Protein AF-A0A0U1CYL3-F1 (afdb_monomer_lite)

Organism: NCBI:txid451644

Radius of gyration: 39.95 Å; chains: 1; bounding box: 82×120×111 Å

Secondary structure (DSSP, 8-state):
-HHHHHHHHHHHHHHHHHSS-GGGGTTTEE-------HHHHHHHHHHHHHHHHHHHHHHHHHTGGGEEESSS---TT-PPPHHHHHHHHHHHHTT---SSEEE-SHHHHHHIIIIIHHHHHHHHHHHHHHHHHHHTHHHHHHHHHHHHHHH--SPEEEE--SHHHHHHHHHHHHTT--GGGEEEEES-HHHHHHHHHTT-EEEES-TTSHHHHHHTTGGG-SEEEE--SSHHHHHHHHHHHHHH-TTSEEEEEESSGGGHHHHHHTT-SEEEEHHHHHHHHHHHHTT-HHHHHHHHHHHSTTSSEEEEEEEPPTTTTTS-GGGSSSEEEEEEETTEEEETTSGGGSS--TT-EEEEEEE---THHHHHHHT--PPP------------------------------------------------------------------------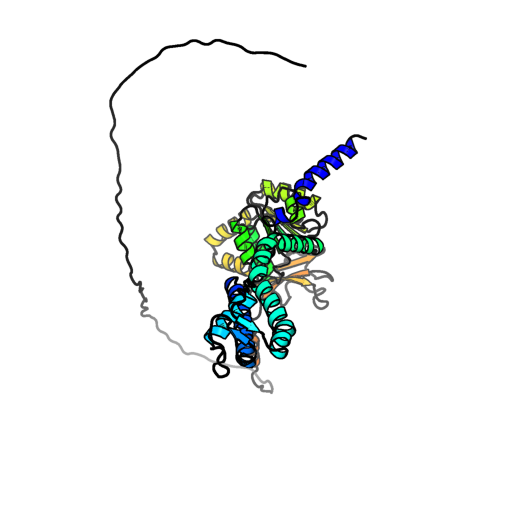

Structure (mmCIF, N/CA/C/O backbone):
data_AF-A0A0U1CYL3-F1
#
_entry.id   AF-A0A0U1CYL3-F1
#
loop_
_atom_site.group_PDB
_atom_site.id
_atom_site.type_symbol
_atom_site.label_atom_id
_atom_site.label_alt_id
_atom_site.label_comp_id
_atom_site.label_asym_id
_atom_site.label_entity_id
_atom_site.label_seq_id
_atom_site.pdbx_PDB_ins_code
_atom_site.Cartn_x
_atom_site.Cartn_y
_atom_site.Cartn_z
_atom_site.occupancy
_atom_site.B_iso_or_equiv
_atom_site.auth_seq_id
_atom_site.auth_comp_id
_atom_site.auth_asym_id
_atom_site.auth_atom_id
_atom_site.pdbx_PDB_model_num
ATOM 1 N N . MET A 1 1 ? -23.766 35.777 -10.280 1.00 52.72 1 MET A N 1
ATOM 2 C CA . MET A 1 1 ? -22.797 35.127 -11.203 1.00 52.72 1 MET A CA 1
ATOM 3 C C . MET A 1 1 ? -21.365 34.957 -10.649 1.00 52.72 1 MET A C 1
ATOM 5 O O . MET A 1 1 ? -20.616 34.163 -11.206 1.00 52.72 1 MET A O 1
ATOM 9 N N . ALA A 1 2 ? -20.967 35.596 -9.536 1.00 46.41 2 ALA A N 1
ATOM 10 C CA . ALA A 1 2 ? -19.602 35.491 -8.980 1.00 46.41 2 ALA A CA 1
ATOM 11 C C . ALA A 1 2 ? -19.262 34.143 -8.291 1.00 46.41 2 ALA A C 1
ATOM 13 O O . ALA A 1 2 ? -18.123 33.682 -8.363 1.00 46.41 2 ALA A O 1
ATOM 14 N N . LYS A 1 3 ? -20.255 33.452 -7.705 1.00 47.09 3 LYS A N 1
ATOM 15 C CA . LYS A 1 3 ? -20.078 32.153 -7.011 1.00 47.09 3 LYS A CA 1
ATOM 16 C C . LYS A 1 3 ? -19.595 31.015 -7.933 1.00 47.09 3 LYS A C 1
ATOM 18 O O . LYS A 1 3 ? -18.865 30.133 -7.492 1.00 47.09 3 LYS A O 1
ATOM 23 N N . GLY A 1 4 ? -19.952 31.054 -9.222 1.00 48.69 4 GLY A N 1
ATOM 24 C CA . GLY A 1 4 ? -19.557 30.037 -10.209 1.00 48.69 4 GLY A CA 1
ATOM 25 C C . GLY A 1 4 ? -18.117 30.180 -10.718 1.00 48.69 4 GLY A C 1
ATOM 26 O O . GLY A 1 4 ? -17.445 29.177 -10.947 1.00 48.69 4 GLY A O 1
ATOM 27 N N . ARG A 1 5 ? -17.608 31.416 -10.841 1.00 48.44 5 ARG A N 1
ATOM 28 C CA . ARG A 1 5 ? -16.209 31.678 -11.238 1.00 48.44 5 ARG A CA 1
ATOM 29 C C . ARG A 1 5 ? -15.220 31.351 -10.123 1.00 48.44 5 ARG A C 1
ATOM 31 O O . ARG A 1 5 ? -14.149 30.834 -10.422 1.00 48.44 5 ARG A O 1
ATOM 38 N N . LEU A 1 6 ? -15.587 31.593 -8.861 1.00 48.59 6 LEU A N 1
ATOM 39 C CA . LEU A 1 6 ? -14.743 31.253 -7.713 1.00 48.59 6 LEU A CA 1
ATOM 40 C C . LEU A 1 6 ? -14.621 29.732 -7.535 1.00 48.59 6 LEU A C 1
ATOM 42 O O . LEU A 1 6 ? -13.516 29.235 -7.374 1.00 48.59 6 LEU A O 1
ATOM 46 N N . ARG A 1 7 ? -15.726 28.982 -7.690 1.00 49.78 7 ARG A N 1
ATOM 47 C CA . ARG A 1 7 ? -15.707 27.506 -7.705 1.00 49.78 7 ARG A CA 1
ATOM 48 C C . ARG A 1 7 ? -14.860 26.933 -8.844 1.00 49.78 7 ARG A C 1
ATOM 50 O O . ARG A 1 7 ? -14.111 25.997 -8.613 1.00 49.78 7 ARG A O 1
ATOM 57 N N . ARG A 1 8 ? -14.923 27.511 -10.052 1.00 49.12 8 ARG A N 1
ATOM 58 C CA . ARG A 1 8 ? -14.064 27.094 -11.180 1.00 49.12 8 ARG A CA 1
ATOM 59 C C . ARG A 1 8 ? -12.587 27.441 -10.966 1.00 49.12 8 ARG A C 1
ATOM 61 O O . ARG A 1 8 ? -11.736 26.655 -11.353 1.00 49.12 8 ARG A O 1
ATOM 68 N N . ARG A 1 9 ? -12.274 28.579 -10.333 1.00 45.47 9 ARG A N 1
ATOM 69 C CA . ARG A 1 9 ? -10.892 28.950 -9.971 1.00 45.47 9 ARG A CA 1
ATOM 70 C C . ARG A 1 9 ? -10.330 28.099 -8.830 1.00 45.47 9 ARG A C 1
ATOM 72 O O . ARG A 1 9 ? -9.178 27.706 -8.911 1.00 45.47 9 ARG A O 1
ATOM 79 N N . LEU A 1 10 ? -11.133 27.766 -7.821 1.00 49.75 10 LEU A N 1
ATOM 80 C CA . LEU A 1 10 ? -10.739 26.856 -6.739 1.00 49.75 10 LEU A CA 1
ATOM 81 C C . LEU A 1 10 ? -10.558 25.421 -7.253 1.00 49.75 10 LEU A C 1
ATOM 83 O O . LEU A 1 10 ? -9.551 24.800 -6.942 1.00 49.75 10 LEU A O 1
ATOM 87 N N . ALA A 1 11 ? -11.439 24.947 -8.144 1.00 49.22 11 ALA A N 1
ATOM 88 C CA . ALA A 1 11 ? -11.247 23.680 -8.855 1.00 49.22 11 ALA A CA 1
ATOM 89 C C . ALA A 1 11 ? -9.983 23.680 -9.740 1.00 49.22 11 ALA A C 1
ATOM 91 O O . ALA A 1 11 ? -9.333 22.651 -9.877 1.00 49.22 11 ALA A O 1
ATOM 92 N N . ALA A 1 12 ? -9.602 24.830 -10.309 1.00 43.56 12 ALA A N 1
ATOM 93 C CA . ALA A 1 12 ? -8.356 24.980 -11.061 1.00 43.56 12 ALA A CA 1
ATOM 94 C C . ALA A 1 12 ? -7.103 25.004 -10.156 1.00 43.56 12 ALA A C 1
ATOM 96 O O . ALA A 1 12 ? -6.038 24.570 -10.585 1.00 43.56 12 ALA A O 1
ATOM 97 N N . ILE A 1 13 ? -7.213 25.440 -8.898 1.00 41.72 13 ILE A N 1
ATOM 98 C CA . ILE A 1 13 ? -6.112 25.385 -7.920 1.00 41.72 13 ILE A CA 1
ATOM 99 C C . ILE A 1 13 ? -5.936 23.955 -7.378 1.00 41.72 13 ILE A C 1
ATOM 101 O O . ILE A 1 13 ? -4.809 23.472 -7.332 1.00 41.72 13 ILE A O 1
ATOM 105 N N . ASP A 1 14 ? -7.030 23.239 -7.093 1.00 44.25 14 ASP A N 1
ATOM 106 C CA . ASP A 1 14 ? -7.024 21.802 -6.741 1.00 44.25 14 ASP A CA 1
ATOM 107 C C . ASP A 1 14 ? -6.496 20.930 -7.901 1.00 44.25 14 ASP A C 1
ATOM 109 O O . ASP A 1 14 ? -5.905 19.863 -7.705 1.00 44.25 14 ASP A O 1
ATOM 113 N N . SER A 1 15 ? -6.655 21.418 -9.138 1.00 41.47 15 SER A N 1
ATOM 114 C CA . SER A 1 15 ? -6.127 20.764 -10.332 1.00 41.47 15 SER A CA 1
ATOM 115 C C . SER A 1 15 ? -4.604 20.843 -10.464 1.00 41.47 15 SER A C 1
ATOM 117 O O . SER A 1 15 ? -4.047 20.013 -11.163 1.00 41.47 15 SER A O 1
ATOM 119 N N . ASN A 1 16 ? -3.892 21.745 -9.774 1.00 44.34 16 ASN A N 1
ATOM 120 C CA . ASN A 1 16 ? -2.451 21.980 -10.002 1.00 44.34 16 ASN A CA 1
ATOM 121 C C . ASN A 1 16 ? -1.502 20.855 -9.545 1.00 44.34 16 ASN A C 1
ATOM 123 O O . ASN A 1 16 ? -0.293 2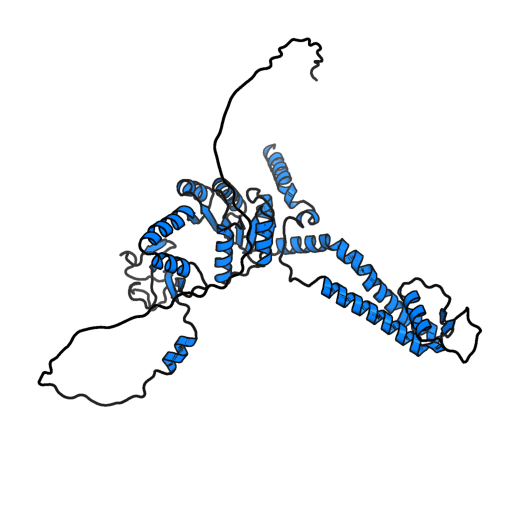0.944 -9.769 1.00 44.34 16 ASN A O 1
ATOM 127 N N . LEU A 1 17 ? -2.022 19.802 -8.910 1.00 45.78 17 LEU A N 1
ATOM 128 C CA . LEU A 1 17 ? -1.278 18.573 -8.604 1.00 45.78 17 LEU A CA 1
ATOM 129 C C . LEU A 1 17 ? -1.756 17.379 -9.447 1.00 45.78 17 LEU A C 1
ATOM 131 O O . LEU A 1 17 ? -0.958 16.503 -9.762 1.00 45.78 17 LEU A O 1
ATOM 135 N N . THR A 1 18 ? -3.019 17.377 -9.893 1.00 45.41 18 THR A N 1
ATOM 136 C CA . THR A 1 18 ? -3.587 16.351 -10.792 1.00 45.41 18 THR A CA 1
ATOM 137 C C . THR A 1 18 ? -3.375 16.645 -12.280 1.00 45.41 18 THR A C 1
ATOM 139 O O . THR A 1 18 ? -3.501 15.726 -13.087 1.00 45.41 18 THR A O 1
ATOM 142 N N . SER A 1 19 ? -3.057 17.892 -12.639 1.00 42.94 19 SER A N 1
ATOM 143 C CA . SER A 1 19 ? -2.745 18.361 -13.996 1.00 42.94 19 SER A CA 1
ATOM 144 C C . SER A 1 19 ? -1.245 18.478 -14.268 1.00 42.94 19 SER A C 1
ATOM 146 O O . SER A 1 19 ? -0.853 18.854 -15.375 1.00 42.94 19 SER A O 1
ATOM 148 N N . ARG A 1 20 ? -0.391 18.163 -13.281 1.00 44.44 20 ARG A N 1
ATOM 149 C CA . ARG A 1 20 ? 1.052 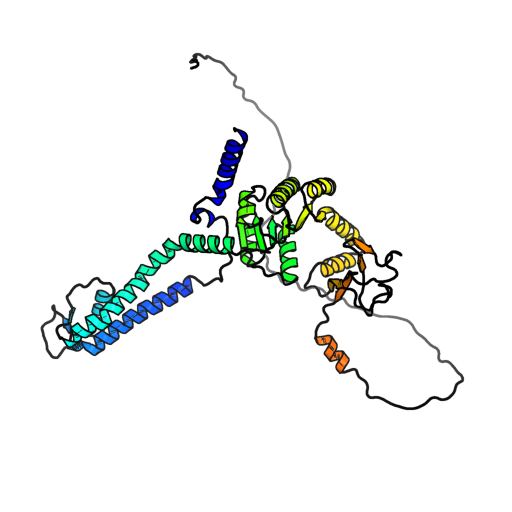18.093 -13.525 1.00 44.44 20 ARG A CA 1
ATOM 150 C C . ARG A 1 20 ? 1.313 16.990 -14.549 1.00 44.44 20 ARG A C 1
ATOM 152 O O . ARG A 1 20 ? 0.694 15.931 -14.442 1.00 44.44 20 ARG A O 1
ATOM 159 N N . PRO A 1 21 ? 2.201 17.220 -15.533 1.00 43.91 21 PRO A N 1
ATOM 160 C CA . PRO A 1 21 ? 2.552 16.189 -16.499 1.00 43.91 21 PRO A CA 1
ATOM 161 C C . PRO A 1 21 ? 2.978 14.930 -15.743 1.00 43.91 21 PRO A C 1
ATOM 163 O O . PRO A 1 21 ? 3.710 15.036 -14.762 1.00 43.91 21 PRO A O 1
ATOM 166 N N . ASP A 1 22 ? 2.528 13.754 -16.184 1.00 45.69 22 ASP A N 1
ATOM 167 C CA . ASP A 1 22 ? 2.739 12.469 -15.495 1.00 45.69 22 ASP A CA 1
ATOM 168 C C . ASP A 1 22 ? 4.228 12.186 -15.169 1.00 45.69 22 ASP A C 1
ATOM 170 O O . ASP A 1 22 ? 4.540 11.446 -14.238 1.00 45.69 22 ASP A O 1
ATOM 174 N N . ALA A 1 23 ? 5.158 12.842 -15.874 1.00 43.75 23 ALA A N 1
ATOM 175 C CA . ALA A 1 23 ? 6.592 12.863 -15.578 1.00 43.75 23 ALA A CA 1
ATOM 176 C C . ALA A 1 23 ? 6.953 13.453 -14.192 1.00 43.75 23 ALA A C 1
ATOM 178 O O . ALA A 1 23 ? 7.923 13.019 -13.582 1.00 43.75 23 ALA A O 1
ATOM 179 N N . ALA A 1 24 ? 6.167 14.394 -13.659 1.00 51.06 24 ALA A N 1
ATOM 180 C CA . ALA A 1 24 ? 6.349 14.993 -12.331 1.00 51.06 24 ALA A CA 1
ATOM 181 C C . ALA A 1 24 ? 5.767 14.137 -11.186 1.00 51.06 24 ALA A C 1
ATOM 183 O O . ALA A 1 24 ? 5.988 14.442 -10.017 1.00 51.06 24 ALA A O 1
ATOM 184 N N . LEU A 1 25 ? 5.021 13.074 -11.511 1.00 52.12 25 LEU A N 1
ATOM 185 C CA . LEU A 1 25 ? 4.440 12.129 -10.550 1.00 52.12 25 LEU A CA 1
ATOM 186 C C . LEU A 1 25 ? 5.316 10.893 -10.314 1.00 52.12 25 LEU A C 1
ATOM 188 O O . LEU A 1 25 ? 5.023 10.104 -9.420 1.00 52.12 25 LEU A O 1
ATOM 192 N N . VAL A 1 26 ? 6.405 10.742 -11.072 1.00 51.84 26 VAL A N 1
ATOM 193 C CA . VAL A 1 26 ? 7.360 9.624 -10.964 1.00 51.84 26 VAL A CA 1
ATOM 194 C C . VAL A 1 26 ? 8.038 9.571 -9.584 1.00 51.84 26 VAL A C 1
ATOM 196 O O . VAL A 1 26 ? 8.376 8.491 -9.101 1.00 51.84 26 VAL A O 1
ATOM 199 N N . ASP A 1 27 ? 8.165 10.717 -8.911 1.00 55.81 27 ASP A N 1
ATOM 200 C CA . ASP A 1 27 ? 8.686 10.796 -7.538 1.00 55.81 27 ASP A CA 1
ATOM 201 C C . ASP A 1 27 ? 7.601 10.669 -6.456 1.00 55.81 27 ASP A C 1
ATOM 203 O O . ASP A 1 27 ? 7.906 10.540 -5.274 1.00 55.81 27 ASP A O 1
ATOM 207 N N . VAL A 1 28 ? 6.327 10.677 -6.860 1.00 59.38 28 VAL A N 1
ATOM 208 C CA . VAL A 1 28 ? 5.173 10.801 -5.962 1.00 59.38 28 VAL A CA 1
ATOM 209 C C . VAL A 1 28 ? 4.354 9.516 -5.913 1.00 59.38 28 VAL A C 1
ATOM 211 O O . VAL A 1 28 ? 3.873 9.173 -4.851 1.00 59.38 28 VAL A O 1
ATOM 214 N N . LEU A 1 29 ? 4.193 8.764 -7.003 1.00 69.44 29 LEU A N 1
ATOM 215 C CA . LEU A 1 29 ? 3.448 7.499 -7.019 1.00 69.44 29 LEU A CA 1
ATOM 216 C C . LEU A 1 29 ? 4.334 6.386 -7.582 1.00 69.44 29 LEU A C 1
ATOM 218 O O . LEU A 1 29 ? 4.774 6.454 -8.729 1.00 69.44 29 LEU A O 1
ATOM 222 N N . ARG A 1 30 ? 4.556 5.329 -6.800 1.00 69.50 30 ARG A N 1
ATOM 223 C CA . ARG A 1 30 ? 5.341 4.162 -7.213 1.00 69.50 30 ARG A CA 1
ATOM 224 C C . ARG A 1 30 ? 4.495 2.897 -7.155 1.00 69.50 30 ARG A C 1
ATOM 226 O O . ARG A 1 30 ? 3.874 2.576 -6.147 1.00 69.50 30 ARG A O 1
ATOM 233 N N . ILE A 1 31 ? 4.504 2.162 -8.261 1.00 71.94 31 ILE A N 1
ATOM 234 C CA . ILE A 1 31 ? 3.872 0.846 -8.392 1.00 71.94 31 ILE A CA 1
ATOM 235 C C . ILE A 1 31 ? 4.984 -0.204 -8.231 1.00 71.94 31 ILE A C 1
ATOM 237 O O . ILE A 1 31 ? 6.055 -0.012 -8.819 1.00 71.94 31 ILE A O 1
ATOM 241 N N . PRO A 1 32 ? 4.777 -1.294 -7.470 1.00 58.91 32 PRO A N 1
ATOM 242 C CA . PRO A 1 32 ? 5.780 -2.341 -7.330 1.00 58.91 32 PRO A CA 1
ATOM 243 C C . PRO A 1 32 ? 6.126 -2.934 -8.700 1.00 58.91 32 PRO A C 1
ATOM 245 O O . PRO A 1 32 ? 5.242 -3.315 -9.468 1.00 58.91 32 PRO A O 1
ATOM 248 N N . GLU A 1 33 ? 7.417 -3.024 -9.014 1.00 57.88 33 GLU A N 1
ATOM 249 C CA . GLU A 1 33 ? 7.899 -3.740 -10.194 1.00 57.88 33 GLU A CA 1
ATOM 250 C C . GLU A 1 33 ? 8.569 -5.049 -9.755 1.00 57.88 33 GLU A C 1
ATOM 252 O O . GLU A 1 33 ? 9.317 -5.041 -8.773 1.00 57.88 33 GLU A O 1
ATOM 257 N N . PRO A 1 34 ? 8.371 -6.170 -10.476 1.00 47.78 34 PRO A N 1
ATOM 258 C CA . PRO A 1 34 ? 9.206 -7.345 -10.274 1.00 47.78 34 PRO A CA 1
ATOM 259 C C . PRO A 1 34 ? 10.660 -6.960 -10.572 1.00 47.78 34 PRO A C 1
ATOM 261 O O . PRO A 1 34 ? 10.979 -6.479 -11.663 1.00 47.78 34 PRO A O 1
ATOM 264 N N . PHE A 1 35 ? 11.541 -7.128 -9.586 1.00 41.81 35 PHE A N 1
ATOM 265 C CA . PHE A 1 35 ? 12.944 -6.733 -9.670 1.00 41.81 35 PHE A CA 1
ATOM 266 C C . PHE A 1 35 ? 13.672 -7.592 -10.713 1.00 41.81 35 PHE A C 1
ATOM 268 O O . PHE A 1 35 ? 14.116 -8.704 -10.438 1.00 41.81 35 PHE A O 1
ATOM 275 N N . VAL A 1 36 ? 13.796 -7.091 -11.942 1.00 53.81 36 VAL A N 1
ATOM 276 C CA . VAL A 1 36 ? 14.647 -7.715 -12.960 1.00 53.81 36 VAL A CA 1
ATOM 277 C C . VAL A 1 36 ? 16.004 -7.029 -12.899 1.00 53.81 36 VAL A C 1
ATOM 279 O O . VAL A 1 36 ? 16.096 -5.840 -13.210 1.00 53.81 36 VAL A O 1
ATOM 282 N N . SER A 1 37 ? 17.050 -7.755 -12.495 1.00 51.12 37 SER A N 1
ATOM 283 C CA . SER A 1 37 ? 18.370 -7.162 -12.264 1.00 51.12 37 SER A CA 1
ATOM 284 C C . SER A 1 37 ? 18.885 -6.430 -13.519 1.00 51.12 37 SER A C 1
ATOM 286 O O . SER A 1 37 ? 18.981 -7.035 -14.596 1.00 51.12 37 SER A O 1
ATOM 288 N N . PRO A 1 38 ? 19.234 -5.130 -13.413 1.00 59.88 38 PRO A N 1
ATOM 289 C CA . PRO A 1 38 ? 19.783 -4.358 -14.530 1.00 59.88 38 PRO A CA 1
ATOM 290 C C . PRO A 1 38 ? 21.013 -5.032 -15.146 1.00 59.88 38 PRO A C 1
ATOM 292 O O . PRO A 1 38 ? 21.136 -5.103 -16.366 1.00 59.88 38 PRO A O 1
ATOM 295 N N . ALA A 1 39 ? 21.854 -5.640 -14.304 1.00 65.31 39 ALA A N 1
ATOM 296 C CA . ALA A 1 39 ? 23.025 -6.400 -14.723 1.00 65.31 39 ALA A CA 1
ATOM 297 C C . ALA A 1 39 ? 22.679 -7.586 -15.640 1.00 65.31 39 ALA A C 1
ATOM 299 O O . ALA A 1 39 ? 23.346 -7.781 -16.649 1.00 65.31 39 ALA A O 1
ATOM 300 N N . ARG A 1 40 ? 21.606 -8.345 -15.362 1.00 70.00 40 ARG A N 1
ATOM 301 C CA . ARG A 1 40 ? 21.195 -9.479 -16.211 1.00 70.00 40 ARG A CA 1
ATOM 302 C C . ARG A 1 40 ? 20.664 -9.011 -17.562 1.00 70.00 40 ARG A C 1
ATOM 304 O O . ARG A 1 40 ? 20.918 -9.661 -18.571 1.00 70.00 40 ARG A O 1
ATOM 311 N N . LYS A 1 41 ? 19.957 -7.876 -17.597 1.00 67.44 41 LYS A N 1
ATOM 312 C CA . LYS A 1 41 ? 19.498 -7.266 -18.854 1.00 67.44 41 LYS A CA 1
ATOM 313 C C . LYS A 1 41 ? 20.672 -6.776 -19.701 1.00 67.44 41 LYS A C 1
ATOM 315 O O . LYS A 1 41 ? 20.672 -7.021 -20.901 1.00 67.44 41 LYS A O 1
ATOM 320 N N . ILE A 1 42 ? 21.665 -6.130 -19.087 1.00 74.50 42 ILE A N 1
ATOM 321 C CA . ILE A 1 42 ? 22.889 -5.684 -19.770 1.00 74.50 42 ILE A CA 1
ATOM 322 C C . ILE A 1 42 ? 23.686 -6.894 -20.269 1.00 74.50 42 ILE A C 1
ATOM 324 O O . ILE A 1 42 ? 24.039 -6.944 -21.441 1.00 74.50 42 ILE A O 1
ATOM 328 N N . PHE A 1 43 ? 23.884 -7.906 -19.424 1.00 78.19 43 PHE A N 1
ATOM 329 C CA . PHE A 1 43 ? 24.621 -9.119 -19.775 1.00 78.19 43 PHE A CA 1
ATOM 330 C C . PHE A 1 43 ? 23.994 -9.866 -20.958 1.00 78.19 43 PHE A C 1
ATOM 332 O O . PHE A 1 43 ? 24.685 -10.169 -21.925 1.00 78.19 43 PHE A O 1
ATOM 339 N N . MET A 1 44 ? 22.675 -10.097 -20.938 1.00 78.00 44 MET A N 1
ATOM 340 C CA . MET A 1 44 ? 21.981 -10.758 -22.052 1.00 78.00 44 MET A CA 1
ATOM 341 C C . MET A 1 44 ? 22.054 -9.944 -23.352 1.00 78.00 44 MET A C 1
ATOM 343 O O . MET A 1 44 ? 22.116 -10.520 -24.431 1.00 78.00 44 MET A O 1
ATOM 347 N N . ARG A 1 45 ? 22.092 -8.608 -23.274 1.00 77.25 45 ARG A N 1
ATOM 348 C CA . ARG A 1 45 ? 22.249 -7.737 -24.452 1.00 77.25 45 ARG A CA 1
ATOM 349 C C . ARG A 1 45 ? 23.652 -7.786 -25.031 1.00 77.25 45 ARG A C 1
ATOM 351 O O . ARG A 1 45 ? 23.783 -7.922 -26.241 1.00 77.25 45 ARG A O 1
ATOM 358 N N . VAL A 1 46 ? 24.677 -7.709 -24.181 1.00 82.94 46 VAL A N 1
ATOM 359 C CA . VAL A 1 46 ? 26.074 -7.895 -24.598 1.00 82.94 46 VAL A CA 1
ATOM 360 C C . VAL A 1 46 ? 26.230 -9.264 -25.253 1.00 82.94 46 VAL A C 1
ATOM 362 O O . VAL A 1 46 ? 26.827 -9.357 -26.318 1.00 82.94 46 VAL A O 1
ATOM 365 N N . LEU A 1 47 ? 25.598 -10.299 -24.693 1.00 85.75 47 LEU A N 1
ATOM 366 C CA . LEU A 1 47 ? 25.588 -11.636 -25.276 1.00 85.75 47 LEU A CA 1
ATOM 367 C C . LEU A 1 47 ? 24.933 -11.666 -26.668 1.00 85.75 47 LEU A C 1
ATOM 369 O O . LEU A 1 47 ? 25.503 -12.254 -27.581 1.00 85.75 47 LEU A O 1
ATOM 373 N N . TYR A 1 48 ? 23.785 -11.006 -26.871 1.00 87.44 48 TYR A N 1
ATOM 374 C CA . TYR A 1 48 ? 23.158 -10.910 -28.198 1.00 87.44 48 TYR A CA 1
ATOM 375 C C . TYR A 1 48 ? 23.994 -10.102 -29.199 1.00 87.44 48 TYR A C 1
ATOM 377 O O . TYR A 1 48 ? 24.103 -10.506 -30.353 1.00 87.44 48 TYR A O 1
ATOM 385 N N . ALA A 1 49 ? 24.611 -8.993 -28.776 1.00 86.06 49 ALA A N 1
ATOM 386 C CA . ALA A 1 49 ? 25.481 -8.181 -29.630 1.00 86.06 49 ALA A CA 1
ATOM 387 C C . ALA A 1 49 ? 26.752 -8.944 -30.033 1.00 86.06 49 ALA A C 1
ATOM 389 O O . ALA A 1 49 ? 27.117 -8.961 -31.207 1.00 86.06 49 ALA A O 1
ATOM 390 N N . MET A 1 50 ? 27.384 -9.632 -29.077 1.00 88.00 50 MET A N 1
ATOM 391 C CA . MET A 1 50 ? 28.510 -10.530 -29.339 1.00 88.00 50 MET A CA 1
ATOM 392 C C . MET A 1 50 ? 28.097 -11.699 -30.235 1.00 88.00 50 MET A C 1
ATOM 394 O O . MET A 1 50 ? 28.850 -12.061 -31.130 1.00 88.00 50 MET A O 1
ATOM 398 N N . GLY A 1 51 ? 26.899 -12.257 -30.042 1.00 90.25 51 GLY A N 1
ATOM 399 C CA . GLY A 1 51 ? 26.349 -13.308 -30.898 1.00 90.25 51 GLY A CA 1
ATOM 400 C C . GLY A 1 51 ? 26.124 -12.840 -32.338 1.00 90.25 51 GLY A C 1
ATOM 401 O O . GLY A 1 51 ? 26.491 -13.549 -33.268 1.00 90.25 51 GLY A O 1
ATOM 402 N N . ALA A 1 52 ? 25.587 -11.632 -32.533 1.00 89.19 52 ALA A N 1
ATOM 403 C CA . ALA A 1 52 ? 25.409 -11.029 -33.854 1.00 89.19 52 ALA A CA 1
ATOM 404 C C . ALA A 1 52 ? 26.753 -10.741 -34.543 1.00 89.19 52 ALA A C 1
ATOM 406 O O . ALA A 1 52 ? 26.915 -11.062 -35.719 1.00 89.19 52 ALA A O 1
ATOM 407 N N . LEU A 1 53 ? 27.732 -10.201 -33.805 1.00 91.62 53 LEU A N 1
ATOM 408 C CA . LEU A 1 53 ? 29.095 -10.010 -34.303 1.00 91.62 53 LEU A CA 1
ATOM 409 C C . LEU A 1 53 ? 29.717 -11.346 -34.713 1.00 91.62 53 LEU A C 1
ATOM 411 O O . LEU A 1 53 ? 30.186 -11.486 -35.836 1.00 91.62 53 LEU A O 1
ATOM 415 N N . PHE A 1 54 ? 29.660 -12.350 -33.841 1.00 93.19 54 PHE A N 1
ATOM 416 C CA . PHE A 1 54 ? 30.214 -13.672 -34.116 1.00 93.19 54 PHE A CA 1
ATOM 417 C C . PHE A 1 54 ? 29.551 -14.342 -35.329 1.00 93.19 54 PHE A C 1
ATOM 419 O O . PHE A 1 54 ? 30.242 -14.917 -36.167 1.00 93.19 54 PHE A O 1
ATOM 426 N N . ALA A 1 55 ? 28.229 -14.213 -35.471 1.00 93.06 55 ALA A N 1
ATOM 427 C CA . ALA A 1 55 ? 27.509 -14.696 -36.644 1.00 93.06 55 ALA A CA 1
ATOM 428 C C . ALA A 1 55 ? 27.994 -14.013 -37.933 1.00 93.06 55 ALA A C 1
ATOM 430 O O . ALA A 1 55 ? 28.255 -14.703 -38.916 1.00 93.06 55 ALA A O 1
ATOM 431 N N . ALA A 1 56 ? 28.181 -12.687 -37.926 1.00 91.69 56 ALA A N 1
ATOM 432 C CA . ALA A 1 56 ? 28.717 -11.957 -39.077 1.00 91.69 56 ALA A CA 1
ATOM 433 C C . ALA A 1 56 ? 30.124 -12.437 -39.454 1.00 91.69 56 ALA A C 1
ATOM 435 O O . ALA A 1 56 ? 30.389 -12.676 -40.629 1.00 91.69 56 ALA A O 1
ATOM 436 N N . VAL A 1 57 ? 30.999 -12.636 -38.462 1.00 94.12 57 VAL A N 1
ATOM 437 C CA . VAL A 1 57 ? 32.356 -13.160 -38.680 1.00 94.12 57 VAL A CA 1
ATOM 438 C C . VAL A 1 57 ? 32.312 -14.535 -39.331 1.00 94.12 57 VAL A C 1
ATOM 440 O O . VAL A 1 57 ? 33.044 -14.775 -40.283 1.00 94.12 57 VAL A O 1
ATOM 443 N N . LEU A 1 58 ? 31.440 -15.427 -38.860 1.00 93.62 58 LEU A N 1
ATOM 444 C CA . LEU A 1 58 ? 31.321 -16.781 -39.399 1.00 93.62 58 LEU A CA 1
ATOM 445 C C . LEU A 1 58 ? 30.793 -16.778 -40.841 1.00 93.62 58 LEU A C 1
ATOM 447 O O . LEU A 1 58 ? 31.302 -17.522 -41.676 1.00 93.62 58 LEU A O 1
ATOM 451 N N . ILE A 1 59 ? 29.824 -15.910 -41.146 1.00 91.69 59 ILE A N 1
ATOM 452 C CA . ILE A 1 59 ? 29.287 -15.736 -42.504 1.00 91.69 59 ILE A CA 1
ATOM 453 C C . ILE A 1 59 ? 30.375 -15.217 -43.454 1.00 91.69 59 ILE A C 1
ATOM 455 O O . ILE A 1 59 ? 30.567 -15.783 -44.526 1.00 91.69 59 ILE A O 1
ATOM 459 N N . VAL A 1 60 ? 31.119 -14.184 -43.051 1.00 90.25 60 VAL A N 1
ATOM 460 C CA . VAL A 1 60 ? 32.211 -13.613 -43.858 1.00 90.25 60 VAL A CA 1
ATOM 461 C C . VAL A 1 60 ? 33.350 -14.619 -44.022 1.00 90.25 60 VAL A C 1
ATOM 463 O O . VAL A 1 60 ? 33.887 -14.766 -45.112 1.00 90.25 60 VAL A O 1
ATOM 466 N N . TYR A 1 61 ? 33.677 -15.373 -42.972 1.00 90.81 61 TYR A N 1
ATOM 467 C CA . TYR A 1 61 ? 34.705 -16.410 -43.022 1.00 90.81 61 TYR A CA 1
ATOM 468 C C . TYR A 1 61 ? 34.331 -17.573 -43.953 1.00 90.81 61 TYR A C 1
ATOM 470 O O . TYR A 1 61 ? 35.204 -18.128 -44.624 1.00 90.81 61 TYR A O 1
ATOM 478 N N . ALA A 1 62 ? 33.046 -17.934 -44.022 1.00 89.12 62 ALA A N 1
ATOM 479 C CA . ALA A 1 62 ? 32.547 -18.931 -44.968 1.00 89.12 62 ALA A CA 1
ATOM 480 C C . ALA A 1 62 ? 32.635 -18.441 -46.425 1.00 89.12 62 ALA A C 1
ATOM 482 O O . ALA A 1 62 ? 32.943 -19.228 -47.317 1.00 89.12 62 ALA A O 1
ATOM 483 N N . ASP A 1 63 ? 32.429 -17.143 -46.654 1.00 87.00 63 ASP A N 1
ATOM 484 C CA . ASP A 1 63 ? 32.449 -16.499 -47.974 1.00 87.00 63 ASP A CA 1
ATOM 485 C C . ASP A 1 63 ? 33.778 -15.767 -48.273 1.00 87.00 63 ASP A C 1
ATOM 487 O O . ASP A 1 63 ? 33.864 -14.930 -49.167 1.00 87.00 63 ASP A O 1
ATOM 491 N N . ARG A 1 64 ? 34.855 -16.090 -47.541 1.00 85.19 64 ARG A N 1
ATOM 492 C CA . ARG A 1 64 ? 36.147 -15.365 -47.549 1.00 85.19 64 ARG A CA 1
ATOM 493 C C . ARG A 1 64 ? 36.831 -15.235 -48.914 1.00 85.19 64 ARG A C 1
ATOM 495 O O . ARG A 1 64 ? 37.653 -14.346 -49.096 1.00 85.19 64 ARG A O 1
ATOM 502 N N . TYR A 1 65 ? 36.511 -16.113 -49.865 1.00 84.62 65 TYR A N 1
ATOM 503 C CA . TYR A 1 65 ? 37.036 -16.074 -51.238 1.00 84.62 65 TYR A CA 1
ATOM 504 C C . TYR A 1 65 ? 36.369 -14.989 -52.100 1.00 84.62 65 TYR A C 1
ATOM 506 O O . TYR A 1 65 ? 36.883 -14.634 -53.161 1.00 84.62 65 TYR A O 1
ATOM 514 N N . GLY A 1 66 ? 35.219 -14.471 -51.657 1.00 85.06 66 GLY A N 1
ATOM 515 C CA . GLY A 1 66 ? 34.444 -13.442 -52.342 1.00 85.06 66 GLY A CA 1
ATOM 516 C C . GLY A 1 66 ? 34.823 -12.003 -51.978 1.00 85.06 66 GLY A C 1
ATOM 517 O O . GLY A 1 66 ? 34.258 -11.063 -52.550 1.00 85.06 66 GLY A O 1
ATOM 518 N N . TYR A 1 67 ? 35.776 -11.832 -51.059 1.00 86.94 67 TYR A N 1
ATOM 519 C CA . TYR A 1 67 ? 36.258 -10.548 -50.558 1.00 86.94 67 TYR A CA 1
ATOM 520 C C . TYR A 1 67 ? 37.702 -10.311 -50.981 1.00 86.94 67 TYR A C 1
ATOM 522 O O . TYR A 1 67 ? 38.475 -11.250 -51.162 1.00 86.94 67 TYR A O 1
ATOM 530 N N . ARG A 1 68 ? 38.052 -9.037 -51.133 1.00 84.56 68 ARG A N 1
ATOM 531 C CA . ARG A 1 68 ? 39.394 -8.595 -51.483 1.00 84.56 68 ARG A CA 1
ATOM 532 C C . ARG A 1 68 ? 39.813 -7.472 -50.550 1.00 84.56 68 ARG A C 1
ATOM 534 O O . ARG A 1 68 ? 39.036 -6.548 -50.308 1.00 84.56 68 ARG A O 1
ATOM 541 N N . ASP A 1 69 ? 41.030 -7.588 -50.050 1.00 85.62 69 ASP A N 1
ATOM 542 C CA . ASP A 1 69 ? 41.746 -6.501 -49.402 1.00 85.62 69 ASP A CA 1
ATOM 543 C C . ASP A 1 69 ? 42.463 -5.677 -50.487 1.00 85.62 69 ASP A C 1
ATOM 545 O O . ASP A 1 69 ? 43.067 -6.225 -51.416 1.00 85.62 69 ASP A O 1
ATOM 549 N N . ASN A 1 70 ? 42.283 -4.360 -50.433 1.00 78.31 70 ASN A N 1
ATOM 550 C CA . ASN A 1 70 ? 42.796 -3.424 -51.427 1.00 78.31 70 ASN A CA 1
ATOM 551 C C . ASN A 1 70 ? 44.272 -3.060 -51.200 1.00 78.31 70 ASN A C 1
ATOM 553 O O . ASN A 1 70 ? 44.932 -2.662 -52.162 1.00 78.31 70 ASN A O 1
ATOM 557 N N . ASP A 1 71 ? 44.783 -3.220 -49.975 1.00 71.81 71 ASP A N 1
ATOM 558 C CA . ASP A 1 71 ? 46.152 -2.835 -49.603 1.00 71.81 71 ASP A CA 1
ATOM 559 C C . ASP A 1 71 ? 47.167 -3.981 -49.765 1.00 71.81 71 ASP A C 1
ATOM 561 O O . ASP A 1 71 ? 48.380 -3.751 -49.790 1.00 71.81 71 ASP A O 1
ATOM 565 N N . SER A 1 72 ? 46.700 -5.221 -49.926 1.00 67.31 72 SER A N 1
ATOM 566 C CA . SER A 1 72 ? 47.548 -6.394 -50.148 1.00 67.31 72 SER A CA 1
ATOM 567 C C . SER A 1 72 ? 47.667 -6.772 -51.633 1.00 67.31 72 SER A C 1
ATOM 569 O O . SER A 1 72 ? 46.765 -6.575 -52.452 1.00 67.31 72 SER A O 1
ATOM 571 N N . VAL A 1 73 ? 48.839 -7.301 -52.015 1.00 61.81 73 VAL A N 1
ATOM 572 C CA . VAL A 1 73 ? 49.126 -7.732 -53.394 1.00 61.81 73 VAL A CA 1
ATOM 573 C C . VAL A 1 73 ? 48.118 -8.820 -53.788 1.00 61.81 73 VAL A C 1
ATOM 575 O O . VAL A 1 73 ? 47.977 -9.788 -53.040 1.00 61.81 73 VAL A O 1
ATOM 578 N N . PRO A 1 74 ? 47.414 -8.697 -54.931 1.00 56.34 74 PRO A N 1
ATOM 579 C CA . PRO A 1 74 ? 46.394 -9.660 -55.325 1.00 56.34 74 PRO A CA 1
ATOM 580 C C . PRO A 1 74 ? 47.026 -11.012 -55.644 1.00 56.34 74 PRO A C 1
ATOM 582 O O . PRO A 1 74 ? 47.492 -11.243 -56.758 1.00 56.34 74 PRO A O 1
ATOM 585 N N . ASP A 1 75 ? 47.017 -11.905 -54.663 1.00 58.91 75 ASP A N 1
ATOM 586 C CA . ASP A 1 75 ? 47.379 -13.302 -54.832 1.00 58.91 75 ASP A CA 1
ATOM 587 C C . ASP A 1 75 ? 46.107 -14.152 -54.734 1.00 58.91 75 ASP A C 1
ATOM 589 O O . ASP A 1 75 ? 45.398 -14.140 -53.727 1.00 58.91 75 ASP A O 1
ATOM 593 N N . ALA A 1 76 ? 45.792 -14.883 -55.805 1.00 57.88 76 ALA A N 1
ATOM 594 C CA . ALA A 1 76 ? 44.577 -15.693 -55.911 1.00 57.88 76 ALA A CA 1
ATOM 595 C C . ALA A 1 76 ? 44.531 -16.847 -54.888 1.00 57.88 76 ALA A C 1
ATOM 597 O O . ALA A 1 76 ? 43.479 -17.454 -54.690 1.00 57.88 76 ALA A O 1
ATOM 598 N N . ASN A 1 77 ? 45.657 -17.133 -54.226 1.00 60.69 77 ASN A N 1
ATOM 599 C CA . ASN A 1 77 ? 45.809 -18.238 -53.285 1.00 60.69 77 ASN A CA 1
ATOM 600 C C . ASN A 1 77 ? 45.789 -17.832 -51.802 1.00 60.69 77 ASN A C 1
ATOM 602 O O . ASN A 1 77 ? 45.912 -18.718 -50.954 1.00 60.69 77 ASN A O 1
ATOM 606 N N . ASN A 1 78 ? 45.610 -16.548 -51.462 1.00 68.94 78 ASN A N 1
ATOM 607 C CA . ASN A 1 78 ? 45.590 -16.097 -50.067 1.00 68.94 78 ASN A CA 1
ATOM 608 C C . ASN A 1 78 ? 44.217 -15.517 -49.668 1.00 68.94 78 ASN A C 1
ATOM 610 O O . ASN A 1 78 ? 44.000 -14.311 -49.783 1.00 68.94 78 ASN A O 1
ATOM 614 N N . PRO A 1 79 ? 43.255 -16.355 -49.235 1.00 75.69 79 PRO A N 1
ATOM 615 C CA . PRO A 1 79 ? 41.967 -15.864 -48.753 1.00 75.69 79 PRO A CA 1
ATOM 616 C C . PRO A 1 79 ? 42.126 -15.064 -47.452 1.00 75.69 79 PRO A C 1
ATOM 618 O O . PRO A 1 79 ? 43.089 -15.266 -46.713 1.00 75.69 79 PRO A O 1
ATOM 621 N N . LEU A 1 80 ? 41.137 -14.217 -47.137 1.00 82.75 80 LEU A N 1
ATOM 622 C CA . LEU A 1 80 ? 41.115 -13.449 -45.886 1.00 82.75 80 LEU A CA 1
ATOM 623 C C . LEU A 1 80 ? 41.348 -14.347 -44.664 1.00 82.75 80 LEU A C 1
ATOM 625 O O . LEU A 1 80 ? 40.723 -15.408 -44.515 1.00 82.75 80 LEU A O 1
ATOM 629 N N . SER A 1 81 ? 42.213 -13.893 -43.758 1.00 88.06 81 SER A N 1
ATOM 630 C CA . SER A 1 81 ? 42.425 -14.560 -42.481 1.00 88.06 81 SER A CA 1
ATOM 631 C C . SER A 1 81 ? 41.198 -14.400 -41.575 1.00 88.06 81 SER A C 1
ATOM 633 O O . SER A 1 81 ? 40.319 -13.561 -41.792 1.00 88.06 81 SER A O 1
ATOM 635 N N . PHE A 1 82 ? 41.120 -15.205 -40.511 1.00 89.31 82 PHE A N 1
ATOM 636 C CA . PHE A 1 82 ? 40.059 -15.051 -39.509 1.00 89.31 82 PHE A CA 1
ATOM 637 C C . PHE A 1 82 ? 40.079 -13.658 -38.859 1.00 89.31 82 PHE A C 1
ATOM 639 O O . PHE A 1 82 ? 39.020 -13.101 -38.569 1.00 89.31 82 PHE A O 1
ATOM 646 N N . LEU A 1 83 ? 41.273 -13.086 -38.661 1.00 88.94 83 LEU A N 1
ATOM 647 C CA . LEU A 1 83 ? 41.428 -11.737 -38.122 1.00 88.94 83 LEU A CA 1
ATOM 648 C C . LEU A 1 83 ? 40.871 -10.681 -39.080 1.00 88.94 83 LEU A C 1
ATOM 650 O O . LEU A 1 83 ? 40.168 -9.785 -38.622 1.00 88.94 83 LEU A O 1
ATOM 654 N N . ASP A 1 84 ? 41.087 -10.837 -40.385 1.00 89.38 84 ASP A N 1
ATOM 655 C CA . ASP A 1 84 ? 40.566 -9.905 -41.394 1.00 89.38 84 ASP A CA 1
ATOM 656 C C . ASP A 1 84 ? 39.036 -9.990 -41.490 1.00 89.38 84 ASP A C 1
ATOM 658 O O . ASP A 1 84 ? 38.350 -8.975 -41.607 1.00 89.38 84 ASP A O 1
ATOM 662 N N . CYS A 1 85 ? 38.471 -11.194 -41.340 1.00 91.06 85 CYS A N 1
ATOM 663 C CA . CYS A 1 85 ? 37.020 -11.395 -41.264 1.00 91.06 85 CYS A CA 1
ATOM 664 C C . CYS A 1 85 ? 36.418 -10.748 -40.004 1.00 91.06 85 CYS A C 1
ATOM 666 O O . CYS A 1 85 ? 35.351 -10.132 -40.069 1.00 91.06 85 CYS A O 1
ATOM 668 N N . LEU A 1 86 ? 37.096 -10.870 -38.855 1.00 93.06 86 LEU A N 1
ATOM 669 C CA . LEU A 1 86 ? 36.703 -10.218 -37.602 1.00 93.06 86 LEU A CA 1
ATOM 670 C C . LEU A 1 86 ? 36.776 -8.693 -37.708 1.00 93.06 86 LEU A C 1
ATOM 672 O O . LEU A 1 86 ? 35.851 -8.000 -37.274 1.00 93.06 86 LEU A O 1
ATOM 676 N N . TYR A 1 87 ? 37.848 -8.183 -38.307 1.00 92.25 87 TYR A N 1
ATOM 677 C CA . TYR A 1 87 ? 38.039 -6.766 -38.574 1.00 92.25 87 TYR A CA 1
ATOM 678 C C . TYR A 1 87 ? 36.923 -6.226 -39.479 1.00 92.25 87 TYR A C 1
ATOM 680 O O . TYR A 1 87 ? 36.189 -5.322 -39.070 1.00 92.25 87 TYR A O 1
ATOM 688 N N . TYR A 1 88 ? 36.702 -6.853 -40.640 1.00 92.31 88 TYR A N 1
ATOM 689 C CA . TYR A 1 88 ? 35.658 -6.461 -41.587 1.00 92.31 88 TYR A CA 1
ATOM 690 C C . TYR A 1 88 ? 34.261 -6.475 -40.954 1.00 92.31 88 TYR A C 1
ATOM 692 O O . TYR A 1 88 ? 33.505 -5.509 -41.094 1.00 92.31 88 TYR A O 1
ATOM 700 N N . ALA A 1 89 ? 33.911 -7.543 -40.228 1.00 92.56 89 ALA A N 1
ATOM 701 C CA . ALA A 1 89 ? 32.612 -7.661 -39.571 1.00 92.56 89 ALA A CA 1
ATOM 702 C C . ALA A 1 89 ? 32.410 -6.570 -38.512 1.00 92.56 89 ALA A C 1
ATOM 704 O O . ALA A 1 89 ? 31.338 -5.971 -38.451 1.00 92.56 89 ALA A O 1
ATOM 705 N N . THR A 1 90 ? 33.441 -6.271 -37.715 1.00 92.44 90 THR A N 1
ATOM 706 C CA . THR A 1 90 ? 33.381 -5.221 -36.689 1.00 92.44 90 THR A CA 1
ATOM 707 C C . THR A 1 90 ? 33.169 -3.848 -37.325 1.00 92.44 90 THR A C 1
ATOM 709 O O . THR A 1 90 ? 32.223 -3.159 -36.952 1.00 92.44 90 THR A O 1
ATOM 712 N N . VAL A 1 91 ? 33.983 -3.487 -38.325 1.00 92.75 91 VAL A N 1
ATOM 713 C CA . VAL A 1 91 ? 33.936 -2.198 -39.046 1.00 92.75 91 VAL A CA 1
ATOM 714 C C . VAL A 1 91 ? 32.627 -2.013 -39.822 1.00 92.75 91 VAL A C 1
ATOM 716 O O . VAL A 1 91 ? 32.096 -0.902 -39.919 1.00 92.75 91 VAL A O 1
ATOM 719 N N . SER A 1 92 ? 32.085 -3.099 -40.374 1.00 92.12 92 SER A N 1
ATOM 720 C CA . SER A 1 92 ? 30.835 -3.080 -41.138 1.00 92.12 92 SER A CA 1
ATOM 721 C C . SER A 1 92 ? 29.607 -2.997 -40.230 1.00 92.12 92 SER A C 1
ATOM 723 O O . SER A 1 92 ? 28.703 -2.198 -40.492 1.00 92.12 92 SER A O 1
ATOM 725 N N . LEU A 1 93 ? 29.565 -3.778 -39.142 1.00 91.81 93 LEU A N 1
ATOM 726 C CA . LEU A 1 93 ? 28.465 -3.760 -38.169 1.00 91.81 93 LEU A CA 1
ATOM 727 C C . LEU A 1 93 ? 28.435 -2.462 -37.354 1.00 91.81 93 LEU A C 1
ATOM 729 O O . LEU A 1 93 ? 27.350 -1.961 -37.060 1.00 91.81 93 LEU A O 1
ATOM 733 N N . SER A 1 94 ? 29.600 -1.882 -37.042 1.00 89.94 94 SER A N 1
ATOM 734 C CA . SER A 1 94 ? 29.712 -0.565 -36.401 1.00 89.94 94 SER A CA 1
ATOM 735 C C . SER A 1 94 ? 29.340 0.592 -37.326 1.00 89.94 94 SER A C 1
ATOM 737 O O . SER A 1 94 ? 29.349 1.742 -36.889 1.00 89.94 94 SER A O 1
ATOM 739 N N . THR A 1 95 ? 29.016 0.318 -38.596 1.00 89.75 95 THR A N 1
ATOM 740 C CA . THR A 1 95 ? 28.764 1.319 -39.647 1.00 89.75 95 THR A CA 1
ATOM 741 C C . THR A 1 95 ? 29.928 2.281 -39.897 1.00 89.75 95 THR A C 1
ATOM 743 O O . THR A 1 95 ? 29.716 3.367 -40.425 1.00 89.75 95 THR A O 1
ATOM 746 N N . THR A 1 96 ? 31.157 1.892 -39.550 1.00 92.00 96 THR A N 1
ATOM 747 C CA . THR A 1 96 ? 32.354 2.706 -39.804 1.00 92.00 96 THR A CA 1
ATOM 748 C C . THR A 1 96 ? 32.769 2.626 -41.271 1.00 92.00 96 THR A C 1
ATOM 750 O O . THR A 1 96 ? 32.975 3.660 -41.894 1.00 92.00 96 THR A O 1
ATOM 753 N N . GLY A 1 97 ? 32.837 1.408 -41.823 1.00 88.00 97 GLY A N 1
ATOM 754 C CA . GLY A 1 97 ? 33.008 1.160 -43.259 1.00 88.00 97 GLY A CA 1
ATOM 755 C C . GLY A 1 97 ? 34.240 1.810 -43.898 1.00 88.00 97 GLY A C 1
ATOM 756 O O . GLY A 1 97 ? 34.079 2.582 -44.836 1.00 88.00 97 GLY A O 1
ATOM 757 N N . TYR A 1 98 ? 35.451 1.487 -43.427 1.00 88.50 98 TYR A N 1
ATOM 758 C CA . TYR A 1 98 ? 36.698 2.057 -43.966 1.00 88.50 98 TYR A CA 1
ATOM 759 C C . TYR A 1 98 ? 36.915 1.790 -45.467 1.00 88.50 98 TYR A C 1
ATOM 761 O O . TYR A 1 98 ? 37.490 2.633 -46.149 1.00 88.50 98 TYR A O 1
ATOM 769 N N . GLY A 1 99 ? 36.401 0.671 -45.992 1.00 86.25 99 GLY A N 1
ATOM 770 C CA . GLY A 1 99 ? 36.437 0.354 -47.428 1.00 86.25 99 GLY A CA 1
ATOM 771 C C . GLY A 1 99 ? 37.758 -0.249 -47.920 1.00 86.25 99 GLY A C 1
ATOM 772 O O . GLY A 1 99 ? 37.966 -0.370 -49.125 1.00 86.25 99 GLY A O 1
ATOM 773 N N . ASP A 1 100 ? 38.627 -0.640 -46.997 1.00 87.38 100 ASP A N 1
ATOM 774 C CA . ASP A 1 100 ? 39.872 -1.376 -47.215 1.00 87.38 100 ASP A CA 1
ATOM 775 C C . ASP A 1 100 ? 39.617 -2.832 -47.639 1.00 87.38 100 ASP A C 1
ATOM 777 O O . ASP A 1 100 ? 40.170 -3.298 -48.633 1.00 87.38 100 ASP A O 1
ATOM 781 N N . ILE A 1 101 ? 38.680 -3.511 -46.970 1.00 89.25 101 ILE A N 1
ATOM 782 C CA . ILE A 1 101 ? 38.191 -4.841 -47.354 1.00 89.25 101 ILE A CA 1
ATOM 783 C C . ILE A 1 101 ? 36.802 -4.709 -47.976 1.00 89.25 101 ILE A C 1
ATOM 785 O O . ILE A 1 101 ? 35.869 -4.190 -47.354 1.00 89.25 101 ILE A O 1
ATOM 789 N N . THR A 1 102 ? 36.631 -5.211 -49.202 1.00 89.44 102 THR A N 1
ATOM 790 C CA . THR A 1 102 ? 35.362 -5.091 -49.937 1.00 89.44 102 THR A CA 1
ATOM 791 C C . THR A 1 102 ? 34.922 -6.397 -50.610 1.00 89.44 102 THR A C 1
ATOM 793 O O . THR A 1 102 ? 35.757 -7.178 -51.075 1.00 89.44 102 THR A O 1
ATOM 796 N N . PRO A 1 103 ? 33.603 -6.665 -50.687 1.00 89.94 103 PRO A N 1
ATOM 797 C CA . PRO A 1 103 ? 33.076 -7.778 -51.470 1.00 89.94 103 PRO A CA 1
ATOM 798 C C . PRO A 1 103 ? 33.205 -7.469 -52.969 1.00 89.94 103 PRO A C 1
ATOM 800 O O . PRO A 1 103 ? 32.589 -6.527 -53.484 1.00 89.94 103 PRO A O 1
ATOM 803 N N . TYR A 1 104 ? 33.990 -8.273 -53.688 1.00 86.44 104 TYR A N 1
ATOM 804 C CA . TYR A 1 104 ? 34.221 -8.071 -55.124 1.00 86.44 104 TYR A CA 1
ATOM 805 C C . TYR A 1 104 ? 33.353 -8.986 -55.996 1.00 86.44 104 TYR A C 1
ATOM 807 O O . TYR A 1 104 ? 32.987 -8.594 -57.102 1.00 86.44 104 TYR A O 1
ATOM 815 N N . THR A 1 105 ? 32.997 -10.173 -55.496 1.00 88.75 105 THR A N 1
ATOM 816 C CA . THR A 1 105 ? 32.136 -11.129 -56.211 1.00 88.75 105 THR A CA 1
ATOM 817 C C . THR A 1 105 ? 30.656 -10.779 -56.080 1.00 88.75 105 THR A C 1
ATOM 819 O O . THR A 1 105 ? 30.214 -10.229 -55.066 1.00 88.75 105 THR A O 1
ATOM 822 N N . ASP A 1 106 ? 29.861 -11.147 -57.087 1.00 91.56 106 ASP A N 1
ATOM 823 C CA . ASP A 1 106 ? 28.410 -10.927 -57.071 1.00 91.56 106 ASP A CA 1
ATOM 824 C C . ASP A 1 106 ? 27.719 -11.704 -55.938 1.00 91.56 106 ASP A C 1
ATOM 826 O O . ASP A 1 106 ? 26.788 -11.190 -55.313 1.00 91.56 106 ASP A O 1
ATOM 830 N N . SER A 1 107 ? 28.220 -12.898 -55.597 1.00 88.75 107 SER A N 1
ATOM 831 C CA . SER A 1 107 ? 27.737 -13.681 -54.453 1.00 88.75 107 SER A CA 1
ATOM 832 C C . SER A 1 107 ? 27.998 -12.976 -53.119 1.00 88.75 107 SER A C 1
ATOM 834 O O . SER A 1 107 ? 27.070 -12.838 -52.319 1.00 88.75 107 SER A O 1
ATOM 836 N N . ALA A 1 108 ? 29.208 -12.449 -52.896 1.00 88.44 108 ALA A N 1
ATOM 837 C CA . ALA A 1 108 ? 29.553 -11.760 -51.649 1.00 88.44 108 ALA A CA 1
ATOM 838 C C . ALA A 1 108 ? 28.814 -10.428 -51.477 1.00 88.44 108 ALA A C 1
ATOM 840 O O . ALA A 1 108 ? 28.447 -10.037 -50.362 1.00 88.44 108 ALA A O 1
ATOM 841 N N . ARG A 1 109 ? 28.540 -9.731 -52.587 1.00 92.06 109 ARG A N 1
ATOM 842 C CA . ARG A 1 109 ? 27.684 -8.537 -52.591 1.00 92.06 109 ARG A CA 1
ATOM 843 C C . ARG A 1 109 ? 26.254 -8.886 -52.194 1.00 92.06 109 ARG A C 1
ATOM 845 O O . ARG A 1 109 ? 25.675 -8.197 -51.355 1.00 92.06 109 ARG A O 1
ATOM 852 N N . LEU A 1 110 ? 25.705 -9.974 -52.733 1.00 92.38 110 LEU A N 1
ATOM 853 C CA . LEU A 1 110 ? 24.357 -10.429 -52.401 1.00 92.38 110 LEU A CA 1
ATOM 854 C C . LEU A 1 110 ? 24.232 -10.822 -50.920 1.00 92.38 110 LEU A C 1
ATOM 856 O O . LEU A 1 110 ? 23.289 -10.394 -50.251 1.00 92.38 110 LEU A O 1
ATOM 860 N N . VAL A 1 111 ? 25.207 -11.563 -50.382 1.00 89.81 111 VAL A N 1
ATOM 861 C CA . VAL A 1 111 ? 25.268 -11.926 -48.952 1.00 89.81 111 VAL A CA 1
ATOM 862 C C . VAL A 1 111 ? 25.342 -10.677 -48.069 1.00 89.81 111 VAL A C 1
ATOM 864 O O . VAL A 1 111 ? 24.638 -10.589 -47.060 1.00 89.81 111 VAL A O 1
ATOM 867 N N . ASN A 1 112 ? 26.122 -9.668 -48.460 1.00 89.75 112 ASN A N 1
ATOM 868 C CA . ASN A 1 112 ? 26.198 -8.413 -47.712 1.00 89.75 112 ASN A CA 1
ATOM 869 C C . ASN A 1 112 ? 24.869 -7.654 -47.658 1.00 89.75 112 ASN A C 1
ATOM 871 O O . ASN A 1 112 ? 24.482 -7.128 -46.609 1.00 89.75 112 ASN A O 1
ATOM 875 N N . VAL A 1 113 ? 24.156 -7.599 -48.781 1.00 91.44 113 VAL A N 1
ATOM 876 C CA . VAL A 1 113 ? 22.868 -6.903 -48.871 1.00 91.44 113 VAL A CA 1
ATOM 877 C C . VAL A 1 113 ? 21.781 -7.651 -48.099 1.00 91.44 113 VAL A C 1
ATOM 879 O O . VAL A 1 113 ? 21.038 -7.031 -47.342 1.00 91.44 113 VAL A O 1
ATOM 882 N N . ILE A 1 114 ? 21.690 -8.973 -48.249 1.00 93.62 114 ILE A N 1
ATOM 883 C CA . ILE A 1 114 ? 20.583 -9.758 -47.684 1.00 93.62 114 ILE A CA 1
ATOM 884 C C . ILE A 1 114 ? 20.826 -10.138 -46.219 1.00 93.62 114 ILE A C 1
ATOM 886 O O . ILE A 1 114 ? 19.869 -10.226 -45.455 1.00 93.62 114 ILE A O 1
ATOM 890 N N . ILE A 1 115 ? 22.078 -10.354 -45.805 1.00 91.06 115 ILE A N 1
ATOM 891 C CA . ILE A 1 115 ? 22.393 -10.924 -44.486 1.00 91.06 115 ILE A CA 1
ATOM 892 C C . ILE A 1 115 ? 23.139 -9.924 -43.599 1.00 91.06 115 ILE A C 1
ATOM 894 O O . ILE A 1 115 ? 22.666 -9.609 -42.505 1.00 91.06 115 ILE A O 1
ATOM 898 N N . ILE A 1 116 ? 24.271 -9.377 -44.058 1.00 90.69 116 ILE A N 1
ATOM 899 C CA . ILE A 1 116 ? 25.087 -8.467 -43.230 1.00 90.69 116 ILE A CA 1
ATOM 900 C C . ILE A 1 116 ? 24.351 -7.150 -42.963 1.00 90.69 116 ILE A C 1
ATOM 902 O O . ILE A 1 116 ? 24.415 -6.625 -41.853 1.00 90.69 116 ILE A O 1
ATOM 906 N N . THR A 1 117 ? 23.590 -6.629 -43.927 1.00 91.50 117 THR A N 1
ATOM 907 C CA . THR A 1 117 ? 22.865 -5.360 -43.764 1.00 91.50 117 THR A CA 1
ATOM 908 C C . THR A 1 117 ? 21.753 -5.435 -42.704 1.00 91.50 117 THR A C 1
ATOM 910 O O . THR A 1 117 ? 21.740 -4.568 -41.825 1.00 91.50 117 THR A O 1
ATOM 913 N N . PRO A 1 118 ? 20.856 -6.442 -42.688 1.00 91.50 118 PRO A N 1
ATOM 914 C CA . PRO A 1 118 ? 19.921 -6.618 -41.574 1.00 91.50 118 PRO A CA 1
ATOM 915 C C . PRO A 1 118 ? 20.616 -6.878 -40.236 1.00 91.50 118 PRO A C 1
ATOM 917 O O . PRO A 1 118 ? 20.205 -6.327 -39.214 1.00 91.50 118 PRO A O 1
ATOM 920 N N . LEU A 1 119 ? 21.699 -7.663 -40.235 1.00 90.25 119 LEU A N 1
ATOM 921 C CA . LEU A 1 119 ? 22.473 -7.962 -39.029 1.00 90.25 119 LEU A CA 1
ATOM 922 C C . LEU A 1 119 ? 23.130 -6.703 -38.440 1.00 90.25 119 LEU A C 1
ATOM 924 O O . LEU A 1 119 ? 23.122 -6.513 -37.226 1.00 90.25 119 LEU A O 1
ATOM 928 N N . ARG A 1 120 ? 23.601 -5.792 -39.298 1.00 90.81 120 ARG A N 1
ATOM 929 C CA . ARG A 1 120 ? 24.107 -4.454 -38.956 1.00 90.81 120 ARG A CA 1
ATOM 930 C C . ARG A 1 120 ? 23.039 -3.579 -38.317 1.00 90.81 120 ARG A C 1
ATOM 932 O O . ARG A 1 120 ? 23.290 -2.971 -37.281 1.00 90.81 120 ARG A O 1
ATOM 939 N N . VAL A 1 121 ? 21.832 -3.550 -38.883 1.00 88.62 121 VAL A N 1
ATOM 940 C CA . VAL A 1 121 ? 20.701 -2.820 -38.286 1.00 88.62 121 VAL A CA 1
ATOM 941 C C . VAL A 1 121 ? 20.347 -3.403 -36.914 1.00 88.62 121 VAL A C 1
ATOM 943 O O . VAL A 1 121 ? 20.184 -2.650 -35.957 1.00 88.62 121 VAL A O 1
ATOM 946 N N . ALA A 1 122 ? 20.292 -4.732 -36.782 1.00 86.38 122 ALA A N 1
ATOM 947 C CA . ALA A 1 122 ? 20.032 -5.393 -35.504 1.00 86.38 122 ALA A CA 1
ATOM 948 C C . ALA A 1 122 ? 21.121 -5.092 -34.458 1.00 86.38 122 ALA A C 1
ATOM 950 O O . ALA A 1 122 ? 20.800 -4.757 -33.318 1.00 86.38 122 ALA A O 1
ATOM 951 N N . PHE A 1 123 ? 22.397 -5.145 -34.852 1.00 87.62 123 PHE A N 1
ATOM 952 C CA . PHE A 1 123 ? 23.536 -4.801 -34.001 1.00 87.62 123 PHE A CA 1
ATOM 953 C C . PHE A 1 123 ? 23.446 -3.355 -33.495 1.00 87.62 123 PHE A C 1
ATOM 955 O O . PHE A 1 123 ? 23.532 -3.118 -32.289 1.00 87.62 123 PHE A O 1
ATOM 962 N N . LEU A 1 124 ? 23.172 -2.395 -34.386 1.00 84.69 124 LEU A N 1
ATOM 963 C CA . LEU A 1 124 ? 22.978 -0.995 -34.008 1.00 84.69 124 LEU A CA 1
ATOM 964 C C . LEU A 1 124 ? 21.761 -0.785 -33.104 1.00 84.69 124 LEU A C 1
ATOM 966 O O . LEU A 1 124 ? 21.847 -0.001 -32.165 1.00 84.69 124 LEU A O 1
ATOM 970 N N . ILE A 1 125 ? 20.643 -1.483 -33.325 1.00 81.38 125 ILE A N 1
ATOM 971 C CA . ILE A 1 125 ? 19.470 -1.405 -32.437 1.00 81.38 125 ILE A CA 1
ATOM 972 C C . ILE A 1 125 ? 19.819 -1.913 -31.035 1.00 81.38 125 ILE A C 1
ATOM 974 O O . ILE A 1 125 ? 19.420 -1.297 -30.049 1.00 81.38 125 ILE A O 1
ATOM 978 N N . VAL A 1 126 ? 20.576 -3.005 -30.918 1.00 81.06 126 VAL A N 1
ATOM 979 C CA . VAL A 1 126 ? 21.002 -3.532 -29.611 1.00 81.06 126 VAL A CA 1
ATOM 980 C C . VAL A 1 126 ? 22.003 -2.594 -28.930 1.00 81.06 126 VAL A C 1
ATOM 982 O O . VAL A 1 126 ? 21.945 -2.447 -27.711 1.00 81.06 126 VAL A O 1
ATOM 985 N N . LEU A 1 127 ? 22.875 -1.930 -29.692 1.00 75.44 127 LEU A N 1
ATOM 986 C CA . LEU A 1 127 ? 23.881 -1.002 -29.173 1.00 75.44 127 LEU A CA 1
ATOM 987 C C . LEU A 1 127 ? 23.270 0.362 -28.787 1.00 75.44 127 LEU A C 1
ATOM 989 O O . LEU A 1 127 ? 23.337 0.768 -27.628 1.00 75.44 127 LEU A O 1
ATOM 993 N N . ILE A 1 128 ? 22.611 1.040 -29.734 1.00 74.44 128 ILE A N 1
ATOM 994 C CA . ILE A 1 128 ? 22.026 2.390 -29.603 1.00 74.44 128 ILE A CA 1
ATOM 995 C C . ILE A 1 128 ? 20.689 2.366 -28.856 1.00 74.44 128 ILE A C 1
ATOM 997 O O . ILE A 1 128 ? 20.386 3.281 -28.086 1.00 74.44 128 ILE A O 1
ATOM 1001 N N . GLY A 1 129 ? 19.879 1.317 -29.037 1.00 64.06 129 GLY A N 1
ATOM 1002 C CA . GLY A 1 129 ? 18.557 1.205 -28.411 1.00 64.06 129 GLY A CA 1
ATOM 1003 C C . GLY A 1 129 ? 18.601 1.257 -26.881 1.00 64.06 129 GLY A C 1
ATOM 1004 O O . GLY A 1 129 ? 17.600 1.590 -26.251 1.00 64.06 129 GLY A O 1
ATOM 1005 N N . THR A 1 130 ? 19.766 1.017 -26.270 1.00 55.88 130 THR A N 1
ATOM 1006 C CA . THR A 1 130 ? 19.977 1.129 -24.820 1.00 55.88 130 THR A CA 1
ATOM 1007 C C . THR A 1 130 ? 19.964 2.568 -24.309 1.00 55.88 130 THR A C 1
ATOM 1009 O O . THR A 1 130 ? 19.350 2.817 -23.274 1.00 55.88 130 THR A O 1
ATOM 1012 N N . THR A 1 131 ? 20.551 3.520 -25.039 1.00 55.53 131 THR A N 1
ATOM 1013 C CA . THR A 1 131 ? 20.554 4.945 -24.669 1.00 55.53 131 THR A CA 1
ATOM 1014 C C . THR A 1 131 ? 19.140 5.516 -24.713 1.00 55.53 131 THR A C 1
ATOM 1016 O O . THR A 1 131 ? 18.730 6.258 -23.826 1.00 55.53 131 THR A O 1
ATOM 1019 N N . VAL A 1 132 ? 18.343 5.104 -25.702 1.00 58.50 132 VAL A N 1
ATOM 1020 C CA . VAL A 1 132 ? 16.938 5.521 -25.814 1.00 58.50 132 VAL A CA 1
ATOM 1021 C C . VAL A 1 132 ? 16.087 4.891 -24.709 1.00 58.50 132 VAL A C 1
ATOM 1023 O O . VAL A 1 132 ? 15.213 5.547 -24.146 1.00 58.50 132 VAL A O 1
ATOM 1026 N N . GLU A 1 133 ? 16.336 3.632 -24.349 1.00 54.25 133 GLU A N 1
ATOM 1027 C CA . GLU A 1 133 ? 15.534 2.932 -23.343 1.00 54.25 133 GLU A CA 1
ATOM 1028 C C . GLU A 1 133 ? 15.816 3.395 -21.902 1.00 54.25 133 GLU A C 1
ATOM 1030 O O . GLU A 1 133 ? 14.899 3.419 -21.079 1.00 54.25 133 GLU A O 1
ATOM 1035 N N . THR A 1 134 ? 17.045 3.820 -21.591 1.00 51.84 134 THR A N 1
ATOM 1036 C CA . THR A 1 134 ? 17.385 4.415 -20.286 1.00 51.84 134 THR A CA 1
ATOM 1037 C C . THR A 1 134 ? 16.882 5.855 -20.164 1.00 51.84 134 THR A C 1
ATOM 1039 O O . THR A 1 134 ? 16.351 6.218 -19.110 1.00 51.84 134 THR A O 1
ATOM 1042 N N . LEU A 1 135 ? 16.927 6.640 -21.249 1.00 51.72 135 LEU A N 1
ATOM 1043 C CA . LEU A 1 135 ? 16.392 8.010 -21.303 1.00 51.72 135 LEU A CA 1
ATOM 1044 C C . LEU A 1 135 ? 14.851 8.076 -21.277 1.00 51.72 135 LEU A C 1
ATOM 1046 O O . LEU A 1 135 ? 14.288 9.106 -20.918 1.00 51.72 135 LEU A O 1
ATOM 1050 N N . THR A 1 136 ? 14.142 6.988 -21.602 1.00 53.97 136 THR A N 1
ATOM 1051 C CA . THR A 1 136 ? 12.661 6.954 -21.677 1.00 53.97 136 THR A CA 1
ATOM 1052 C C . THR A 1 136 ? 11.971 6.291 -20.479 1.00 53.97 136 THR A C 1
ATOM 1054 O O . THR A 1 136 ? 10.749 6.100 -20.482 1.00 53.97 136 THR A O 1
ATOM 1057 N N . THR A 1 137 ? 12.713 5.979 -19.413 1.00 56.41 137 THR A N 1
ATOM 1058 C CA . THR A 1 137 ? 12.165 5.400 -18.171 1.00 56.41 137 THR A CA 1
ATOM 1059 C C . THR A 1 137 ? 11.041 6.253 -17.568 1.00 56.41 137 THR A C 1
ATOM 1061 O O . THR A 1 137 ? 9.996 5.709 -17.203 1.00 56.41 137 THR A O 1
ATOM 1064 N N . GLN A 1 138 ? 11.181 7.583 -17.582 1.00 52.50 138 GLN A N 1
ATOM 1065 C CA . GLN A 1 138 ? 10.150 8.514 -17.098 1.00 52.50 138 GLN A CA 1
ATOM 1066 C C . GLN A 1 138 ? 8.838 8.427 -17.900 1.00 52.50 138 GLN A C 1
ATOM 1068 O O . GLN A 1 138 ? 7.755 8.424 -17.317 1.00 52.50 138 GLN A O 1
ATOM 1073 N N . SER A 1 139 ? 8.913 8.267 -19.229 1.00 52.06 139 SER A N 1
ATOM 1074 C CA . SER A 1 139 ? 7.723 8.189 -20.097 1.00 52.06 139 SER A CA 1
ATOM 1075 C C . SER A 1 139 ? 6.938 6.885 -19.910 1.00 52.06 139 SER A C 1
ATOM 1077 O O . SER A 1 139 ? 5.707 6.878 -19.946 1.00 52.06 139 SER A O 1
ATOM 1079 N N . ARG A 1 140 ? 7.624 5.759 -19.664 1.00 60.38 140 ARG A N 1
ATOM 1080 C CA . ARG A 1 140 ? 6.953 4.474 -19.396 1.00 60.38 140 ARG A CA 1
ATOM 1081 C C . ARG A 1 140 ? 6.310 4.437 -18.009 1.00 60.38 140 ARG A C 1
ATOM 1083 O O . ARG A 1 140 ? 5.227 3.867 -17.877 1.00 60.38 140 ARG A O 1
ATOM 1090 N N . GLN A 1 141 ? 6.940 5.029 -16.992 1.00 59.09 141 GLN A N 1
ATOM 1091 C CA . GLN A 1 141 ? 6.352 5.101 -15.649 1.00 59.09 141 GLN A CA 1
ATOM 1092 C C . GLN A 1 141 ? 5.120 6.009 -15.612 1.00 59.09 141 GLN A C 1
ATOM 1094 O O . GLN A 1 141 ? 4.097 5.594 -15.072 1.00 59.09 141 GLN A O 1
ATOM 1099 N N . ALA A 1 142 ? 5.163 7.152 -16.300 1.00 59.56 142 ALA A N 1
ATOM 1100 C CA . ALA A 1 142 ? 4.006 8.017 -16.527 1.00 59.56 142 ALA A CA 1
ATOM 1101 C C . ALA A 1 142 ? 2.797 7.252 -17.111 1.00 59.56 142 ALA A C 1
ATOM 1103 O O . ALA A 1 142 ? 1.709 7.247 -16.534 1.00 59.56 142 ALA A O 1
ATOM 1104 N N . LEU A 1 143 ? 3.004 6.500 -18.199 1.00 60.72 143 LEU A N 1
ATOM 1105 C CA . LEU A 1 143 ? 1.944 5.692 -18.819 1.00 60.72 143 LEU A CA 1
ATOM 1106 C C . LEU A 1 143 ? 1.428 4.566 -17.906 1.00 60.72 143 LEU A C 1
ATOM 1108 O O . LEU A 1 143 ? 0.240 4.237 -17.938 1.00 60.72 143 LEU A O 1
ATOM 1112 N N . LYS A 1 144 ? 2.294 3.949 -17.091 1.00 67.75 144 LYS A N 1
ATOM 1113 C CA . LYS A 1 144 ? 1.879 2.929 -16.110 1.00 67.75 144 LYS A CA 1
ATOM 1114 C C . LYS A 1 144 ? 1.019 3.534 -15.002 1.00 67.75 144 LYS A C 1
ATOM 1116 O O . LYS A 1 144 ? -0.032 2.973 -14.700 1.00 67.75 144 LYS A O 1
ATOM 1121 N N . ILE A 1 145 ? 1.434 4.673 -14.449 1.00 71.81 145 ILE A N 1
ATOM 1122 C CA . ILE A 1 145 ? 0.684 5.442 -13.447 1.00 71.81 145 ILE A CA 1
ATOM 1123 C C . ILE A 1 145 ? -0.704 5.787 -13.986 1.00 71.81 145 ILE A C 1
ATOM 1125 O O . ILE A 1 145 ? -1.711 5.505 -13.335 1.00 71.81 145 ILE A O 1
ATOM 1129 N N . GLN A 1 146 ? -0.771 6.317 -15.208 1.00 65.88 146 GLN A N 1
ATOM 1130 C CA . GLN A 1 146 ? -2.031 6.678 -15.848 1.00 65.88 146 GLN A CA 1
ATOM 1131 C C . GLN A 1 146 ? -2.957 5.462 -16.022 1.00 65.88 146 GLN A C 1
ATOM 1133 O O . GLN A 1 146 ? -4.143 5.516 -15.690 1.00 65.88 146 GLN A O 1
ATOM 1138 N N . ARG A 1 147 ? -2.420 4.326 -16.486 1.00 72.75 147 ARG A N 1
ATOM 1139 C CA . ARG A 1 147 ? -3.188 3.077 -16.627 1.00 72.75 147 ARG A CA 1
ATOM 1140 C C . ARG A 1 147 ? -3.676 2.536 -15.286 1.00 72.75 147 ARG A C 1
ATOM 1142 O O . ARG A 1 147 ? -4.814 2.080 -15.212 1.00 72.75 147 ARG A O 1
ATOM 1149 N N . TRP A 1 148 ? -2.836 2.573 -14.254 1.00 81.75 148 TRP A N 1
ATOM 1150 C CA . TRP A 1 148 ? -3.202 2.125 -12.913 1.00 81.75 148 TRP A CA 1
ATOM 1151 C C . TRP A 1 148 ? -4.322 2.992 -12.331 1.00 81.75 148 TRP A C 1
ATOM 1153 O O . TRP A 1 148 ? -5.349 2.447 -11.939 1.00 81.75 148 TRP A O 1
ATOM 1163 N N . ARG A 1 149 ? -4.211 4.327 -12.399 1.00 75.88 149 ARG A N 1
ATOM 1164 C CA . ARG A 1 149 ? -5.261 5.262 -11.938 1.00 75.88 149 ARG A CA 1
ATOM 1165 C C . ARG A 1 149 ? -6.620 5.004 -12.597 1.00 75.88 149 ARG A C 1
ATOM 1167 O O . ARG A 1 149 ? -7.665 5.094 -11.949 1.00 75.88 149 ARG A O 1
ATOM 1174 N N . ASN A 1 150 ? -6.614 4.649 -13.881 1.00 71.56 150 ASN A N 1
ATOM 1175 C CA . ASN A 1 150 ? -7.843 4.354 -14.616 1.00 71.56 150 ASN A CA 1
ATOM 1176 C C . ASN A 1 150 ? -8.481 3.014 -14.221 1.00 71.56 150 ASN A C 1
ATOM 1178 O O . ASN A 1 150 ? -9.690 2.862 -14.381 1.00 71.56 150 ASN A O 1
ATOM 1182 N N . LYS A 1 151 ? -7.701 2.058 -13.702 1.00 78.31 151 LYS A N 1
ATOM 1183 C CA . LYS A 1 151 ? -8.171 0.706 -13.365 1.00 78.31 151 LYS A CA 1
ATOM 1184 C C . LYS A 1 151 ? -8.398 0.472 -11.874 1.00 78.31 151 LYS A C 1
ATOM 1186 O O . LYS A 1 151 ? -9.235 -0.356 -11.537 1.00 78.31 151 LYS A O 1
ATOM 1191 N N . VAL A 1 152 ? -7.667 1.162 -10.999 1.00 82.50 152 VAL A N 1
ATOM 1192 C CA . VAL A 1 152 ? -7.696 0.897 -9.557 1.00 82.50 152 VAL A CA 1
ATOM 1193 C C . VAL A 1 152 ? -9.065 1.248 -8.978 1.00 82.50 152 VAL A C 1
ATOM 1195 O O . VAL A 1 152 ? -9.517 2.390 -9.066 1.00 82.50 152 VAL A O 1
ATOM 1198 N N . ARG A 1 153 ? -9.766 0.253 -8.447 1.00 87.06 153 ARG A N 1
ATOM 1199 C CA . ARG A 1 153 ? -11.103 0.364 -7.855 1.00 87.06 153 ARG A CA 1
ATOM 1200 C C . ARG A 1 153 ? -11.207 -0.671 -6.740 1.00 87.06 153 ARG A C 1
ATOM 1202 O O . ARG A 1 153 ? -10.547 -1.701 -6.819 1.00 87.06 153 ARG A O 1
ATOM 1209 N N . ASN A 1 154 ? -12.071 -0.429 -5.755 1.00 90.00 154 ASN A N 1
ATOM 1210 C CA . ASN A 1 154 ? -12.333 -1.355 -4.644 1.00 90.00 154 ASN A CA 1
ATOM 1211 C C . ASN A 1 154 ? -11.093 -1.715 -3.802 1.00 90.00 154 ASN A C 1
ATOM 1213 O O . ASN A 1 154 ? -11.074 -2.748 -3.140 1.00 90.00 154 ASN A O 1
ATOM 1217 N N . HIS A 1 155 ? -10.083 -0.847 -3.800 1.00 94.44 155 HIS A N 1
ATOM 1218 C CA . HIS A 1 155 ? -8.846 -1.004 -3.040 1.00 94.44 155 HIS A CA 1
ATOM 1219 C C . HIS A 1 155 ? -8.943 -0.355 -1.654 1.00 94.44 155 HIS A C 1
ATOM 1221 O O . HIS A 1 155 ? -9.874 0.410 -1.375 1.00 94.44 155 HIS A O 1
ATOM 1227 N N . THR A 1 156 ? -7.966 -0.631 -0.794 1.00 96.69 156 THR A N 1
ATOM 1228 C CA . THR A 1 156 ? -7.813 0.030 0.506 1.00 96.69 156 THR A CA 1
ATOM 1229 C C . THR A 1 156 ? -6.708 1.074 0.439 1.00 96.69 156 THR A C 1
ATOM 1231 O O . THR A 1 156 ? -5.591 0.783 0.017 1.00 96.69 156 THR A O 1
ATOM 1234 N N . VAL A 1 157 ? -7.003 2.295 0.885 1.00 97.50 157 VAL A N 1
ATOM 1235 C CA . VAL A 1 157 ? -5.992 3.347 1.057 1.00 97.50 157 VAL A CA 1
ATOM 1236 C C . VAL A 1 157 ? -5.582 3.404 2.524 1.00 97.50 157 VAL A C 1
ATOM 1238 O O . VAL A 1 157 ? -6.437 3.525 3.395 1.00 97.50 157 VAL A O 1
ATOM 1241 N N . VAL A 1 158 ? -4.287 3.336 2.809 1.00 98.00 158 VAL A N 1
ATOM 1242 C CA . VAL A 1 158 ? -3.719 3.451 4.155 1.00 98.00 158 VAL A CA 1
ATOM 1243 C C . VAL A 1 158 ? -2.911 4.735 4.232 1.00 98.00 158 VAL A C 1
ATOM 1245 O O . VAL A 1 158 ? -1.902 4.886 3.549 1.00 98.00 158 VAL A O 1
ATOM 1248 N N . VAL A 1 159 ? -3.360 5.665 5.064 1.00 97.38 159 VAL A N 1
ATOM 1249 C CA . VAL A 1 159 ? -2.686 6.937 5.313 1.00 97.38 159 VAL A CA 1
ATOM 1250 C C . VAL A 1 159 ? -1.801 6.802 6.546 1.00 97.38 159 VAL A C 1
ATOM 1252 O O . VAL A 1 159 ? -2.304 6.591 7.647 1.00 97.38 159 VAL A O 1
ATOM 1255 N N . GLY A 1 160 ? -0.495 6.957 6.355 1.00 95.94 160 GLY A N 1
ATOM 1256 C CA . GLY A 1 160 ? 0.540 6.745 7.360 1.00 95.94 160 GLY A CA 1
ATOM 1257 C C . GLY A 1 160 ? 1.009 5.288 7.406 1.00 95.94 160 GLY A C 1
ATOM 1258 O O . GLY A 1 160 ? 0.230 4.370 7.644 1.00 95.94 160 GLY A O 1
ATOM 1259 N N . TYR A 1 161 ? 2.312 5.071 7.232 1.00 95.88 161 TYR A N 1
ATOM 1260 C CA . TYR A 1 161 ? 3.023 3.786 7.279 1.00 95.88 161 TYR A CA 1
ATOM 1261 C C . TYR A 1 161 ? 4.087 3.749 8.396 1.00 95.88 161 TYR A C 1
ATOM 1263 O O . TYR A 1 161 ? 5.169 3.132 8.309 1.00 95.88 161 TYR A O 1
ATOM 1271 N N . GLY A 1 162 ? 3.740 4.411 9.500 1.00 92.06 162 GLY A N 1
ATOM 1272 C CA . GLY A 1 162 ? 4.368 4.264 10.808 1.00 92.06 162 GLY A CA 1
ATOM 1273 C C . GLY A 1 162 ? 4.056 2.904 11.441 1.00 92.06 162 GLY A C 1
ATOM 1274 O O . GLY A 1 162 ? 3.833 1.910 10.752 1.00 92.06 162 GLY A O 1
ATOM 1275 N N . THR A 1 163 ? 4.060 2.828 12.770 1.00 91.69 163 THR A N 1
ATOM 1276 C CA . THR A 1 163 ? 3.774 1.569 13.484 1.00 91.69 163 THR A CA 1
ATOM 1277 C C . THR A 1 163 ? 2.334 1.112 13.256 1.00 91.69 163 THR A C 1
ATOM 1279 O O . THR A 1 163 ? 2.115 -0.017 12.834 1.00 91.69 163 THR A O 1
ATOM 1282 N N . LYS A 1 164 ? 1.359 2.013 13.438 1.00 93.56 164 LYS A N 1
ATOM 1283 C CA . LYS A 1 164 ? -0.075 1.708 13.309 1.00 93.56 164 LYS A CA 1
ATOM 1284 C C . LYS A 1 164 ? -0.437 1.213 11.903 1.00 93.56 164 LYS A C 1
ATOM 1286 O O . LYS A 1 164 ? -1.003 0.135 11.758 1.00 93.56 164 LYS A O 1
ATOM 1291 N N . GLY A 1 165 ? -0.057 1.966 10.869 1.00 94.62 165 GLY A N 1
ATOM 1292 C CA . GLY A 1 165 ? -0.373 1.615 9.483 1.00 94.62 165 GLY A CA 1
ATOM 1293 C C . GLY A 1 165 ? 0.346 0.365 8.987 1.00 94.62 165 GLY A C 1
ATOM 1294 O O . GLY A 1 165 ? -0.267 -0.463 8.324 1.00 94.62 165 GLY A O 1
ATOM 1295 N N . ARG A 1 166 ? 1.619 0.169 9.355 1.00 94.44 166 ARG A N 1
ATOM 1296 C CA . ARG A 1 166 ? 2.369 -1.037 8.971 1.00 94.44 166 ARG A CA 1
ATOM 1297 C C . ARG A 1 166 ? 1.770 -2.299 9.580 1.00 94.44 166 ARG A C 1
ATOM 1299 O O . ARG A 1 166 ? 1.618 -3.283 8.867 1.00 94.44 166 ARG A O 1
ATOM 1306 N N . THR A 1 167 ? 1.418 -2.267 10.864 1.00 91.56 167 THR A N 1
ATOM 1307 C CA . THR A 1 167 ? 0.779 -3.410 11.528 1.00 91.56 167 THR A CA 1
ATOM 1308 C C . THR A 1 167 ? -0.611 -3.673 10.953 1.00 91.56 167 THR A C 1
ATOM 1310 O O . THR A 1 167 ? -0.945 -4.824 10.700 1.00 91.56 167 THR A O 1
ATOM 1313 N N . ALA A 1 168 ? -1.386 -2.626 10.646 1.00 93.38 168 ALA A N 1
ATOM 1314 C CA . ALA A 1 168 ? -2.676 -2.781 9.975 1.00 93.38 168 ALA A CA 1
ATOM 1315 C C . ALA A 1 168 ? -2.535 -3.429 8.586 1.00 93.38 168 ALA A C 1
ATOM 1317 O O . ALA A 1 168 ? -3.306 -4.317 8.239 1.00 93.38 168 ALA A O 1
ATOM 1318 N N . VAL A 1 169 ? -1.532 -3.025 7.801 1.00 94.19 169 VAL A N 1
ATOM 1319 C CA . VAL A 1 169 ? -1.254 -3.643 6.497 1.00 94.19 169 VAL A CA 1
ATOM 1320 C C . VAL A 1 169 ? -0.803 -5.092 6.642 1.00 94.19 169 VAL A C 1
ATOM 1322 O O . VAL A 1 169 ? -1.295 -5.939 5.906 1.00 94.19 169 VAL A O 1
ATOM 1325 N N . ALA A 1 170 ? 0.078 -5.396 7.597 1.00 90.50 170 ALA A N 1
ATOM 1326 C CA . ALA A 1 170 ? 0.504 -6.769 7.860 1.00 90.50 170 ALA A CA 1
ATOM 1327 C C . ALA A 1 170 ? -0.682 -7.672 8.235 1.00 90.50 170 ALA A C 1
ATOM 1329 O O . ALA A 1 170 ? -0.800 -8.764 7.691 1.00 90.50 170 ALA A O 1
ATOM 1330 N N . ALA A 1 171 ? -1.595 -7.187 9.084 1.00 87.38 171 ALA A N 1
ATOM 1331 C CA . ALA A 1 171 ? -2.817 -7.907 9.435 1.00 87.38 171 ALA A CA 1
ATOM 1332 C C . ALA A 1 171 ? -3.725 -8.136 8.213 1.00 87.38 171 ALA A C 1
ATOM 1334 O O . ALA A 1 171 ? -4.174 -9.254 7.993 1.00 87.38 171 ALA A O 1
ATOM 1335 N N . MET A 1 172 ? -3.930 -7.118 7.364 1.00 89.94 172 MET A N 1
ATOM 1336 C CA . MET A 1 172 ? -4.716 -7.274 6.131 1.00 89.94 172 MET A CA 1
ATOM 1337 C C . MET A 1 172 ? -4.105 -8.303 5.172 1.00 89.94 172 MET A C 1
ATOM 1339 O O . MET A 1 172 ? -4.829 -9.111 4.602 1.00 89.94 172 MET A O 1
ATOM 1343 N N . VAL A 1 173 ? -2.783 -8.283 4.988 1.00 88.56 173 VAL A N 1
ATOM 1344 C CA . VAL A 1 173 ? -2.093 -9.250 4.119 1.00 88.56 173 VAL A CA 1
ATOM 1345 C C . VAL A 1 173 ? -2.161 -10.667 4.704 1.00 88.56 173 VAL A C 1
ATOM 1347 O O . VAL A 1 173 ? -2.325 -11.619 3.943 1.00 88.56 173 VAL A O 1
ATOM 1350 N N . GLY A 1 174 ? -2.091 -10.810 6.033 1.00 82.00 174 GLY A N 1
ATOM 1351 C CA . GLY A 1 174 ? -2.314 -12.085 6.729 1.00 82.00 174 GLY A CA 1
ATOM 1352 C C . GLY A 1 174 ? -3.732 -12.640 6.539 1.00 82.00 174 GLY A C 1
ATOM 1353 O O . GLY A 1 174 ? -3.904 -13.847 6.393 1.00 82.00 174 GLY A O 1
ATOM 1354 N N . ASP A 1 175 ? -4.728 -11.759 6.424 1.00 80.75 175 ASP A N 1
ATOM 1355 C CA . ASP A 1 175 ? -6.124 -12.084 6.087 1.00 80.75 175 ASP A CA 1
ATOM 1356 C C . ASP A 1 175 ? -6.374 -12.217 4.566 1.00 80.75 175 ASP A C 1
ATOM 1358 O O . ASP A 1 175 ? -7.488 -12.010 4.080 1.00 80.75 175 ASP A O 1
ATOM 1362 N N . GLU A 1 176 ? -5.339 -12.567 3.794 1.00 83.56 176 GLU A N 1
ATOM 1363 C CA . GLU A 1 176 ? -5.400 -12.855 2.351 1.00 83.56 176 GLU A CA 1
ATOM 1364 C C . GLU A 1 176 ? -5.769 -11.650 1.457 1.00 83.56 176 GLU A C 1
ATOM 1366 O O . GLU A 1 176 ? -6.111 -11.813 0.281 1.00 83.56 176 GLU A O 1
ATOM 1371 N N . VAL A 1 177 ? -5.644 -10.413 1.956 1.00 86.19 177 VAL A N 1
ATOM 1372 C CA . VAL A 1 177 ? -5.766 -9.218 1.107 1.00 86.19 177 VAL A CA 1
ATOM 1373 C C . VAL A 1 177 ? -4.526 -9.085 0.222 1.00 86.19 177 VAL A C 1
ATOM 1375 O O . VAL A 1 177 ? -3.394 -9.015 0.702 1.00 86.19 177 VAL A O 1
ATOM 1378 N N . SER A 1 178 ? -4.739 -8.992 -1.092 1.00 87.50 178 SER A N 1
ATOM 1379 C CA . SER A 1 178 ? -3.661 -8.792 -2.062 1.00 87.50 178 SER A CA 1
ATOM 1380 C C . SER A 1 178 ? -2.904 -7.481 -1.793 1.00 87.50 178 SER A C 1
ATOM 1382 O O . SER A 1 178 ? -3.528 -6.415 -1.765 1.00 87.50 178 SER A O 1
ATOM 1384 N N . PRO A 1 179 ? -1.558 -7.497 -1.689 1.00 87.88 179 PRO A N 1
ATOM 1385 C CA . PRO A 1 179 ? -0.756 -6.278 -1.541 1.00 87.88 179 PRO A CA 1
ATOM 1386 C C . PRO A 1 179 ? -0.973 -5.250 -2.663 1.00 87.88 179 PRO A C 1
ATOM 1388 O O . PRO A 1 179 ? -0.815 -4.051 -2.447 1.00 87.88 179 PRO A O 1
ATOM 1391 N N . ALA A 1 180 ? -1.373 -5.703 -3.857 1.00 84.31 180 ALA A N 1
ATOM 1392 C CA . ALA A 1 180 ? -1.665 -4.830 -4.993 1.00 84.31 180 ALA A CA 1
ATOM 1393 C C . ALA A 1 180 ? -2.948 -3.996 -4.810 1.00 84.31 180 ALA A C 1
ATOM 1395 O O . ALA A 1 180 ? -3.085 -2.947 -5.444 1.00 84.31 180 ALA A O 1
ATOM 1396 N N . ASP A 1 181 ? -3.854 -4.439 -3.933 1.00 89.75 181 ASP A N 1
ATOM 1397 C CA . ASP A 1 181 ? -5.103 -3.751 -3.593 1.00 89.75 181 ASP A CA 1
ATOM 1398 C C . ASP A 1 181 ? -4.938 -2.816 -2.385 1.00 89.75 181 ASP A C 1
ATOM 1400 O O . ASP A 1 181 ? -5.918 -2.271 -1.873 1.00 89.75 181 ASP A O 1
ATOM 1404 N N . ILE A 1 182 ? -3.702 -2.610 -1.920 1.00 94.00 182 ILE A N 1
ATOM 1405 C CA . ILE A 1 182 ? -3.373 -1.712 -0.816 1.00 94.00 182 ILE A CA 1
ATOM 1406 C C . ILE A 1 182 ? -2.485 -0.580 -1.340 1.00 94.00 182 ILE A C 1
ATOM 1408 O O . ILE A 1 182 ? -1.403 -0.795 -1.891 1.00 94.00 182 ILE A O 1
ATOM 1412 N N . VAL A 1 183 ? -2.950 0.652 -1.134 1.00 95.69 183 VAL A N 1
ATOM 1413 C CA . VAL A 1 183 ? -2.233 1.879 -1.493 1.00 95.69 183 VAL A CA 1
ATOM 1414 C C . VAL A 1 183 ? -1.843 2.610 -0.224 1.00 95.69 183 VAL A C 1
ATOM 1416 O O . VAL A 1 183 ? -2.701 2.983 0.567 1.00 95.69 183 VAL A O 1
ATOM 1419 N N . VAL A 1 184 ? -0.553 2.846 -0.038 1.00 96.88 184 VAL A N 1
ATOM 1420 C CA . VAL A 1 184 ? 0.001 3.524 1.133 1.00 96.88 184 VAL A CA 1
ATOM 1421 C C . VAL A 1 184 ? 0.325 4.972 0.792 1.00 96.88 184 VAL A C 1
ATOM 1423 O O . VAL A 1 184 ? 0.993 5.225 -0.205 1.00 96.88 184 VAL A O 1
ATOM 1426 N N . VAL A 1 185 ? -0.096 5.912 1.635 1.00 96.69 185 VAL A N 1
ATOM 1427 C CA . VAL A 1 185 ? 0.226 7.342 1.530 1.00 96.69 185 VAL A CA 1
ATOM 1428 C C . VAL A 1 185 ? 1.052 7.762 2.741 1.00 96.69 185 VAL A C 1
ATOM 1430 O O . VAL A 1 185 ? 0.609 7.549 3.867 1.00 96.69 185 VAL A O 1
ATOM 1433 N N . ASP A 1 186 ? 2.231 8.345 2.542 1.00 96.06 186 ASP A N 1
ATOM 1434 C CA . ASP A 1 186 ? 3.086 8.837 3.634 1.00 96.06 186 ASP A CA 1
ATOM 1435 C C . ASP A 1 186 ? 4.011 9.963 3.137 1.00 96.06 186 ASP A C 1
ATOM 1437 O O . ASP A 1 186 ? 4.374 10.007 1.962 1.00 96.06 186 ASP A O 1
ATOM 1441 N N . GLU A 1 187 ? 4.421 10.862 4.028 1.00 93.25 187 GLU A N 1
ATOM 1442 C CA . GLU A 1 187 ? 5.419 11.908 3.755 1.00 93.25 187 GLU A CA 1
ATOM 1443 C C . GLU A 1 187 ? 6.855 11.397 3.943 1.00 93.25 187 GLU A C 1
ATOM 1445 O O . GLU A 1 187 ? 7.812 11.952 3.408 1.00 93.25 187 GLU A O 1
ATOM 1450 N N . ASN A 1 188 ? 7.035 10.326 4.715 1.00 93.00 188 ASN A N 1
ATOM 1451 C CA . ASN A 1 188 ? 8.337 9.774 5.035 1.00 93.00 188 ASN A CA 1
ATOM 1452 C C . ASN A 1 188 ? 8.801 8.787 3.954 1.00 93.00 188 ASN A C 1
ATOM 1454 O O . ASN A 1 188 ? 8.364 7.633 3.893 1.00 93.00 188 ASN A O 1
ATOM 1458 N N . ALA A 1 189 ? 9.789 9.203 3.160 1.00 90.62 189 ALA A N 1
ATOM 1459 C CA . ALA A 1 189 ? 10.402 8.374 2.122 1.00 90.62 189 ALA A CA 1
ATOM 1460 C C . ALA A 1 189 ? 10.914 7.010 2.634 1.00 90.62 189 ALA A C 1
ATOM 1462 O O . ALA A 1 189 ? 10.771 5.998 1.948 1.00 90.62 189 ALA A O 1
ATOM 1463 N N . ALA A 1 190 ? 11.451 6.937 3.859 1.00 91.56 190 ALA A N 1
ATOM 1464 C CA . ALA A 1 190 ? 11.912 5.672 4.435 1.00 91.56 190 ALA A CA 1
ATOM 1465 C C . ALA A 1 190 ? 10.746 4.726 4.770 1.00 91.56 190 ALA A C 1
ATOM 1467 O O . ALA A 1 190 ? 10.888 3.503 4.693 1.00 91.56 190 ALA A O 1
ATOM 1468 N N . ALA A 1 191 ? 9.583 5.271 5.138 1.00 91.81 191 ALA A N 1
ATOM 1469 C CA . ALA A 1 191 ? 8.374 4.479 5.328 1.00 91.81 191 ALA A CA 1
ATOM 1470 C C . ALA A 1 191 ? 7.858 3.923 3.997 1.00 91.81 191 ALA A C 1
ATOM 1472 O O . ALA A 1 191 ? 7.518 2.741 3.922 1.00 91.81 191 ALA A O 1
ATOM 1473 N N . LEU A 1 192 ? 7.902 4.729 2.938 1.00 92.50 192 LEU A N 1
ATOM 1474 C CA . LEU A 1 192 ? 7.480 4.308 1.607 1.00 92.50 192 LEU A CA 1
ATOM 1475 C C . LEU A 1 192 ? 8.414 3.284 0.963 1.00 92.50 192 LEU A C 1
ATOM 1477 O O . LEU A 1 192 ? 7.925 2.349 0.338 1.00 92.50 192 LEU A O 1
ATOM 1481 N N . GLU A 1 193 ? 9.734 3.377 1.142 1.00 88.81 193 GLU A N 1
ATOM 1482 C CA . GLU A 1 193 ? 10.633 2.327 0.638 1.00 88.81 193 GLU A CA 1
ATOM 1483 C C . GLU A 1 193 ? 10.408 0.991 1.370 1.00 88.81 193 GLU A C 1
ATOM 1485 O O . GLU A 1 193 ? 10.436 -0.064 0.736 1.00 88.81 193 GLU A O 1
ATOM 1490 N N . ARG A 1 194 ? 10.066 1.011 2.669 1.00 90.94 194 ARG A N 1
ATOM 1491 C CA . ARG A 1 194 ? 9.618 -0.200 3.387 1.00 90.94 194 ARG A CA 1
ATOM 1492 C C . ARG A 1 194 ? 8.305 -0.752 2.827 1.00 90.94 194 ARG A C 1
ATOM 1494 O O . ARG A 1 194 ? 8.199 -1.958 2.629 1.00 90.94 194 ARG A O 1
ATOM 1501 N N . ALA A 1 195 ? 7.315 0.106 2.577 1.00 91.00 195 ALA A N 1
ATOM 1502 C CA . ALA A 1 195 ? 6.033 -0.305 1.999 1.00 91.00 195 ALA A CA 1
ATOM 1503 C C . ALA A 1 195 ? 6.210 -0.914 0.598 1.00 91.00 195 ALA A C 1
ATOM 1505 O O . ALA A 1 195 ? 5.667 -1.973 0.292 1.00 91.00 195 ALA A O 1
ATOM 1506 N N . LYS A 1 196 ? 7.061 -0.299 -0.222 1.00 87.69 196 LYS A N 1
ATOM 1507 C CA . LYS A 1 196 ? 7.445 -0.804 -1.541 1.00 87.69 196 LYS A CA 1
ATOM 1508 C C . LYS A 1 196 ? 8.155 -2.156 -1.458 1.00 87.69 196 LYS A C 1
ATOM 1510 O O . LYS A 1 196 ? 7.864 -3.037 -2.260 1.00 87.69 196 LYS A O 1
ATOM 1515 N N . GLY A 1 197 ? 9.050 -2.343 -0.484 1.00 85.19 197 GLY A N 1
ATOM 1516 C CA . GLY A 1 197 ? 9.689 -3.636 -0.212 1.00 85.19 197 GLY A CA 1
ATOM 1517 C C . GLY A 1 197 ? 8.692 -4.748 0.141 1.00 85.19 197 GLY A C 1
ATOM 1518 O O . GLY A 1 197 ? 8.960 -5.910 -0.140 1.00 85.19 197 GLY A O 1
ATOM 1519 N N . ALA A 1 198 ? 7.524 -4.387 0.680 1.00 85.56 198 ALA A N 1
ATOM 1520 C CA . ALA A 1 198 ? 6.408 -5.296 0.946 1.00 85.56 198 ALA A CA 1
ATOM 1521 C C . ALA A 1 198 ? 5.457 -5.485 -0.258 1.00 85.56 198 ALA A C 1
ATOM 1523 O O . ALA A 1 198 ? 4.419 -6.127 -0.124 1.00 85.56 198 ALA A O 1
ATOM 1524 N N . GLY A 1 199 ? 5.785 -4.934 -1.433 1.00 86.19 199 GLY A N 1
ATOM 1525 C CA . GLY A 1 199 ? 4.973 -5.077 -2.645 1.00 86.19 199 GLY A CA 1
ATOM 1526 C C . GLY A 1 199 ? 3.727 -4.188 -2.690 1.00 86.19 199 GLY A C 1
ATOM 1527 O O . GLY A 1 199 ? 2.829 -4.459 -3.482 1.00 86.19 199 GLY A O 1
ATOM 1528 N N . LEU A 1 200 ? 3.668 -3.134 -1.871 1.00 90.88 200 LEU A N 1
ATOM 1529 C CA . LEU A 1 200 ? 2.537 -2.202 -1.805 1.00 90.88 200 LEU A CA 1
ATOM 1530 C C . LEU A 1 200 ? 2.700 -1.056 -2.809 1.00 90.88 200 LEU A C 1
ATOM 1532 O O . LEU A 1 200 ? 3.818 -0.614 -3.093 1.00 90.88 200 LEU A O 1
ATOM 1536 N N . VAL A 1 201 ? 1.581 -0.527 -3.307 1.00 91.00 201 VAL A N 1
ATOM 1537 C CA . VAL A 1 201 ? 1.583 0.724 -4.079 1.00 91.00 201 VAL A CA 1
ATOM 1538 C C . VAL A 1 201 ? 1.797 1.888 -3.117 1.00 91.00 201 VAL A C 1
ATOM 1540 O O . VAL A 1 201 ? 1.141 1.954 -2.080 1.00 91.00 201 VAL A O 1
ATOM 1543 N N . THR A 1 202 ? 2.697 2.814 -3.441 1.00 93.12 202 THR A N 1
ATOM 1544 C CA . THR A 1 202 ? 3.063 3.915 -2.541 1.00 93.12 202 THR A CA 1
ATOM 1545 C C . THR A 1 202 ? 2.842 5.282 -3.168 1.00 93.12 202 THR A C 1
ATOM 1547 O O . THR A 1 202 ? 3.129 5.490 -4.345 1.00 93.12 202 THR A O 1
ATOM 1550 N N . VAL A 1 203 ? 2.347 6.220 -2.364 1.00 92.69 203 VAL A N 1
ATOM 1551 C CA . VAL A 1 203 ? 2.139 7.629 -2.696 1.00 92.69 203 VAL A CA 1
ATOM 1552 C C . VAL A 1 203 ? 2.883 8.493 -1.681 1.00 92.69 203 VAL A C 1
ATOM 1554 O O . VAL A 1 203 ? 2.587 8.449 -0.491 1.00 92.69 203 VAL A O 1
ATOM 1557 N N . HIS A 1 204 ? 3.843 9.282 -2.144 1.00 93.94 204 HIS A N 1
ATOM 1558 C CA . HIS A 1 204 ? 4.600 10.233 -1.347 1.00 93.94 204 HIS A CA 1
ATOM 1559 C C . HIS A 1 204 ? 3.884 11.578 -1.279 1.00 93.94 204 HIS A C 1
ATOM 1561 O O . HIS A 1 204 ? 3.744 12.262 -2.290 1.00 93.94 204 HIS A O 1
ATOM 1567 N N . GLY A 1 205 ? 3.464 11.992 -0.091 1.00 91.06 205 GLY A N 1
ATOM 1568 C CA . GLY A 1 205 ? 2.885 13.314 0.115 1.00 91.06 205 GLY A CA 1
ATOM 1569 C C . GLY A 1 205 ? 2.014 13.407 1.356 1.00 91.06 205 GLY A C 1
ATOM 1570 O O . GLY A 1 205 ? 1.634 12.400 1.949 1.00 91.06 205 GLY A O 1
ATOM 1571 N N . ASP A 1 206 ? 1.674 14.644 1.707 1.00 92.06 206 ASP A N 1
ATOM 1572 C CA . ASP A 1 206 ? 0.798 14.949 2.833 1.00 92.06 206 ASP A CA 1
ATOM 1573 C C . ASP A 1 206 ? -0.658 14.616 2.480 1.00 92.06 206 ASP A C 1
ATOM 1575 O O . ASP A 1 206 ? -1.276 15.216 1.593 1.00 92.06 206 ASP A O 1
ATOM 1579 N N . ALA A 1 207 ? -1.213 13.639 3.190 1.00 93.56 207 ALA A N 1
ATOM 1580 C CA . ALA A 1 207 ? -2.572 13.161 2.994 1.00 93.56 207 ALA A CA 1
ATOM 1581 C C . ALA A 1 207 ? -3.655 14.145 3.469 1.00 93.56 207 ALA A C 1
ATOM 1583 O O . ALA A 1 207 ? -4.831 13.931 3.173 1.00 93.56 207 ALA A O 1
ATOM 1584 N N . THR A 1 208 ? -3.302 15.217 4.187 1.00 92.88 208 THR A N 1
ATOM 1585 C CA . THR A 1 208 ? -4.244 16.307 4.484 1.00 92.88 208 THR A CA 1
ATOM 1586 C C . THR A 1 208 ? -4.658 17.047 3.211 1.00 92.88 208 THR A C 1
ATOM 1588 O O . THR A 1 208 ? -5.760 17.597 3.133 1.00 92.88 208 THR A O 1
ATOM 1591 N N . ASN A 1 209 ? -3.814 17.003 2.175 1.00 90.62 209 ASN A N 1
ATOM 1592 C CA . ASN A 1 209 ? -4.090 17.585 0.876 1.00 90.62 209 ASN A CA 1
ATOM 1593 C C . ASN A 1 209 ? -4.975 16.655 0.028 1.00 90.62 209 ASN A C 1
ATOM 1595 O O . ASN A 1 209 ? -4.600 15.530 -0.322 1.00 90.62 209 ASN A O 1
ATOM 1599 N N . SER A 1 210 ? -6.136 17.170 -0.386 1.00 91.00 210 SER A N 1
ATOM 1600 C CA . SER A 1 210 ? -7.121 16.447 -1.202 1.00 91.00 210 SER A CA 1
ATOM 1601 C C . SER A 1 210 ? -6.511 15.850 -2.477 1.00 91.00 210 SER A C 1
ATOM 1603 O O . SER A 1 210 ? -6.874 14.749 -2.896 1.00 91.00 210 SER A O 1
ATOM 1605 N N . SER A 1 211 ? -5.551 16.543 -3.088 1.00 87.94 211 SER A N 1
ATOM 1606 C CA . SER A 1 211 ? -4.913 16.113 -4.331 1.00 87.94 211 SER A CA 1
ATOM 1607 C C . SER A 1 211 ? -4.048 14.860 -4.160 1.00 87.94 211 SER A C 1
ATOM 1609 O O . SER A 1 211 ? -4.021 14.024 -5.065 1.00 87.94 211 SER A O 1
ATOM 1611 N N . VAL A 1 212 ? -3.417 14.674 -2.995 1.00 91.25 212 VAL A N 1
ATOM 1612 C CA . VAL A 1 212 ? -2.626 13.477 -2.666 1.00 91.25 212 VAL A CA 1
ATOM 1613 C C 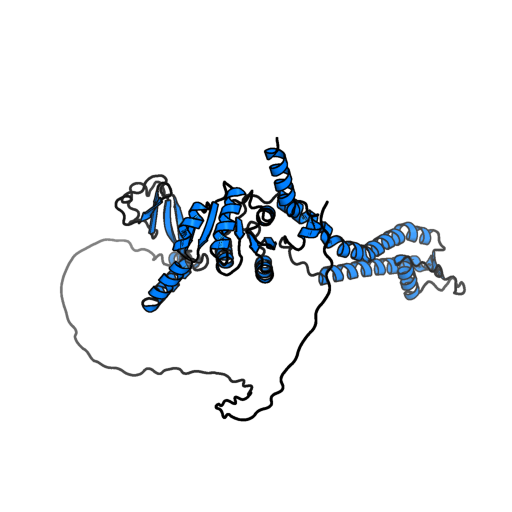. VAL A 1 212 ? -3.554 12.278 -2.468 1.00 91.25 212 VAL A C 1
ATOM 1615 O O . VAL A 1 212 ? -3.322 11.209 -3.030 1.00 91.25 212 VAL A O 1
ATOM 1618 N N . LEU A 1 213 ? -4.680 12.465 -1.774 1.00 92.31 213 LEU A N 1
ATOM 1619 C CA . LEU A 1 213 ? -5.697 11.417 -1.635 1.00 92.31 213 LEU A CA 1
ATOM 1620 C C . LEU A 1 213 ? -6.349 11.052 -2.978 1.00 92.31 213 LEU A C 1
ATOM 1622 O O . LEU A 1 213 ? -6.597 9.876 -3.256 1.00 92.31 213 LEU A O 1
ATOM 1626 N N . ARG A 1 214 ? -6.580 12.031 -3.862 1.00 90.56 214 ARG A N 1
ATOM 1627 C CA . ARG A 1 214 ? -7.021 11.768 -5.244 1.00 90.56 214 ARG A CA 1
ATOM 1628 C C . ARG A 1 214 ? -5.982 10.966 -6.023 1.00 90.56 214 ARG A C 1
ATOM 1630 O O . ARG A 1 214 ? -6.360 10.064 -6.770 1.00 90.56 214 ARG A O 1
ATOM 1637 N N . LEU A 1 215 ? -4.695 11.264 -5.847 1.00 87.88 215 LEU A N 1
ATOM 1638 C CA . LEU A 1 215 ? -3.609 10.515 -6.476 1.00 87.88 215 LEU A CA 1
ATOM 1639 C C . LEU A 1 215 ? -3.565 9.057 -5.996 1.00 87.88 215 LEU A C 1
ATOM 1641 O O . LEU A 1 215 ? -3.386 8.157 -6.814 1.00 87.88 215 LEU A O 1
ATOM 1645 N N . ALA A 1 216 ? -3.836 8.820 -4.711 1.00 91.12 216 ALA A N 1
ATOM 1646 C CA . ALA A 1 216 ? -3.998 7.485 -4.130 1.00 91.12 216 ALA A CA 1
ATOM 1647 C C . ALA A 1 216 ? -5.287 6.756 -4.569 1.00 91.12 216 ALA A C 1
ATOM 1649 O O . ALA A 1 216 ? -5.549 5.625 -4.156 1.00 91.12 216 ALA A O 1
ATOM 1650 N N . GLY A 1 217 ? -6.125 7.390 -5.395 1.00 91.44 217 GLY A N 1
ATOM 1651 C CA . GLY A 1 217 ? -7.385 6.818 -5.858 1.00 91.44 217 GLY A CA 1
ATOM 1652 C C . GLY A 1 217 ? -8.466 6.750 -4.777 1.00 91.44 217 GLY A C 1
ATOM 1653 O O . GLY A 1 217 ? -9.408 5.977 -4.935 1.00 91.44 217 GLY A O 1
ATOM 1654 N N . ALA A 1 218 ? -8.376 7.550 -3.706 1.00 94.12 218 ALA A N 1
ATOM 1655 C CA . ALA A 1 218 ? -9.296 7.489 -2.563 1.00 94.12 218 ALA A CA 1
ATOM 1656 C C . ALA A 1 218 ? -10.781 7.570 -2.962 1.00 94.12 218 ALA A C 1
ATOM 1658 O O . ALA A 1 218 ? -11.615 6.903 -2.364 1.00 94.12 218 ALA A O 1
ATOM 1659 N N . GLN A 1 219 ? -11.105 8.302 -4.034 1.00 93.50 219 GLN A N 1
ATOM 1660 C CA . GLN A 1 219 ? -12.466 8.454 -4.575 1.00 93.50 219 GLN A CA 1
ATOM 1661 C C . GLN A 1 219 ? -13.158 7.129 -4.938 1.00 93.50 219 GLN A C 1
ATOM 1663 O O . GLN A 1 219 ? -14.383 7.072 -5.032 1.00 93.50 219 GLN A O 1
ATOM 1668 N N . HIS A 1 220 ? -12.376 6.079 -5.191 1.00 93.44 220 HIS A N 1
ATOM 1669 C CA . HIS A 1 220 ? -12.861 4.755 -5.574 1.00 93.44 220 HIS A CA 1
ATOM 1670 C C . HIS A 1 220 ? -12.432 3.653 -4.602 1.00 93.44 220 HIS A C 1
ATOM 1672 O O . HIS A 1 220 ? -12.569 2.467 -4.918 1.00 93.44 220 HIS A O 1
ATOM 1678 N N . ALA A 1 221 ? -11.892 4.041 -3.448 1.00 95.31 221 ALA A N 1
ATOM 1679 C CA . ALA A 1 221 ? -11.483 3.107 -2.420 1.00 95.31 221 ALA A CA 1
ATOM 1680 C C . ALA A 1 221 ? -12.713 2.439 -1.789 1.00 95.31 221 ALA A C 1
ATOM 1682 O O . ALA A 1 221 ? -13.735 3.082 -1.542 1.00 95.31 221 ALA A O 1
ATOM 1683 N N . LYS A 1 222 ? -12.593 1.143 -1.497 1.00 95.88 222 LYS A N 1
ATOM 1684 C CA . LYS A 1 222 ? -13.559 0.401 -0.676 1.00 95.88 222 LYS A CA 1
ATOM 1685 C C . LYS A 1 222 ? -13.470 0.857 0.781 1.00 95.88 222 LYS A C 1
ATOM 1687 O O . LYS A 1 222 ? -14.488 1.049 1.448 1.00 95.88 222 LYS A O 1
ATOM 1692 N N . SER A 1 223 ? -12.244 1.045 1.256 1.00 97.19 223 SER A N 1
ATOM 1693 C CA . SER A 1 223 ? -11.944 1.447 2.627 1.00 97.19 223 SER A CA 1
ATOM 1694 C C . SER A 1 223 ? -10.735 2.368 2.699 1.00 97.19 223 SER A C 1
ATOM 1696 O O . SER A 1 223 ? -9.826 2.294 1.872 1.00 97.19 223 SER A O 1
ATOM 1698 N N . ILE A 1 224 ? -10.725 3.233 3.708 1.00 98.06 224 ILE A N 1
ATOM 1699 C CA . ILE A 1 224 ? -9.626 4.148 4.000 1.00 98.06 224 ILE A CA 1
ATOM 1700 C C . ILE A 1 224 ? -9.246 3.967 5.468 1.00 98.06 224 ILE A C 1
ATOM 1702 O O . ILE A 1 224 ? -10.085 4.123 6.352 1.00 98.06 224 ILE A O 1
ATOM 1706 N N . ILE A 1 225 ? -7.986 3.629 5.723 1.00 98.12 225 ILE A N 1
ATOM 1707 C CA . ILE A 1 225 ? -7.414 3.532 7.064 1.00 98.12 225 ILE A CA 1
ATOM 1708 C C . ILE A 1 225 ? -6.592 4.793 7.314 1.00 98.12 225 ILE A C 1
ATOM 1710 O O . ILE A 1 225 ? -5.632 5.060 6.595 1.00 98.12 225 ILE A O 1
ATOM 1714 N N . VAL A 1 226 ? -6.949 5.558 8.340 1.00 97.94 226 VAL A N 1
ATOM 1715 C CA . VAL A 1 226 ? -6.226 6.761 8.761 1.00 97.94 226 VAL A CA 1
ATOM 1716 C C . VAL A 1 226 ? -5.381 6.417 9.981 1.00 97.94 226 VAL A C 1
ATOM 1718 O O . VAL A 1 226 ? -5.889 6.288 11.091 1.00 97.94 226 VAL A O 1
ATOM 1721 N N . ALA A 1 227 ? -4.081 6.248 9.767 1.00 96.75 227 ALA A N 1
ATOM 1722 C CA . ALA A 1 227 ? -3.097 5.861 10.772 1.00 96.75 227 ALA A CA 1
ATOM 1723 C C . ALA A 1 227 ? -2.018 6.944 10.950 1.00 96.75 227 ALA A C 1
ATOM 1725 O O . ALA A 1 227 ? -0.833 6.633 11.081 1.00 96.75 227 ALA A O 1
ATOM 1726 N N . ALA A 1 228 ? -2.442 8.211 10.961 1.00 92.94 228 ALA A N 1
ATOM 1727 C CA . ALA A 1 228 ? -1.562 9.363 11.127 1.00 92.94 228 ALA A CA 1
ATOM 1728 C C . ALA A 1 228 ? -0.837 9.368 12.491 1.00 92.94 228 ALA A C 1
ATOM 1730 O O . ALA A 1 228 ? -1.255 8.735 13.471 1.00 92.94 228 ALA A O 1
ATOM 1731 N N . ASP A 1 229 ? 0.269 10.111 12.554 1.00 89.69 229 ASP A N 1
ATOM 1732 C CA . ASP A 1 229 ? 1.100 10.202 13.759 1.00 89.69 229 ASP A CA 1
ATOM 1733 C C . ASP A 1 229 ? 0.472 11.068 14.859 1.00 89.69 229 ASP A C 1
ATOM 1735 O O . ASP A 1 229 ? 0.703 10.817 16.045 1.00 89.69 229 ASP A O 1
ATOM 1739 N N . ASN A 1 230 ? -0.358 12.045 14.483 1.00 91.94 230 ASN A N 1
ATOM 1740 C CA . ASN A 1 230 ? -1.063 12.933 15.402 1.00 91.94 230 ASN A CA 1
ATOM 1741 C C . ASN A 1 230 ? -2.561 13.039 15.058 1.00 91.94 230 ASN A C 1
ATOM 1743 O O . ASN A 1 230 ? -2.964 12.876 13.903 1.00 91.94 230 ASN A O 1
ATOM 1747 N N . ASP A 1 231 ? -3.376 13.337 16.072 1.00 94.44 231 ASP A N 1
ATOM 1748 C CA . ASP A 1 231 ? -4.839 13.331 15.955 1.00 94.44 231 ASP A CA 1
ATOM 1749 C C . ASP A 1 231 ? -5.375 14.499 15.113 1.00 94.44 231 ASP A C 1
ATOM 1751 O O . ASP A 1 231 ? -6.384 14.342 14.432 1.00 94.44 231 ASP A O 1
ATOM 1755 N N . ALA A 1 232 ? -4.690 15.649 15.088 1.00 94.75 232 ALA A N 1
ATOM 1756 C CA . ALA A 1 232 ? -5.105 16.795 14.276 1.00 94.75 232 ALA A CA 1
ATOM 1757 C C . ALA A 1 232 ? -5.022 16.480 12.772 1.00 94.75 232 ALA A C 1
ATOM 1759 O O . ALA A 1 232 ? -5.975 16.717 12.026 1.00 94.75 232 ALA A O 1
ATOM 1760 N N . SER A 1 233 ? -3.918 15.868 12.333 1.00 94.56 233 SER A N 1
ATOM 1761 C CA . SER A 1 233 ? -3.778 15.339 10.976 1.00 94.56 233 SER A CA 1
ATOM 1762 C C . SER A 1 233 ? -4.804 14.237 10.711 1.00 94.56 233 SER A C 1
ATOM 1764 O O . SER A 1 233 ? -5.405 14.226 9.642 1.00 94.56 233 SER A O 1
ATOM 1766 N N . ALA A 1 234 ? -5.062 13.343 11.674 1.00 96.50 234 ALA A N 1
ATOM 1767 C CA . ALA A 1 234 ? -6.063 12.288 11.513 1.00 96.50 234 ALA A CA 1
ATOM 1768 C C . ALA A 1 234 ? -7.477 12.852 11.279 1.00 96.50 234 ALA A C 1
ATOM 1770 O O . ALA A 1 234 ? -8.174 12.380 10.382 1.00 96.50 234 ALA A O 1
ATOM 1771 N N . VAL A 1 235 ? -7.881 13.886 12.028 1.00 97.25 235 VAL A N 1
ATOM 1772 C CA . VAL A 1 235 ? -9.144 14.624 11.838 1.00 97.25 235 VAL A CA 1
ATOM 1773 C C . VAL A 1 235 ? -9.225 15.199 10.428 1.00 97.25 235 VAL A C 1
ATOM 1775 O O . VAL A 1 235 ? -10.182 14.923 9.705 1.00 97.25 235 VAL A O 1
ATOM 1778 N N . LEU A 1 236 ? -8.206 15.958 10.015 1.00 96.38 236 LEU A N 1
ATOM 1779 C CA . LEU A 1 236 ? -8.211 16.640 8.723 1.00 96.38 236 LEU A CA 1
ATOM 1780 C C . LEU A 1 236 ? -8.216 15.648 7.553 1.00 96.38 236 LEU A C 1
ATOM 1782 O O . LEU A 1 236 ? -9.014 15.790 6.631 1.00 96.38 236 LEU A O 1
ATOM 1786 N N . VAL A 1 237 ? -7.389 14.601 7.617 1.00 97.50 237 VAL A N 1
ATOM 1787 C CA . VAL A 1 237 ? -7.389 13.512 6.629 1.00 97.50 237 VAL A CA 1
ATOM 1788 C C . VAL A 1 237 ? -8.755 12.837 6.572 1.00 97.50 237 VAL A C 1
ATOM 1790 O O . VAL A 1 237 ? -9.256 12.590 5.480 1.00 97.50 237 VAL A O 1
ATOM 1793 N N . THR A 1 238 ? -9.368 12.543 7.722 1.00 98.00 238 THR A N 1
ATOM 1794 C CA . THR A 1 238 ? -10.682 11.884 7.793 1.00 98.00 238 THR A CA 1
ATOM 1795 C C . THR A 1 238 ? -11.759 12.734 7.126 1.00 98.00 238 THR A C 1
ATOM 1797 O O . THR A 1 238 ? -12.515 12.216 6.304 1.00 98.00 238 THR A O 1
ATOM 1800 N N . LEU A 1 239 ? -11.784 14.038 7.415 1.00 97.25 239 LEU A N 1
ATOM 1801 C CA . LEU A 1 239 ? -12.715 14.983 6.802 1.00 97.25 239 LEU A CA 1
ATOM 1802 C C . LEU A 1 239 ? -12.540 15.027 5.276 1.00 97.25 239 LEU A C 1
ATOM 1804 O O . LEU A 1 239 ? -13.504 14.834 4.532 1.00 97.25 239 LEU A O 1
ATOM 1808 N N . THR A 1 240 ? -11.302 15.208 4.805 1.00 96.19 240 THR A N 1
ATOM 1809 C CA . THR A 1 240 ? -10.980 15.254 3.371 1.00 96.19 240 THR A CA 1
ATOM 1810 C C . THR A 1 240 ? -11.305 13.925 2.682 1.00 96.19 240 THR A C 1
ATOM 1812 O O . THR A 1 240 ? -11.859 13.904 1.582 1.00 96.19 240 THR A O 1
ATOM 1815 N N . ALA A 1 241 ? -11.008 12.794 3.324 1.00 97.00 241 ALA A N 1
ATOM 1816 C CA . ALA A 1 241 ? -11.323 11.465 2.814 1.00 97.00 241 ALA A CA 1
ATOM 1817 C C . ALA A 1 241 ? -12.837 11.247 2.690 1.00 97.00 241 ALA A C 1
ATOM 1819 O O . ALA A 1 241 ? -13.287 10.742 1.661 1.00 97.00 241 ALA A O 1
ATOM 1820 N N . ARG A 1 242 ? -13.632 11.673 3.683 1.00 97.44 242 ARG A N 1
ATOM 1821 C CA . ARG A 1 242 ? -15.098 11.582 3.633 1.00 97.44 242 ARG A CA 1
ATOM 1822 C C . ARG A 1 242 ? -15.691 12.467 2.540 1.00 97.44 242 ARG A C 1
ATOM 1824 O O . ARG A 1 242 ? -16.621 12.032 1.863 1.00 97.44 242 ARG A O 1
ATOM 1831 N N . GLU A 1 243 ? -15.148 13.666 2.333 1.00 95.62 243 GLU A N 1
ATOM 1832 C CA . GLU A 1 243 ? -15.563 14.547 1.235 1.00 95.62 243 GLU A CA 1
ATOM 1833 C C . GLU A 1 243 ? -15.274 13.915 -0.138 1.00 95.62 243 GLU A C 1
ATOM 1835 O O . GLU A 1 243 ? -16.123 13.927 -1.032 1.00 95.62 243 GLU A O 1
ATOM 1840 N N . LEU A 1 244 ? -14.087 13.323 -0.310 1.00 94.31 244 LEU A N 1
ATOM 1841 C CA . LEU A 1 244 ? -13.659 12.707 -1.569 1.00 94.31 244 LEU A CA 1
ATOM 1842 C C . LEU A 1 244 ? -14.343 11.371 -1.867 1.00 94.31 244 LEU A C 1
ATOM 1844 O O . LEU A 1 244 ? -14.592 11.060 -3.036 1.00 94.31 244 LEU A O 1
ATOM 1848 N N . ALA A 1 245 ? -14.604 10.576 -0.830 1.00 95.69 245 ALA A N 1
ATOM 1849 C CA . ALA A 1 245 ? -15.121 9.219 -0.922 1.00 95.69 245 ALA A CA 1
ATOM 1850 C C . ALA A 1 245 ? -16.302 9.005 0.046 1.00 95.69 245 ALA A C 1
ATOM 1852 O O . ALA A 1 245 ? -16.186 8.255 1.017 1.00 95.69 245 ALA A O 1
ATOM 1853 N N . PRO A 1 246 ? -17.486 9.590 -0.234 1.00 95.38 246 PRO A N 1
ATOM 1854 C CA . PRO A 1 246 ? -18.625 9.558 0.688 1.00 95.38 246 PRO A CA 1
ATOM 1855 C C . PRO A 1 246 ? -19.116 8.155 1.056 1.00 95.38 246 PRO A C 1
ATOM 1857 O O . PRO A 1 246 ? -19.735 7.986 2.100 1.00 95.38 246 PRO A O 1
ATOM 1860 N N . LYS A 1 247 ? -18.849 7.155 0.205 1.00 94.81 247 LYS A N 1
ATOM 1861 C CA . LYS A 1 247 ? -19.281 5.759 0.377 1.00 94.81 247 LYS A CA 1
ATOM 1862 C C . LYS A 1 247 ? -18.198 4.831 0.935 1.00 94.81 247 LYS A C 1
ATOM 1864 O O . LYS A 1 247 ? -18.506 3.682 1.232 1.00 94.81 247 LYS A O 1
ATOM 1869 N N . ALA A 1 248 ? -16.945 5.281 1.018 1.00 96.31 248 ALA A N 1
ATOM 1870 C CA . ALA A 1 248 ? -15.866 4.441 1.525 1.00 96.31 248 ALA A CA 1
ATOM 1871 C C . ALA A 1 248 ? -16.034 4.223 3.032 1.00 96.31 248 ALA A C 1
ATOM 1873 O O . ALA A 1 248 ? -16.485 5.126 3.742 1.00 96.31 248 ALA A O 1
ATOM 1874 N N . LYS A 1 249 ? -15.641 3.039 3.516 1.00 97.31 249 LYS A N 1
ATOM 1875 C CA . LYS A 1 249 ? -15.555 2.776 4.955 1.00 97.31 249 LYS A CA 1
ATOM 1876 C C . LYS A 1 249 ? -14.277 3.406 5.506 1.00 97.31 249 LYS A C 1
ATOM 1878 O O . LYS A 1 249 ? -13.186 3.003 5.109 1.00 97.31 249 LYS A O 1
ATOM 1883 N N . ILE A 1 250 ? -14.395 4.374 6.405 1.00 98.06 250 ILE A N 1
ATOM 1884 C CA . ILE A 1 250 ? -13.264 5.103 6.983 1.00 98.06 250 ILE A CA 1
ATOM 1885 C C . ILE A 1 250 ? -13.013 4.603 8.404 1.00 98.06 250 ILE A C 1
ATOM 1887 O O . ILE A 1 250 ? -13.873 4.721 9.279 1.00 98.06 250 ILE A O 1
ATOM 1891 N N . ILE A 1 251 ? -11.823 4.049 8.628 1.00 97.69 251 ILE A N 1
ATOM 1892 C CA . ILE A 1 251 ? -11.355 3.571 9.928 1.00 97.69 251 ILE A CA 1
ATOM 1893 C C . ILE A 1 251 ? -10.201 4.464 10.364 1.00 97.69 251 ILE A C 1
ATOM 1895 O O . ILE A 1 251 ? -9.169 4.501 9.699 1.00 97.69 251 ILE A O 1
ATOM 1899 N N . ALA A 1 252 ? -10.355 5.175 11.475 1.00 97.19 252 ALA A N 1
ATOM 1900 C CA . ALA A 1 252 ? -9.326 6.079 11.976 1.00 97.19 252 ALA A CA 1
ATOM 1901 C C . ALA A 1 252 ? -8.729 5.578 13.292 1.00 97.19 252 ALA A C 1
ATOM 1903 O O . ALA A 1 252 ? -9.446 5.205 14.222 1.00 97.19 252 ALA A O 1
ATOM 1904 N N . ALA A 1 253 ? -7.406 5.596 13.393 1.00 95.75 253 ALA A N 1
ATOM 1905 C CA . ALA A 1 253 ? -6.728 5.455 14.668 1.00 95.75 253 ALA A CA 1
ATOM 1906 C C . ALA A 1 253 ? -6.661 6.821 15.357 1.00 95.75 253 ALA A C 1
ATOM 1908 O O . ALA A 1 253 ? -6.311 7.819 14.730 1.00 95.75 253 ALA A O 1
ATOM 1909 N N . VAL A 1 254 ? -6.963 6.844 16.650 1.00 94.75 254 VAL A N 1
ATOM 1910 C CA . VAL A 1 254 ? -6.853 8.029 17.500 1.00 94.75 254 VAL A CA 1
ATOM 1911 C C . VAL A 1 254 ? -5.938 7.712 18.675 1.00 94.75 254 VAL A C 1
ATOM 1913 O O . VAL A 1 254 ? -5.947 6.598 19.211 1.00 94.75 254 VAL A O 1
ATOM 1916 N N . ARG A 1 255 ? -5.090 8.665 19.045 1.00 91.31 255 ARG A N 1
ATOM 1917 C CA . ARG A 1 255 ? -4.157 8.506 20.153 1.00 91.31 255 ARG A CA 1
ATOM 1918 C C . ARG A 1 255 ? -4.853 8.754 21.484 1.00 91.31 255 ARG A C 1
ATOM 1920 O O . ARG A 1 255 ? -4.716 7.911 22.367 1.00 91.31 255 ARG A O 1
ATOM 1927 N N . GLU A 1 256 ? -5.586 9.857 21.599 1.00 89.31 256 GLU A N 1
ATOM 1928 C CA . GLU A 1 256 ? -6.273 10.257 22.829 1.00 89.31 256 GLU A CA 1
ATOM 1929 C C . GLU A 1 256 ? -7.790 10.086 22.698 1.00 89.31 256 GLU A C 1
ATOM 1931 O O . GLU A 1 256 ? -8.395 10.481 21.699 1.00 89.31 256 GLU A O 1
ATOM 1936 N N . SER A 1 257 ? -8.434 9.505 23.711 1.00 90.81 257 SER A N 1
ATOM 1937 C CA . SER A 1 257 ? -9.886 9.273 23.695 1.00 90.81 257 SER A CA 1
ATOM 1938 C C . SER A 1 257 ? -10.700 10.562 23.667 1.00 90.81 257 SER A C 1
ATOM 1940 O O . SER A 1 257 ? -11.765 10.583 23.047 1.00 90.81 257 SER A O 1
ATOM 1942 N N . ASP A 1 258 ? -10.166 11.651 24.220 1.00 91.50 258 ASP A N 1
ATOM 1943 C CA . ASP A 1 258 ? -10.772 12.981 24.149 1.00 91.50 258 ASP A CA 1
ATOM 1944 C C . ASP A 1 258 ? -11.018 13.424 22.700 1.00 91.50 258 ASP A C 1
ATOM 1946 O O . ASP A 1 258 ? -12.028 14.061 22.416 1.00 91.50 258 ASP A O 1
ATOM 1950 N N . ASN A 1 259 ? -10.173 13.014 21.747 1.00 92.81 259 ASN A N 1
ATOM 1951 C CA . ASN A 1 259 ? -10.300 13.379 20.332 1.00 92.81 259 ASN A CA 1
ATOM 1952 C C . ASN A 1 259 ? -11.209 12.434 19.529 1.00 92.81 259 ASN A C 1
ATOM 1954 O O . ASN A 1 259 ? -11.500 12.695 18.359 1.00 92.81 259 ASN A O 1
ATOM 1958 N N . LEU A 1 260 ? -11.695 11.342 20.127 1.00 93.44 260 LEU A N 1
ATOM 1959 C CA . LEU A 1 260 ? -12.497 10.325 19.438 1.00 93.44 260 LEU A CA 1
ATOM 1960 C C . LEU A 1 260 ? -13.754 10.925 18.796 1.00 93.44 260 LEU A C 1
ATOM 1962 O O . LEU A 1 260 ? -14.105 10.587 17.661 1.00 93.44 260 LEU A O 1
ATOM 1966 N N . HIS A 1 261 ? -14.425 11.834 19.506 1.00 94.50 261 HIS A N 1
ATOM 1967 C CA . HIS A 1 261 ? -15.641 12.478 19.014 1.00 94.50 261 HIS A CA 1
ATOM 1968 C C . HIS A 1 261 ? -15.384 13.329 17.759 1.00 94.50 261 HIS A C 1
ATOM 1970 O O . HIS A 1 261 ? -16.218 13.323 16.854 1.00 94.50 261 HIS A O 1
ATOM 1976 N N . LEU A 1 262 ? -14.218 13.978 17.656 1.00 96.19 262 LEU A N 1
ATOM 1977 C CA . LEU A 1 262 ? -13.829 14.780 16.491 1.00 96.19 262 LEU A CA 1
ATOM 1978 C C . LEU A 1 262 ? -13.660 13.908 15.244 1.00 96.19 262 LEU A C 1
ATOM 1980 O O . LEU A 1 262 ? -14.127 14.276 14.166 1.00 96.19 262 LEU A O 1
ATOM 1984 N N . LEU A 1 263 ? -13.055 12.724 15.383 1.00 95.88 263 LEU A N 1
ATOM 1985 C CA . LEU A 1 263 ? -12.888 11.776 14.273 1.00 95.88 263 LEU A CA 1
ATOM 1986 C C . LEU A 1 263 ? -14.243 11.263 13.774 1.00 95.88 263 LEU A C 1
ATOM 1988 O O . LEU A 1 263 ? -14.486 11.225 12.567 1.00 95.88 263 LEU A O 1
ATOM 1992 N N . LYS A 1 264 ? -15.150 10.918 14.695 1.00 95.19 264 LYS A N 1
ATOM 1993 C CA . LYS A 1 264 ? -16.515 10.499 14.342 1.00 95.19 264 LYS A CA 1
ATOM 1994 C C . LYS A 1 264 ? -17.290 11.614 13.640 1.00 95.19 264 LYS A C 1
ATOM 1996 O O . LYS A 1 264 ? -17.887 11.367 12.598 1.00 95.19 264 LYS A O 1
ATOM 2001 N N . GLN A 1 265 ? -17.237 12.843 14.158 1.00 96.25 265 GLN A N 1
ATOM 2002 C CA . GLN A 1 265 ? -17.875 14.007 13.525 1.00 96.25 265 GLN A CA 1
ATOM 2003 C C . GLN A 1 265 ? -17.280 14.335 12.148 1.00 96.25 265 GLN A C 1
ATOM 2005 O O . GLN A 1 265 ? -17.999 14.785 11.261 1.00 96.25 265 GLN A O 1
ATOM 2010 N N . SER A 1 266 ? -15.992 14.051 11.948 1.00 95.81 266 SER A N 1
ATOM 2011 C CA . SER A 1 266 ? -15.309 14.206 10.655 1.00 95.81 266 SER A CA 1
ATOM 2012 C C . SER A 1 266 ? -15.683 13.122 9.640 1.00 95.81 266 SER A C 1
ATOM 2014 O O . SER A 1 266 ? -15.287 13.200 8.479 1.00 95.81 266 SER A O 1
ATOM 2016 N N . GLY A 1 267 ? -16.459 12.117 10.054 1.00 94.31 267 GLY A N 1
ATOM 2017 C CA . GLY A 1 267 ? -16.985 11.076 9.182 1.00 94.31 267 GLY A CA 1
ATOM 2018 C C . GLY A 1 267 ? -16.232 9.751 9.240 1.00 94.31 267 GLY A C 1
ATOM 2019 O O . GLY A 1 267 ? -16.354 8.980 8.292 1.00 94.31 267 GLY A O 1
ATOM 2020 N N . ALA A 1 268 ? -15.469 9.457 10.297 1.00 96.94 268 ALA A N 1
ATOM 2021 C CA . ALA A 1 268 ? -14.979 8.098 10.532 1.00 96.94 268 ALA A CA 1
ATOM 2022 C C . ALA A 1 268 ? -16.149 7.162 10.894 1.00 96.94 268 ALA A C 1
ATOM 2024 O O . ALA A 1 268 ? -16.909 7.451 11.818 1.00 96.94 268 ALA A O 1
ATOM 2025 N N . ASP A 1 269 ? -16.265 6.023 10.206 1.00 96.25 269 ASP A N 1
ATOM 2026 C CA . ASP A 1 269 ? -17.267 4.993 10.523 1.00 96.25 269 ASP A CA 1
ATOM 2027 C C . ASP A 1 269 ? -16.857 4.179 11.755 1.00 96.25 269 ASP A C 1
ATOM 2029 O O . ASP A 1 269 ? -17.691 3.701 12.521 1.00 96.25 269 ASP A O 1
ATOM 2033 N N . SER A 1 270 ? -15.548 4.003 11.945 1.00 94.25 270 SER A N 1
ATOM 2034 C CA . SER A 1 270 ? -14.975 3.294 13.083 1.00 94.25 270 SER A CA 1
ATOM 2035 C C . SER A 1 270 ? -13.704 3.985 13.563 1.00 94.25 270 SER A C 1
ATOM 2037 O O . SER A 1 270 ? -12.928 4.517 12.768 1.00 94.25 270 SER A O 1
ATOM 2039 N N . THR A 1 271 ? -13.492 3.976 14.877 1.00 94.38 271 THR A N 1
ATOM 2040 C CA . THR A 1 271 ? -12.349 4.623 15.525 1.00 94.38 271 THR A CA 1
ATOM 2041 C C . THR A 1 271 ? -11.684 3.671 16.506 1.00 94.38 271 THR A C 1
ATOM 2043 O O . THR A 1 271 ? -12.379 3.076 17.331 1.00 94.38 271 THR A O 1
ATOM 2046 N N . VAL A 1 272 ? -10.356 3.575 16.467 1.00 92.75 272 VAL A N 1
ATOM 2047 C CA . VAL A 1 272 ? -9.565 2.733 17.379 1.00 92.75 272 VAL A CA 1
ATOM 2048 C C . VAL A 1 272 ? -8.662 3.613 18.239 1.00 92.75 272 VAL A C 1
ATOM 2050 O O . VAL A 1 272 ? -7.798 4.308 17.707 1.00 92.75 272 VAL A O 1
ATOM 2053 N N . VAL A 1 273 ? -8.843 3.573 19.565 1.00 93.44 273 VAL A N 1
ATOM 2054 C CA . VAL A 1 273 ? -8.007 4.323 20.521 1.00 93.44 273 VAL A CA 1
ATOM 2055 C C . VAL A 1 273 ? -6.754 3.512 20.844 1.00 93.44 273 VAL A C 1
ATOM 2057 O O . VAL A 1 273 ? -6.788 2.575 21.648 1.00 93.44 273 VAL A O 1
ATOM 2060 N N . SER A 1 274 ? -5.634 3.841 20.202 1.00 88.94 274 SER A N 1
ATOM 2061 C CA . SER A 1 274 ? -4.427 3.013 20.295 1.00 88.94 274 SER A CA 1
ATOM 2062 C C . SER A 1 274 ? -3.769 3.075 21.675 1.00 88.94 274 SER A C 1
ATOM 2064 O O . SER A 1 274 ? -3.331 2.047 22.189 1.00 88.94 274 SER A O 1
ATOM 2066 N N . SER A 1 275 ? -3.704 4.262 22.286 1.00 89.31 275 SER A N 1
ATOM 2067 C CA . SER A 1 275 ? -2.942 4.460 23.529 1.00 89.31 275 SER A CA 1
ATOM 2068 C C . SER A 1 275 ? -3.618 3.809 24.726 1.00 89.31 275 SER A C 1
ATOM 2070 O O . SER A 1 275 ? -2.948 3.161 25.522 1.00 89.31 275 SER A O 1
ATOM 2072 N N . GLU A 1 276 ? -4.946 3.914 24.832 1.00 89.56 276 GLU A N 1
ATOM 2073 C CA . GLU A 1 276 ? -5.692 3.247 25.902 1.00 89.56 276 GLU A CA 1
ATOM 2074 C C . GLU A 1 276 ? -5.624 1.727 25.795 1.00 89.56 276 GLU A C 1
ATOM 2076 O O . GLU A 1 276 ? -5.474 1.052 26.810 1.00 89.56 276 GLU A O 1
ATOM 2081 N N . THR A 1 277 ? -5.713 1.180 24.579 1.00 88.31 277 THR A N 1
ATOM 2082 C CA . THR A 1 277 ? -5.625 -0.270 24.366 1.00 88.31 277 THR A CA 1
ATOM 2083 C C . THR A 1 277 ? -4.264 -0.789 24.829 1.00 88.31 277 THR A C 1
ATOM 2085 O O . THR A 1 277 ? -4.199 -1.710 25.642 1.00 88.31 277 THR A O 1
ATOM 2088 N N . ALA A 1 278 ? -3.178 -0.135 24.405 1.00 89.50 278 ALA A N 1
ATOM 2089 C CA . ALA A 1 278 ? -1.831 -0.465 24.861 1.00 89.50 278 ALA A CA 1
ATOM 2090 C C . ALA A 1 278 ? -1.669 -0.269 26.381 1.00 89.50 278 ALA A C 1
ATOM 2092 O O . ALA A 1 278 ? -1.113 -1.129 27.057 1.00 89.50 278 ALA A O 1
ATOM 2093 N N . GLY A 1 279 ? -2.204 0.819 26.942 1.00 91.31 279 GLY A N 1
ATOM 2094 C CA . GLY A 1 279 ? -2.160 1.097 28.379 1.00 91.31 279 GLY A CA 1
ATOM 2095 C C . GLY A 1 279 ? -2.875 0.038 29.223 1.00 91.31 279 GLY A C 1
ATOM 2096 O O . GLY A 1 279 ? -2.344 -0.393 30.247 1.00 91.31 279 GLY A O 1
ATOM 2097 N N . ARG A 1 280 ? -4.043 -0.444 28.775 1.00 91.31 280 ARG A N 1
ATOM 2098 C CA . ARG A 1 280 ? -4.768 -1.547 29.429 1.00 91.31 280 ARG A CA 1
ATOM 2099 C C . ARG A 1 280 ? -3.951 -2.836 29.405 1.00 91.31 280 ARG A C 1
ATOM 2101 O O . ARG A 1 280 ? -3.852 -3.494 30.438 1.00 91.31 280 ARG A O 1
ATOM 2108 N N . LEU A 1 281 ? -3.322 -3.162 28.274 1.00 92.38 281 LEU A N 1
ATOM 2109 C CA . LEU A 1 281 ? -2.445 -4.332 28.166 1.00 92.38 281 LEU A CA 1
ATOM 2110 C C . LEU A 1 281 ? -1.218 -4.214 29.081 1.00 92.38 281 LEU A C 1
ATOM 2112 O O . LEU A 1 281 ? -0.898 -5.175 29.772 1.00 92.38 281 LEU A O 1
ATOM 2116 N N . LEU A 1 282 ? -0.588 -3.037 29.178 1.00 92.94 282 LEU A N 1
ATOM 2117 C CA . LEU A 1 282 ? 0.521 -2.798 30.113 1.00 92.94 282 LEU A CA 1
ATOM 2118 C C . LEU A 1 282 ? 0.102 -3.010 31.573 1.00 92.94 282 LEU A C 1
ATOM 2120 O O . LEU A 1 282 ? 0.837 -3.627 32.341 1.00 92.94 282 LEU A O 1
ATOM 2124 N N . GLY A 1 283 ? -1.089 -2.538 31.956 1.00 93.44 283 GLY A N 1
ATOM 2125 C CA . GLY A 1 283 ? -1.640 -2.772 33.290 1.00 93.44 283 GLY A CA 1
ATOM 2126 C C . GLY A 1 283 ? -1.872 -4.259 33.570 1.00 93.44 283 GLY A C 1
ATOM 2127 O O . GLY A 1 283 ? -1.441 -4.765 34.606 1.00 93.44 283 GLY A O 1
ATOM 2128 N N . ILE A 1 284 ? -2.485 -4.978 32.625 1.00 93.62 284 ILE A N 1
ATOM 2129 C CA . ILE A 1 284 ? -2.729 -6.428 32.721 1.00 93.62 284 ILE A CA 1
ATOM 2130 C C . ILE A 1 284 ? -1.406 -7.205 32.795 1.00 93.62 284 ILE A C 1
ATOM 2132 O O . ILE A 1 284 ? -1.294 -8.136 33.593 1.00 93.62 284 ILE A O 1
ATOM 2136 N N . ALA A 1 285 ? -0.379 -6.790 32.049 1.00 93.19 285 ALA A N 1
ATOM 2137 C CA . ALA A 1 285 ? 0.927 -7.448 32.019 1.00 93.19 285 ALA A CA 1
ATOM 2138 C C . ALA A 1 285 ? 1.619 -7.504 33.392 1.00 93.19 285 ALA A C 1
ATOM 2140 O O . ALA A 1 285 ? 2.410 -8.412 33.637 1.00 93.19 285 ALA A O 1
ATOM 2141 N N . THR A 1 286 ? 1.313 -6.568 34.300 1.00 95.19 286 THR A N 1
ATOM 2142 C CA . THR A 1 286 ? 1.901 -6.549 35.654 1.00 95.19 286 THR A CA 1
ATOM 2143 C C . THR A 1 286 ? 1.476 -7.737 36.515 1.00 95.19 286 THR A C 1
ATOM 2145 O O . THR A 1 286 ? 2.244 -8.176 37.369 1.00 95.19 286 THR A O 1
ATOM 2148 N N . GLN A 1 287 ? 0.267 -8.260 36.295 1.00 94.44 287 GLN A N 1
ATOM 2149 C CA . GLN A 1 287 ? -0.305 -9.357 37.080 1.00 94.44 287 GLN A CA 1
ATOM 2150 C C . GLN A 1 287 ? -0.374 -10.653 36.275 1.00 94.44 287 GLN A C 1
ATOM 2152 O O . GLN A 1 287 ? -0.115 -11.732 36.801 1.00 94.44 287 GLN A O 1
ATOM 2157 N N . THR A 1 288 ? -0.723 -10.549 34.995 1.00 93.94 288 THR A N 1
ATOM 2158 C CA . THR A 1 288 ? -1.020 -11.690 34.128 1.00 93.94 288 THR A CA 1
ATOM 2159 C C . THR A 1 288 ? -0.414 -11.485 32.734 1.00 93.94 288 THR A C 1
ATOM 2161 O O . THR A 1 288 ? -1.155 -11.259 31.773 1.00 93.94 288 THR A O 1
ATOM 2164 N N . PRO A 1 289 ? 0.923 -11.566 32.582 1.00 90.75 289 PRO A N 1
ATOM 2165 C CA . PRO A 1 289 ? 1.592 -11.352 31.295 1.00 90.75 289 PRO A CA 1
ATOM 2166 C C . PRO A 1 289 ? 1.144 -12.342 30.211 1.00 90.75 289 PRO A C 1
ATOM 2168 O O . PRO A 1 289 ? 0.935 -11.938 29.073 1.00 90.75 289 PRO A O 1
ATOM 2171 N N . SER A 1 290 ? 0.867 -13.599 30.569 1.00 91.31 290 SER A N 1
ATOM 2172 C CA . SER A 1 290 ? 0.389 -14.620 29.622 1.00 91.31 290 SER A CA 1
ATOM 2173 C C . SER A 1 290 ? -0.971 -14.295 28.986 1.00 91.31 290 SER A C 1
ATOM 2175 O O . SER A 1 290 ? -1.282 -14.801 27.914 1.00 91.31 290 SER A O 1
ATOM 2177 N N . VAL A 1 291 ? -1.794 -13.441 29.613 1.00 89.31 291 VAL A N 1
ATOM 2178 C CA . VAL A 1 291 ? -3.050 -12.969 28.999 1.00 89.31 291 VAL A CA 1
ATOM 2179 C C . VAL A 1 291 ? -2.754 -12.003 27.856 1.00 89.31 291 VAL A C 1
ATOM 2181 O O . VAL A 1 291 ? -3.447 -12.031 26.846 1.00 89.31 291 VAL A O 1
ATOM 2184 N N . VAL A 1 292 ? -1.721 -11.169 27.991 1.00 89.44 292 VAL A N 1
ATOM 2185 C CA . VAL A 1 292 ? -1.315 -10.235 26.934 1.00 89.44 292 VAL A CA 1
ATOM 2186 C C . VAL A 1 292 ? -0.771 -10.999 25.734 1.00 89.44 292 VAL A C 1
ATOM 2188 O O . VAL A 1 292 ? -1.210 -10.722 24.625 1.00 89.44 292 VAL A O 1
ATOM 2191 N N . GLU A 1 293 ? 0.076 -12.007 25.962 1.00 86.56 293 GLU A N 1
ATOM 2192 C CA . GLU A 1 293 ? 0.565 -12.905 24.902 1.00 86.56 293 GLU A CA 1
ATOM 2193 C C . GLU A 1 293 ? -0.608 -13.535 24.131 1.00 86.56 293 GLU A C 1
ATOM 2195 O O . GLU A 1 293 ? -0.666 -13.452 22.909 1.00 86.56 293 GLU A O 1
ATOM 2200 N N . MET A 1 294 ? -1.621 -14.052 24.838 1.00 86.56 294 MET A N 1
ATOM 2201 C CA . MET A 1 294 ? -2.810 -14.622 24.195 1.00 86.56 294 MET A CA 1
ATOM 2202 C C . MET A 1 294 ? -3.637 -13.581 23.420 1.00 86.56 294 MET A C 1
ATOM 2204 O O . MET A 1 294 ? -4.203 -13.897 22.375 1.00 86.56 294 MET A O 1
ATOM 2208 N N . MET A 1 295 ? -3.743 -12.344 23.917 1.00 87.38 295 MET A N 1
ATOM 2209 C CA . MET A 1 295 ? -4.428 -11.268 23.191 1.00 87.38 295 MET A CA 1
ATOM 2210 C C . MET A 1 295 ? -3.666 -10.867 21.923 1.00 87.38 295 MET A C 1
ATOM 2212 O O . MET A 1 295 ? -4.297 -10.598 20.904 1.00 87.38 295 MET A O 1
ATOM 2216 N N . GLU A 1 296 ? -2.333 -10.838 21.964 1.00 84.12 296 GLU A N 1
ATOM 2217 C CA . GLU A 1 296 ? -1.497 -10.570 20.789 1.00 84.12 296 GLU A CA 1
ATOM 2218 C C . GLU A 1 296 ? -1.602 -11.694 19.751 1.00 84.12 296 GLU A C 1
ATOM 2220 O O . GLU A 1 296 ? -1.755 -11.403 18.560 1.00 84.12 296 GLU A O 1
ATOM 2225 N N . ASP A 1 297 ? -1.625 -12.955 20.193 1.00 84.75 297 ASP A N 1
ATOM 2226 C CA . ASP A 1 297 ? -1.845 -14.111 19.320 1.00 84.75 297 ASP A CA 1
ATOM 2227 C C . ASP A 1 297 ? -3.210 -14.023 18.616 1.00 84.75 297 ASP A C 1
ATOM 2229 O O . ASP A 1 297 ? -3.286 -14.187 17.403 1.00 84.75 297 ASP A O 1
ATOM 2233 N N . LEU A 1 298 ? -4.285 -13.672 19.337 1.00 84.62 298 LEU A N 1
ATOM 2234 C CA . LEU A 1 298 ? -5.634 -13.535 18.761 1.00 84.62 298 LEU A CA 1
ATOM 2235 C C . LEU A 1 298 ? -5.769 -12.412 17.723 1.00 84.62 298 LEU A C 1
ATOM 2237 O O . LEU A 1 298 ? -6.670 -12.462 16.880 1.00 84.62 298 LEU A O 1
ATOM 2241 N N . LEU A 1 299 ? -4.921 -11.386 17.813 1.00 81.50 299 LEU A N 1
ATOM 2242 C CA . LEU A 1 299 ? -4.880 -10.254 16.883 1.00 81.50 299 LEU A CA 1
ATOM 2243 C C . LEU A 1 299 ? -3.933 -10.496 15.699 1.00 81.50 299 LEU A C 1
ATOM 2245 O O . LEU A 1 299 ? -3.897 -9.679 14.777 1.00 81.50 299 LEU A O 1
ATOM 2249 N N . THR A 1 300 ? -3.178 -11.598 15.715 1.00 77.25 300 THR A N 1
ATOM 2250 C CA . THR A 1 300 ? -2.191 -11.942 14.691 1.00 77.25 300 THR A CA 1
ATOM 2251 C C . THR A 1 300 ? -2.696 -13.132 13.867 1.00 77.25 300 THR A C 1
ATOM 2253 O O . THR A 1 300 ? -2.697 -14.256 14.367 1.00 77.25 300 THR A O 1
ATOM 2256 N N . PRO A 1 301 ? -3.075 -12.940 12.587 1.00 65.75 301 PRO A N 1
ATOM 2257 C CA . PRO A 1 301 ? -3.697 -13.994 11.774 1.00 65.75 301 PRO A CA 1
ATOM 2258 C C . PRO A 1 301 ? -2.904 -15.314 11.694 1.00 65.75 301 PRO A C 1
ATOM 2260 O O . PRO A 1 301 ? -3.486 -16.395 11.579 1.00 65.75 301 PRO A O 1
ATOM 2263 N N . ASP A 1 302 ? -1.573 -15.240 11.794 1.00 66.56 302 ASP A N 1
ATOM 2264 C CA . ASP A 1 302 ? -0.661 -16.378 11.630 1.00 66.56 302 ASP A CA 1
ATOM 2265 C C . ASP A 1 302 ? -0.323 -17.130 12.934 1.00 66.56 302 ASP A C 1
ATOM 2267 O O . ASP A 1 302 ? 0.353 -18.159 12.883 1.00 66.56 302 ASP A O 1
ATOM 2271 N N . ALA A 1 303 ? -0.801 -16.675 14.100 1.00 64.56 303 ALA A N 1
ATOM 2272 C CA . ALA A 1 303 ? -0.427 -17.233 15.409 1.00 64.56 303 ALA A CA 1
ATOM 2273 C C . ALA A 1 303 ? -1.289 -18.434 15.874 1.00 64.56 303 ALA A C 1
ATOM 2275 O O . ALA A 1 303 ? -1.119 -18.947 16.977 1.00 64.56 303 ALA A O 1
ATOM 2276 N N . GLY A 1 304 ? -2.200 -18.936 15.029 1.00 64.75 304 GLY A N 1
ATOM 2277 C CA . GLY A 1 304 ? -2.939 -20.192 15.252 1.00 64.75 304 GLY A CA 1
ATOM 2278 C C . GLY A 1 304 ? -4.340 -20.049 15.864 1.00 64.75 304 GLY A C 1
ATOM 2279 O O . GLY A 1 304 ? -5.198 -20.898 15.595 1.00 64.75 304 GLY A O 1
ATOM 2280 N N . PHE A 1 305 ? -4.614 -18.960 16.587 1.00 75.06 305 PHE A N 1
ATOM 2281 C CA . PHE A 1 305 ? -5.966 -18.544 16.973 1.00 75.06 305 PHE A CA 1
ATOM 2282 C C . PHE A 1 305 ? -6.303 -17.203 16.325 1.00 75.06 305 PHE A C 1
ATOM 2284 O O . PHE A 1 305 ? -5.506 -16.279 16.380 1.00 75.06 305 PHE A O 1
ATOM 2291 N N . ALA A 1 306 ? -7.489 -17.087 15.733 1.00 78.75 306 ALA A N 1
ATOM 2292 C CA . ALA A 1 306 ? -7.958 -15.846 15.125 1.00 78.75 306 ALA A CA 1
ATOM 2293 C C . ALA A 1 306 ? -9.417 -15.593 15.498 1.00 78.75 306 ALA A C 1
ATOM 2295 O O . ALA A 1 306 ? -10.239 -16.515 15.507 1.00 78.75 306 ALA A O 1
ATOM 2296 N N . ILE A 1 307 ? -9.758 -14.339 15.781 1.00 85.12 307 ILE A N 1
ATOM 2297 C CA . ILE A 1 307 ? -11.153 -13.942 15.977 1.00 85.12 307 ILE A CA 1
ATOM 2298 C C . ILE A 1 307 ? -11.822 -13.848 14.604 1.00 85.12 307 ILE A C 1
ATOM 2300 O O . ILE A 1 307 ? -11.321 -13.197 13.691 1.00 85.12 307 ILE A O 1
ATOM 2304 N N . ALA A 1 308 ? -12.953 -14.526 14.447 1.00 84.75 308 ALA A N 1
ATOM 2305 C CA . ALA A 1 308 ? -13.657 -14.653 13.185 1.00 84.75 308 ALA A CA 1
ATOM 2306 C C . ALA A 1 308 ? -15.150 -14.394 13.356 1.00 84.75 308 ALA A C 1
ATOM 2308 O O . ALA A 1 308 ? -15.710 -14.581 14.434 1.00 84.75 308 ALA A O 1
ATOM 2309 N N . GLU A 1 309 ? -15.801 -14.019 12.260 1.00 88.75 309 GLU A N 1
ATOM 2310 C CA . GLU A 1 309 ? -17.246 -13.849 12.213 1.00 88.75 309 GLU A CA 1
ATOM 2311 C C . GLU A 1 309 ? -17.838 -14.802 11.168 1.00 88.75 309 GLU A C 1
ATOM 2313 O O . GLU A 1 309 ? -17.337 -14.871 10.043 1.00 88.75 309 GLU A O 1
ATOM 2318 N N . ARG A 1 310 ? -18.884 -15.549 11.530 1.00 90.88 310 ARG A N 1
ATOM 2319 C CA . ARG A 1 310 ? -19.631 -16.429 10.612 1.00 90.88 310 ARG A CA 1
ATOM 2320 C C . ARG A 1 310 ? -21.130 -16.272 10.803 1.00 90.88 310 ARG A C 1
ATOM 2322 O O . ARG A 1 310 ? -21.564 -15.891 11.880 1.00 90.88 310 ARG A O 1
ATOM 2329 N N . GLU A 1 311 ? -21.914 -16.593 9.787 1.00 91.81 311 GLU A N 1
ATOM 2330 C CA . GLU A 1 311 ? -23.373 -16.649 9.920 1.00 91.81 311 GLU A CA 1
ATOM 2331 C C . GLU A 1 311 ? -23.801 -17.855 10.771 1.00 91.81 311 GLU A C 1
ATOM 2333 O O . GLU A 1 311 ? -23.118 -18.890 10.813 1.00 91.81 311 GLU A O 1
ATOM 2338 N N . VAL A 1 312 ? -24.921 -17.695 11.477 1.00 91.06 312 VAL A N 1
ATOM 2339 C CA . VAL A 1 312 ? -25.611 -18.793 12.160 1.00 91.06 312 VAL A CA 1
ATOM 2340 C C . VAL A 1 312 ? -26.123 -19.784 11.119 1.00 91.06 312 VAL A C 1
ATOM 2342 O O . VAL A 1 312 ? -26.669 -19.399 10.086 1.00 91.06 312 VAL A O 1
ATOM 2345 N N . THR A 1 313 ? -25.932 -21.078 11.372 1.00 89.75 313 THR A N 1
ATOM 2346 C CA . THR A 1 313 ? -26.473 -22.122 10.494 1.00 89.75 313 THR A CA 1
ATOM 2347 C C . THR A 1 313 ? -27.909 -22.488 10.889 1.00 89.75 313 THR A C 1
ATOM 2349 O O . THR A 1 313 ? -28.241 -22.423 12.071 1.00 89.75 313 THR A O 1
ATOM 2352 N N . PRO A 1 314 ? -28.745 -23.004 9.964 1.00 88.06 314 PRO A N 1
ATOM 2353 C CA . PRO A 1 314 ? -30.140 -23.353 10.270 1.00 88.06 314 PRO A CA 1
ATOM 2354 C C . PRO A 1 314 ? -30.330 -24.390 11.389 1.00 88.06 314 PRO A C 1
ATOM 2356 O O . PRO A 1 314 ? -31.421 -24.551 11.917 1.00 88.06 314 PRO A O 1
ATOM 2359 N N . LYS A 1 315 ? -29.276 -25.136 11.743 1.00 87.38 315 LYS A N 1
ATOM 2360 C CA . LYS A 1 315 ? -29.293 -26.120 12.840 1.00 87.38 315 LYS A CA 1
ATOM 2361 C C . LYS A 1 315 ? -29.029 -25.498 14.212 1.00 87.38 315 LYS A C 1
ATOM 2363 O O . LYS A 1 315 ? -29.260 -26.153 15.222 1.00 87.38 315 LYS A O 1
ATOM 2368 N N . GLU A 1 316 ? -28.474 -24.292 14.233 1.00 88.00 316 GLU A N 1
ATOM 2369 C CA . GLU A 1 316 ? -28.113 -23.543 15.437 1.00 88.00 316 GLU A CA 1
ATOM 2370 C C . GLU A 1 316 ? -29.204 -22.524 15.814 1.00 88.00 316 GLU A C 1
ATOM 2372 O O . GLU A 1 316 ? -29.208 -22.033 16.941 1.00 88.00 316 GLU A O 1
ATOM 2377 N N . GLU A 1 317 ? -30.141 -22.238 14.901 1.00 87.44 317 GLU A N 1
ATOM 2378 C CA . GLU A 1 317 ? -31.303 -21.373 15.131 1.00 87.44 317 GLU A CA 1
ATOM 2379 C C . GLU A 1 317 ? -32.159 -21.871 16.304 1.00 87.44 317 GLU A C 1
ATOM 2381 O O . GLU A 1 317 ? -32.407 -23.067 16.469 1.00 87.44 317 GLU A O 1
ATOM 2386 N N . GLY A 1 318 ? -32.593 -20.944 17.158 1.00 85.75 318 GLY A N 1
ATOM 2387 C CA . GLY A 1 318 ? -33.301 -21.242 18.404 1.00 85.75 318 GLY A CA 1
ATOM 2388 C C . GLY A 1 318 ? -32.419 -21.838 19.509 1.00 85.75 318 GLY A C 1
ATOM 2389 O O . GLY A 1 318 ? -32.865 -21.949 20.651 1.00 85.75 318 GLY A O 1
ATOM 2390 N N . GLY A 1 319 ? -31.172 -22.206 19.202 1.00 87.06 319 GLY A N 1
ATOM 2391 C CA . GLY A 1 319 ? -30.188 -22.683 20.164 1.00 87.06 319 GLY A CA 1
ATOM 2392 C C . GLY A 1 319 ? -29.499 -21.544 20.913 1.00 87.06 319 GLY A C 1
ATOM 2393 O O . GLY A 1 319 ? -29.467 -20.401 20.460 1.00 87.06 319 GLY A O 1
ATOM 2394 N N . SER A 1 320 ? -28.906 -21.869 22.062 1.00 89.00 320 SER A N 1
ATOM 2395 C CA . SER A 1 320 ? -28.119 -20.902 22.830 1.00 89.00 320 SER A CA 1
ATOM 2396 C C . SER A 1 320 ? -26.689 -20.811 22.288 1.00 89.00 320 SER A C 1
ATOM 2398 O O . SER A 1 320 ? -26.036 -21.853 22.141 1.00 89.00 320 SER A O 1
ATOM 2400 N N . PRO A 1 321 ? -26.137 -19.597 22.088 1.00 85.56 321 PRO A N 1
ATOM 2401 C CA . PRO A 1 321 ? -24.765 -19.417 21.611 1.00 85.56 321 PRO A CA 1
ATOM 2402 C C . PRO A 1 321 ? -23.704 -19.986 22.567 1.00 85.56 321 PRO A C 1
ATOM 2404 O O . PRO A 1 321 ? -22.567 -20.209 22.160 1.00 85.56 321 PRO A O 1
ATOM 2407 N N . ARG A 1 322 ? -24.068 -20.269 23.827 1.00 85.88 322 ARG A N 1
ATOM 2408 C CA . ARG A 1 322 ? -23.180 -20.853 24.847 1.00 85.88 322 ARG A CA 1
ATOM 2409 C C . ARG A 1 322 ? -22.919 -22.349 24.665 1.00 85.88 322 ARG A C 1
ATOM 2411 O O . ARG A 1 322 ? -21.959 -22.862 25.230 1.00 85.88 322 ARG A O 1
ATOM 2418 N N . HIS A 1 323 ? -23.776 -23.050 23.925 1.00 85.50 323 HIS A N 1
ATOM 2419 C CA . HIS A 1 323 ? -23.702 -24.506 23.751 1.00 85.50 323 HIS A CA 1
ATOM 2420 C C . HIS A 1 323 ? -23.173 -24.920 22.374 1.00 85.50 323 HIS A C 1
ATOM 2422 O O . HIS A 1 323 ? -23.295 -26.081 21.980 1.00 85.50 323 HIS A O 1
ATOM 2428 N N . LEU A 1 324 ? -22.593 -23.978 21.633 1.00 86.19 324 LEU A N 1
ATOM 2429 C CA . LEU A 1 324 ? -21.979 -24.261 20.347 1.00 86.19 324 LEU A CA 1
ATOM 2430 C C . LEU A 1 324 ? -20.605 -24.918 20.525 1.00 86.19 324 LEU A C 1
ATOM 2432 O O . LEU A 1 324 ? -19.935 -24.754 21.542 1.00 86.19 324 LEU A O 1
ATOM 2436 N N . HIS A 1 325 ? -20.185 -25.678 19.512 1.00 84.56 325 HIS A N 1
ATOM 2437 C CA . HIS A 1 325 ? -18.849 -26.283 19.472 1.00 84.56 325 HIS A CA 1
ATOM 2438 C C . HIS A 1 325 ? -17.739 -25.220 19.474 1.00 84.56 325 HIS A C 1
ATOM 2440 O O . HIS A 1 325 ? -16.662 -25.435 20.031 1.00 84.56 325 HIS A O 1
ATOM 2446 N N . ASP A 1 326 ? -17.992 -24.091 18.816 1.00 85.88 326 ASP A N 1
ATOM 2447 C CA . ASP A 1 326 ? -17.038 -22.996 18.715 1.00 85.88 326 ASP A CA 1
ATOM 2448 C C . ASP A 1 326 ? -17.058 -22.146 19.989 1.00 85.88 326 ASP A C 1
ATOM 2450 O O . ASP A 1 326 ? -18.104 -21.947 20.605 1.00 85.88 326 ASP A O 1
ATOM 2454 N N . ILE A 1 327 ? -15.907 -21.582 20.361 1.00 87.50 327 ILE A N 1
ATOM 2455 C CA . ILE A 1 327 ? -15.841 -20.624 21.469 1.00 87.50 327 ILE A CA 1
ATOM 2456 C C . ILE A 1 327 ? -16.410 -19.292 20.974 1.00 87.50 327 ILE A C 1
ATOM 2458 O O . ILE A 1 327 ? -15.695 -18.493 20.364 1.00 87.50 327 ILE A O 1
ATOM 2462 N N . VAL A 1 328 ? -17.703 -19.073 21.209 1.00 89.62 328 VAL A N 1
ATOM 2463 C CA . VAL A 1 328 ? -18.415 -17.845 20.834 1.00 89.62 328 VAL A CA 1
ATOM 2464 C C . VAL A 1 328 ? -18.244 -16.785 21.917 1.00 89.62 328 VAL A C 1
ATOM 2466 O O . VAL A 1 328 ? -18.563 -16.999 23.084 1.00 89.62 328 VAL A O 1
ATOM 2469 N N . LEU A 1 329 ? -17.735 -15.623 21.517 1.00 89.75 329 LEU A N 1
ATOM 2470 C CA . LEU A 1 329 ? -17.520 -14.464 22.383 1.00 89.75 329 LEU A CA 1
ATOM 2471 C C . LEU A 1 329 ? -18.738 -13.529 22.392 1.00 89.75 329 LEU A C 1
ATOM 2473 O O . LEU A 1 329 ? -19.013 -12.860 23.389 1.00 89.75 329 LEU A O 1
ATOM 2477 N N . GLY A 1 330 ? -19.478 -13.478 21.284 1.00 92.06 330 GLY A N 1
ATOM 2478 C CA . GLY A 1 330 ? -20.664 -12.643 21.142 1.00 92.06 330 GLY A CA 1
ATOM 2479 C C . GLY A 1 330 ? -21.402 -12.882 19.833 1.00 92.06 330 GLY A C 1
ATOM 2480 O O . GLY A 1 330 ? -20.954 -13.647 18.979 1.00 92.06 330 GLY A O 1
ATOM 2481 N N . VAL A 1 331 ? -22.535 -12.208 19.683 1.00 92.44 331 VAL A N 1
ATOM 2482 C CA . VAL A 1 331 ? -23.413 -12.303 18.518 1.00 92.44 331 VAL A CA 1
ATOM 2483 C C . VAL A 1 331 ? -23.666 -10.908 17.975 1.00 92.44 331 VAL A C 1
ATOM 2485 O O . VAL A 1 331 ? -23.939 -9.972 18.721 1.00 92.44 331 VAL A O 1
ATOM 2488 N N . VAL A 1 332 ? -23.528 -10.754 16.668 1.00 92.50 332 VAL A N 1
ATOM 2489 C CA . VAL A 1 332 ? -23.800 -9.525 15.939 1.00 92.50 332 VAL A CA 1
ATOM 2490 C C . VAL A 1 332 ? -25.199 -9.638 15.343 1.00 92.50 332 VAL A C 1
ATOM 2492 O O . VAL A 1 332 ? -25.395 -10.344 14.353 1.00 92.50 332 VAL A O 1
ATOM 2495 N N . ARG A 1 333 ? -26.155 -8.926 15.945 1.00 91.00 333 ARG A N 1
ATOM 2496 C CA . ARG A 1 333 ? -27.550 -8.825 15.489 1.00 91.00 333 ARG A CA 1
ATOM 2497 C C . ARG A 1 333 ? -27.799 -7.414 14.973 1.00 91.00 333 ARG A C 1
ATOM 2499 O O . ARG A 1 333 ? -27.443 -6.442 15.639 1.00 91.00 333 ARG A O 1
ATOM 2506 N N . GLU A 1 334 ? -28.314 -7.292 13.750 1.00 86.44 334 GLU A N 1
ATOM 2507 C CA . GLU A 1 334 ? -28.541 -5.997 13.075 1.00 86.44 334 GLU A CA 1
ATOM 2508 C C . GLU A 1 334 ? -27.300 -5.069 13.065 1.00 86.44 334 GLU A C 1
ATOM 2510 O O . GLU A 1 334 ? -27.391 -3.844 13.142 1.00 86.44 334 GLU A O 1
ATOM 2515 N N . GLY A 1 335 ? -26.096 -5.651 13.007 1.00 83.50 335 GLY A N 1
ATOM 2516 C CA . GLY A 1 335 ? -24.832 -4.906 13.027 1.00 83.50 335 GLY A CA 1
ATOM 2517 C C . GLY A 1 335 ? -24.378 -4.418 14.410 1.00 83.50 335 GLY A C 1
ATOM 2518 O O . GLY A 1 335 ? -23.357 -3.732 14.500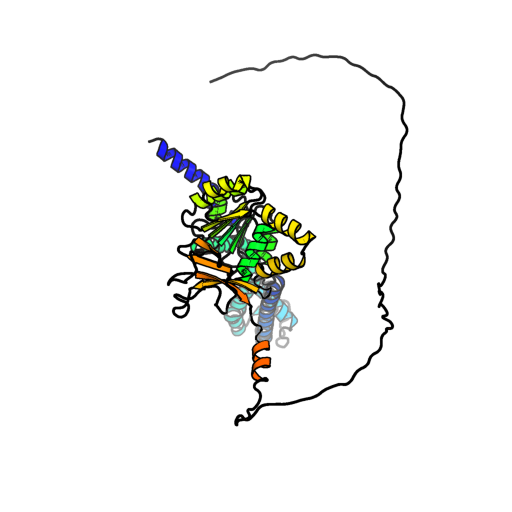 1.00 83.50 335 GLY A O 1
ATOM 2519 N N . ARG A 1 336 ? -25.079 -4.775 15.495 1.00 88.00 336 ARG A N 1
ATOM 2520 C CA . ARG A 1 336 ? -24.666 -4.493 16.878 1.00 88.00 336 ARG A CA 1
ATOM 2521 C C . ARG A 1 336 ? -24.089 -5.748 17.521 1.00 88.00 336 ARG A C 1
ATOM 2523 O O . ARG A 1 336 ? -24.737 -6.786 17.540 1.00 88.00 336 ARG A O 1
ATOM 2530 N N . LEU A 1 337 ? -22.881 -5.636 18.074 1.00 89.00 337 LEU A N 1
ATOM 2531 C CA . LEU A 1 337 ? -22.272 -6.707 18.861 1.00 89.00 337 LEU A CA 1
ATOM 2532 C C . LEU A 1 337 ? -22.925 -6.768 20.244 1.00 89.00 337 LEU A C 1
ATOM 2534 O O . LEU A 1 337 ? -22.809 -5.829 21.035 1.00 89.00 337 LEU A O 1
ATOM 2538 N N . VAL A 1 338 ? -23.558 -7.896 20.532 1.00 90.44 338 VAL A N 1
ATOM 2539 C CA . VAL A 1 338 ? -24.136 -8.247 21.823 1.00 90.44 338 VAL A CA 1
ATOM 2540 C C . VAL A 1 338 ? -23.298 -9.368 22.433 1.00 90.44 338 VAL A C 1
ATOM 2542 O O . VAL A 1 338 ? -22.818 -10.268 21.740 1.00 90.44 338 VAL A O 1
ATOM 2545 N N . ARG A 1 339 ? -23.041 -9.289 23.739 1.00 88.81 339 ARG A N 1
ATOM 2546 C CA . ARG A 1 339 ? -22.224 -10.298 24.420 1.00 88.81 339 ARG A CA 1
ATOM 2547 C C . ARG A 1 339 ? -22.998 -11.606 24.556 1.00 88.81 339 ARG A C 1
ATOM 2549 O O . ARG A 1 339 ? -24.213 -11.595 24.714 1.00 88.81 339 ARG A O 1
ATOM 2556 N N . VAL A 1 340 ? -22.274 -12.723 24.559 1.00 86.75 340 VAL A N 1
ATOM 2557 C CA . VAL A 1 340 ? -22.850 -14.076 24.679 1.00 86.75 340 VAL A CA 1
ATOM 2558 C C . VAL A 1 340 ? -23.588 -14.319 26.006 1.00 86.75 340 VAL A C 1
ATOM 2560 O O . VAL A 1 340 ? -24.373 -15.259 26.141 1.00 86.75 340 VAL A O 1
ATOM 2563 N N . ASP A 1 341 ? -23.317 -13.496 27.018 1.00 83.50 341 ASP A N 1
ATOM 2564 C CA . ASP A 1 341 ? -23.938 -13.577 28.332 1.00 83.50 341 ASP A CA 1
ATOM 2565 C C . ASP A 1 341 ? -25.215 -12.733 28.471 1.00 83.50 341 ASP A C 1
ATOM 2567 O O . ASP A 1 341 ? -25.919 -12.871 29.473 1.00 83.50 341 ASP A O 1
ATOM 2571 N N . ALA A 1 342 ? -25.545 -11.905 27.475 1.00 87.06 342 ALA A N 1
ATOM 2572 C CA . ALA A 1 342 ? -26.725 -11.053 27.512 1.00 87.06 342 ALA A CA 1
ATOM 2573 C C . ALA A 1 342 ? -28.019 -11.857 27.265 1.00 87.06 342 ALA A C 1
ATOM 2575 O O . ALA A 1 342 ? -28.060 -12.672 26.342 1.00 87.06 342 ALA A O 1
ATOM 2576 N N . PRO A 1 343 ? -29.105 -11.584 28.017 1.00 84.00 343 PRO A N 1
ATOM 2577 C CA . PRO A 1 343 ? -30.387 -12.287 27.862 1.00 84.00 343 PRO A CA 1
ATOM 2578 C C . PRO A 1 343 ? -31.044 -12.049 26.492 1.00 84.00 343 PRO A C 1
ATOM 2580 O O . PRO A 1 343 ? -31.862 -12.839 26.036 1.00 84.00 343 PRO A O 1
ATOM 2583 N N . GLU A 1 344 ? -30.660 -10.971 25.808 1.00 83.44 344 GLU A N 1
ATOM 2584 C CA . GLU A 1 344 ? -31.116 -10.598 24.462 1.00 83.44 344 GLU A CA 1
ATOM 2585 C C . GLU A 1 344 ? -30.733 -11.635 23.387 1.00 83.44 344 GLU A C 1
ATOM 2587 O O . GLU A 1 344 ? -31.329 -11.662 22.310 1.00 83.44 344 GLU A O 1
ATOM 2592 N N . VAL A 1 345 ? -29.751 -12.496 23.678 1.00 81.88 345 VAL A N 1
ATOM 2593 C CA . VAL A 1 345 ? -29.229 -13.507 22.747 1.00 81.88 345 VAL A CA 1
ATOM 2594 C C . VAL A 1 345 ? -29.233 -14.906 23.366 1.00 81.88 345 VAL A C 1
ATOM 2596 O O . VAL A 1 345 ? -28.370 -15.737 23.081 1.00 81.88 345 VAL A O 1
ATOM 2599 N N . ASP A 1 346 ? -30.213 -15.197 24.221 1.00 83.50 346 ASP A N 1
ATOM 2600 C CA . ASP A 1 346 ? -30.387 -16.554 24.754 1.00 83.50 346 ASP A CA 1
ATOM 2601 C C . ASP A 1 346 ? -30.766 -17.568 23.661 1.00 83.50 346 ASP A C 1
ATOM 2603 O O . ASP A 1 346 ? -30.444 -18.752 23.791 1.00 83.50 346 ASP A O 1
ATOM 2607 N N . ALA A 1 347 ? -31.380 -17.099 22.568 1.00 88.94 347 ALA A N 1
ATOM 2608 C CA . ALA A 1 347 ? -31.672 -17.874 21.368 1.00 88.94 347 ALA A CA 1
ATOM 2609 C C . ALA A 1 347 ? -31.145 -17.164 20.111 1.00 88.94 347 ALA A C 1
ATOM 2611 O O . ALA A 1 347 ? -31.330 -15.955 19.931 1.00 88.94 347 ALA A O 1
ATOM 2612 N N . LEU A 1 348 ? -30.489 -17.935 19.245 1.00 90.56 348 LEU A N 1
ATOM 2613 C CA . LEU A 1 348 ? -29.983 -17.472 17.956 1.00 90.56 348 LEU A CA 1
ATOM 2614 C C . LEU A 1 348 ? -31.103 -17.338 16.927 1.00 90.56 348 LEU A C 1
ATOM 2616 O O . LEU A 1 348 ? -31.978 -18.199 16.832 1.00 90.56 348 LEU A O 1
ATOM 2620 N N . GLU A 1 349 ? -31.035 -16.283 16.124 1.00 90.81 349 GLU A N 1
ATOM 2621 C CA . GLU A 1 349 ? -31.994 -15.988 15.063 1.00 90.81 349 GLU A CA 1
ATOM 2622 C C . GLU A 1 349 ? -31.356 -16.139 13.677 1.00 90.81 349 GLU A C 1
ATOM 2624 O O . GLU A 1 349 ? -30.141 -16.013 13.496 1.00 90.81 349 GLU A O 1
ATOM 2629 N N . ALA A 1 350 ? -32.190 -16.395 12.669 1.00 88.25 350 ALA A N 1
ATOM 2630 C CA . ALA A 1 350 ? -31.750 -16.408 11.281 1.00 88.25 350 ALA A CA 1
ATOM 2631 C C . ALA A 1 350 ? -31.212 -15.020 10.887 1.00 88.25 350 ALA A C 1
ATOM 2633 O O . ALA A 1 350 ? -31.902 -14.010 11.021 1.00 88.25 350 ALA A O 1
ATOM 2634 N N . GLY A 1 351 ? -29.978 -14.971 10.381 1.00 87.25 351 GLY A N 1
ATOM 2635 C CA . GLY A 1 351 ? -29.289 -13.724 10.028 1.00 87.25 351 GLY A CA 1
ATOM 2636 C C . GLY A 1 351 ? -28.368 -13.167 11.118 1.00 87.25 351 GLY A C 1
ATOM 2637 O O . GLY A 1 351 ? -27.615 -12.229 10.843 1.00 87.25 351 GLY A O 1
ATOM 2638 N N . ASP A 1 352 ? -28.356 -13.762 12.315 1.00 92.62 352 ASP A N 1
ATOM 2639 C CA . ASP A 1 352 ? -27.326 -13.479 13.312 1.00 92.62 352 ASP A CA 1
ATOM 2640 C C . ASP A 1 352 ? -25.940 -13.891 12.794 1.00 92.62 352 ASP A C 1
ATOM 2642 O O . ASP A 1 352 ? -25.766 -14.889 12.081 1.00 92.62 352 ASP A O 1
ATOM 2646 N N . ARG A 1 353 ? -24.916 -13.134 13.198 1.00 92.94 353 ARG A N 1
ATOM 2647 C CA . ARG A 1 353 ? -23.514 -13.485 12.948 1.00 92.94 353 ARG A CA 1
ATOM 2648 C C . ARG A 1 353 ? -22.800 -13.756 14.267 1.00 92.94 353 ARG A C 1
ATOM 2650 O O . ARG A 1 353 ? -22.860 -12.963 15.197 1.00 92.94 353 ARG A O 1
ATOM 2657 N N . LEU A 1 354 ? -22.115 -14.885 14.365 1.00 91.50 354 LEU A N 1
ATOM 2658 C CA . LEU A 1 354 ? -21.386 -15.310 15.553 1.00 91.50 354 LEU A CA 1
ATOM 2659 C C . LEU A 1 354 ? -19.952 -14.798 15.498 1.00 91.50 354 LEU A C 1
ATOM 2661 O O . LEU A 1 354 ? -19.229 -15.087 14.541 1.00 91.50 354 LEU A O 1
ATOM 2665 N N . LEU A 1 355 ? -19.528 -14.097 16.547 1.00 91.94 355 LEU A N 1
ATOM 2666 C CA . LEU A 1 355 ? -18.135 -13.744 16.786 1.00 91.94 355 LEU A CA 1
ATOM 2667 C C . LEU A 1 355 ? -17.488 -14.862 17.605 1.00 91.94 355 LEU A C 1
ATOM 2669 O O . LEU A 1 355 ? -17.805 -15.031 18.783 1.00 91.94 355 LEU A O 1
ATOM 2673 N N . TYR A 1 356 ? -16.588 -15.629 16.998 1.00 90.19 356 TYR A N 1
ATOM 2674 C CA . TYR A 1 356 ? -16.005 -16.822 17.610 1.00 90.19 356 TYR A CA 1
ATOM 2675 C C . TYR A 1 356 ? -14.486 -16.880 17.441 1.00 90.19 356 TYR A C 1
ATOM 2677 O O . TYR A 1 356 ? -13.912 -16.250 16.550 1.00 90.19 356 TYR A O 1
ATOM 2685 N N . ILE A 1 357 ? -13.826 -17.656 18.300 1.00 87.75 357 ILE A N 1
ATOM 2686 C CA . ILE A 1 357 ? -12.398 -17.952 18.168 1.00 87.75 357 ILE A CA 1
ATOM 2687 C C . ILE A 1 357 ? -12.236 -19.139 17.221 1.00 87.75 357 ILE A C 1
ATOM 2689 O O . ILE A 1 357 ? -12.610 -20.271 17.533 1.00 87.75 357 ILE A O 1
ATOM 2693 N N . ARG A 1 358 ? -11.632 -18.882 16.064 1.00 83.06 358 ARG A N 1
ATOM 2694 C CA . ARG A 1 358 ? -11.230 -19.906 15.107 1.00 83.06 358 ARG A CA 1
ATOM 2695 C C . ARG A 1 358 ? -9.845 -20.416 15.485 1.00 83.06 358 ARG A C 1
ATOM 2697 O O . ARG A 1 358 ? -8.905 -19.636 15.593 1.00 83.06 358 ARG A O 1
ATOM 2704 N N . SER A 1 359 ? -9.702 -21.728 15.628 1.00 76.50 359 SER A N 1
ATOM 2705 C CA . SER A 1 359 ? -8.392 -22.379 15.703 1.00 76.50 359 SER A CA 1
ATOM 2706 C C . SER A 1 359 ? -8.034 -22.923 14.320 1.00 76.50 359 SER A C 1
ATOM 2708 O O . SER A 1 359 ? -8.802 -23.703 13.748 1.00 76.50 359 SER A O 1
ATOM 2710 N N . ARG A 1 360 ? -6.884 -22.524 13.757 1.00 62.38 360 ARG A N 1
ATOM 2711 C CA . ARG A 1 360 ? -6.329 -23.217 12.585 1.00 62.38 360 ARG A CA 1
ATOM 2712 C C . ARG A 1 360 ? -5.821 -24.576 13.069 1.00 62.38 360 ARG A C 1
ATOM 2714 O O . ARG A 1 360 ? -4.720 -24.679 13.600 1.00 62.38 360 ARG A O 1
ATOM 2721 N N . ARG A 1 361 ? -6.632 -25.625 12.903 1.00 53.47 361 ARG A N 1
ATOM 2722 C CA . ARG A 1 361 ? -6.181 -27.005 13.129 1.00 53.47 361 ARG A CA 1
ATOM 2723 C C . ARG A 1 361 ? -5.050 -27.310 12.147 1.00 53.47 361 ARG A C 1
ATOM 2725 O O . ARG A 1 361 ? -5.242 -27.241 10.935 1.00 53.47 361 ARG A O 1
ATOM 2732 N N . THR A 1 362 ? -3.869 -27.631 12.660 1.00 41.88 362 THR A N 1
ATOM 2733 C CA . THR A 1 362 ? -2.748 -28.126 11.857 1.00 41.88 362 THR A CA 1
ATOM 2734 C C . THR A 1 362 ? -3.149 -29.470 11.224 1.00 41.88 362 THR A C 1
ATOM 2736 O O . THR A 1 362 ? -3.691 -30.317 11.938 1.00 41.88 362 THR A O 1
ATOM 2739 N N . PRO A 1 363 ? -2.855 -29.739 9.935 1.00 42.69 363 PRO A N 1
ATOM 2740 C CA . PRO A 1 363 ? -3.216 -31.004 9.272 1.00 42.69 363 PRO A CA 1
ATOM 2741 C C . PRO A 1 363 ? -2.667 -32.273 9.955 1.00 42.69 363 PRO A C 1
ATOM 2743 O O . PRO A 1 363 ? -3.108 -33.384 9.672 1.00 42.69 363 PRO A O 1
ATOM 2746 N N . SER A 1 364 ? -1.695 -32.134 10.861 1.00 42.69 364 SER A N 1
ATOM 2747 C CA . SER A 1 364 ? -1.097 -33.243 11.605 1.00 42.69 364 SER A CA 1
ATOM 2748 C C . SER A 1 364 ? -2.007 -33.852 12.681 1.00 42.69 364 SER A C 1
ATOM 2750 O O . SER A 1 364 ? -1.770 -34.999 13.065 1.00 42.69 364 SER A O 1
ATOM 2752 N N . ASP A 1 365 ? -3.053 -33.161 13.144 1.00 41.75 365 ASP A N 1
ATOM 2753 C CA . ASP A 1 365 ? -3.934 -33.690 14.200 1.00 41.75 365 ASP A CA 1
ATOM 2754 C C . ASP A 1 365 ? -4.959 -34.725 13.697 1.00 41.75 365 ASP A C 1
ATOM 2756 O O . ASP A 1 365 ? -5.334 -35.626 14.454 1.00 41.75 365 ASP A O 1
ATOM 2760 N N . ASP A 1 366 ? -5.332 -34.695 12.413 1.00 42.31 366 ASP A N 1
ATOM 2761 C CA . ASP A 1 366 ? -6.213 -35.716 11.821 1.00 42.31 366 ASP A CA 1
ATOM 2762 C C . ASP A 1 366 ? -5.505 -37.073 11.692 1.00 42.31 366 ASP A C 1
ATOM 2764 O O . ASP A 1 366 ? -6.096 -38.124 11.948 1.00 42.31 366 ASP A O 1
ATOM 2768 N N . SER A 1 367 ? -4.199 -37.067 11.407 1.00 39.69 367 SER A N 1
ATOM 2769 C CA . SER A 1 367 ? -3.402 -38.297 11.281 1.00 39.69 367 SER A CA 1
ATOM 2770 C C . SER A 1 367 ? -3.190 -39.035 12.613 1.00 39.69 367 SER A C 1
ATOM 2772 O O . SER A 1 367 ? -3.078 -40.261 12.632 1.00 39.69 367 SER A O 1
ATOM 2774 N N . ARG A 1 368 ? -3.217 -38.323 13.751 1.00 41.31 368 ARG A N 1
ATOM 2775 C CA . ARG A 1 368 ? -3.144 -38.939 15.090 1.00 41.31 368 ARG A CA 1
ATOM 2776 C C . ARG A 1 368 ? -4.482 -39.496 15.567 1.00 41.31 368 ARG A C 1
ATOM 2778 O O . ARG A 1 368 ? -4.488 -40.445 16.346 1.00 41.31 368 ARG A O 1
ATOM 2785 N N . ARG A 1 369 ? -5.606 -38.946 15.096 1.00 42.09 369 ARG A N 1
ATOM 2786 C CA . ARG A 1 369 ? -6.944 -39.475 15.407 1.00 42.09 369 ARG A CA 1
ATOM 2787 C C . ARG A 1 369 ? -7.326 -40.651 14.512 1.00 42.09 369 ARG A C 1
ATOM 2789 O O . ARG A 1 369 ? -7.891 -41.610 15.025 1.00 42.09 369 ARG A O 1
ATOM 2796 N N . ALA A 1 370 ? -6.922 -40.648 13.240 1.00 43.03 370 ALA A N 1
ATOM 2797 C CA . ALA A 1 370 ? -7.119 -41.790 12.343 1.00 43.03 370 ALA A CA 1
ATOM 2798 C C . ALA A 1 370 ? -6.401 -43.071 12.826 1.00 43.03 370 ALA A C 1
ATOM 2800 O O . ALA A 1 370 ? -6.876 -44.174 12.573 1.00 43.03 370 ALA A O 1
ATOM 2801 N N . GLY A 1 371 ? -5.294 -42.940 13.570 1.00 38.09 371 GLY A N 1
ATOM 2802 C CA . GLY A 1 371 ? -4.567 -44.068 14.170 1.00 38.09 371 GLY A CA 1
ATOM 2803 C C . GLY A 1 371 ? -5.061 -44.522 15.552 1.00 38.09 371 GLY A C 1
ATOM 2804 O O . GLY A 1 371 ? -4.530 -45.492 16.085 1.00 38.09 371 GLY A O 1
ATOM 2805 N N . ALA A 1 372 ? -6.044 -43.838 16.152 1.00 41.84 372 ALA A N 1
ATOM 2806 C CA . ALA A 1 372 ? -6.531 -44.124 17.508 1.00 41.84 372 ALA A CA 1
ATOM 2807 C C . ALA A 1 372 ? -7.929 -44.774 17.545 1.00 41.84 372 ALA A C 1
ATOM 2809 O O . ALA A 1 372 ? -8.519 -44.905 18.621 1.00 41.84 372 ALA A O 1
ATOM 2810 N N . GLN A 1 373 ? -8.451 -45.215 16.395 1.00 38.72 373 GLN A N 1
ATOM 2811 C CA . GLN A 1 373 ? -9.633 -46.072 16.339 1.00 38.72 373 GLN A CA 1
ATOM 2812 C C . GLN A 1 373 ? -9.234 -47.473 16.841 1.00 38.72 373 GLN A C 1
ATOM 2814 O O . GLN A 1 373 ? -8.609 -48.256 16.128 1.00 38.72 373 GLN A O 1
ATOM 2819 N N . ARG A 1 374 ? -9.528 -47.767 18.113 1.00 36.00 374 ARG A N 1
ATOM 2820 C CA . ARG A 1 374 ? -9.334 -49.104 18.694 1.00 36.00 374 ARG A CA 1
ATOM 2821 C C . ARG A 1 374 ? -10.221 -50.127 17.959 1.00 36.00 374 ARG A C 1
ATOM 2823 O O . ARG A 1 374 ? -11.377 -49.800 17.686 1.00 36.00 374 ARG A O 1
ATOM 2830 N N . PRO A 1 375 ? -9.718 -51.343 17.670 1.00 35.03 375 PRO A N 1
ATOM 2831 C CA . PRO A 1 375 ? -10.554 -52.437 17.196 1.00 35.03 375 PRO A CA 1
ATOM 2832 C C . PRO A 1 375 ? -11.520 -52.858 18.310 1.00 35.03 375 PRO A C 1
ATOM 2834 O O . PRO A 1 375 ? -11.190 -52.749 19.492 1.00 35.03 375 PRO A O 1
ATOM 2837 N N . GLY A 1 376 ? -12.734 -53.226 17.904 1.00 35.78 376 GLY A N 1
ATOM 2838 C CA . GLY A 1 376 ? -13.874 -53.444 18.786 1.00 35.78 376 GLY A CA 1
ATOM 2839 C C . GLY A 1 376 ? -13.755 -54.659 19.696 1.00 35.78 376 GLY A C 1
ATOM 2840 O O . GLY A 1 376 ? -12.896 -55.505 19.498 1.00 35.78 376 GLY A O 1
ATOM 2841 N N . ASP A 1 377 ? -14.677 -54.720 20.653 1.00 32.78 377 ASP A N 1
ATOM 2842 C CA . ASP A 1 377 ? -15.174 -55.971 21.209 1.00 32.78 377 ASP A CA 1
ATOM 2843 C C . ASP A 1 377 ? -16.632 -55.773 21.641 1.00 32.78 377 ASP A C 1
ATOM 2845 O O . ASP A 1 377 ? -16.980 -54.843 22.377 1.00 32.78 377 ASP A O 1
ATOM 2849 N N . ASP A 1 378 ? -17.469 -56.651 21.098 1.00 32.41 378 ASP A N 1
ATOM 2850 C CA . ASP A 1 378 ? -18.862 -56.885 21.440 1.00 32.41 378 ASP A CA 1
ATOM 2851 C C . ASP A 1 378 ? -19.011 -57.555 22.824 1.00 32.41 378 ASP A C 1
ATOM 2853 O O . ASP A 1 378 ? -18.101 -58.206 23.334 1.00 32.41 378 ASP A O 1
ATOM 2857 N N . ALA A 1 379 ? -20.250 -57.494 23.328 1.00 32.50 379 ALA A N 1
ATOM 2858 C CA . ALA A 1 379 ? -20.923 -58.483 24.187 1.00 32.50 379 ALA A CA 1
ATOM 2859 C C . ALA A 1 379 ? -20.989 -58.276 25.727 1.00 32.50 379 ALA A C 1
ATOM 2861 O O . ALA A 1 379 ? -20.157 -58.728 26.505 1.00 32.50 379 ALA A O 1
ATOM 2862 N N . THR A 1 380 ? -22.183 -57.805 26.124 1.00 32.44 380 THR A N 1
ATOM 2863 C CA . THR A 1 380 ? -23.073 -58.228 27.243 1.00 32.44 380 THR A CA 1
ATOM 2864 C C . THR A 1 380 ? -22.764 -57.932 28.730 1.00 32.44 380 THR A C 1
ATOM 2866 O O . THR A 1 380 ? -21.616 -57.963 29.161 1.00 32.44 380 THR A O 1
ATOM 2869 N N . PRO A 1 381 ? -23.813 -57.679 29.561 1.00 51.78 381 PRO A N 1
ATOM 2870 C CA . PRO A 1 381 ? -23.686 -57.176 30.934 1.00 51.78 381 PRO A CA 1
ATOM 2871 C C . PRO A 1 381 ? -24.062 -58.220 32.002 1.00 51.78 381 PRO A C 1
ATOM 2873 O O . PRO A 1 381 ? -25.096 -58.851 31.858 1.00 51.78 381 PRO A O 1
ATOM 2876 N N . HIS A 1 382 ? -23.348 -58.325 33.134 1.00 30.14 382 HIS A N 1
ATOM 2877 C CA . HIS A 1 382 ? -23.909 -58.926 34.362 1.00 30.14 382 HIS A CA 1
ATOM 2878 C C . HIS A 1 382 ? -23.188 -58.519 35.672 1.00 30.14 382 HIS A C 1
ATOM 2880 O O . HIS A 1 382 ? -21.973 -58.611 35.787 1.00 30.14 382 HIS A O 1
ATOM 2886 N N . LEU A 1 383 ? -24.026 -58.169 36.666 1.00 28.95 383 LEU A N 1
ATOM 2887 C CA . LEU A 1 383 ? -23.939 -58.397 38.127 1.00 28.95 383 LEU A CA 1
ATOM 2888 C C . LEU A 1 383 ? -22.914 -57.631 39.015 1.00 28.95 383 LEU A C 1
ATOM 2890 O O . LEU A 1 383 ? -21.701 -57.737 38.897 1.00 28.95 383 LEU A O 1
ATOM 2894 N N . ARG A 1 384 ? -23.475 -56.912 40.008 1.00 31.28 384 ARG A N 1
ATOM 2895 C CA . ARG A 1 384 ? -22.869 -56.423 41.277 1.00 31.28 384 ARG A CA 1
ATOM 2896 C C . ARG A 1 384 ? -22.691 -57.592 42.288 1.00 31.28 384 ARG A C 1
ATOM 2898 O O . ARG A 1 384 ? -23.277 -58.641 42.038 1.00 31.28 384 ARG A O 1
ATOM 2905 N N . PRO A 1 385 ? -22.225 -57.379 43.546 1.00 59.25 385 PRO A N 1
ATOM 2906 C CA . PRO A 1 385 ? -21.115 -56.576 44.108 1.00 59.25 385 PRO A CA 1
ATOM 2907 C C . PRO A 1 385 ? -20.214 -57.418 45.069 1.00 59.25 385 PRO A C 1
ATOM 2909 O O . PRO A 1 385 ? -20.574 -58.543 45.388 1.00 59.25 385 PRO A O 1
ATOM 2912 N N . ALA A 1 386 ? -19.110 -56.849 45.603 1.00 31.81 386 ALA A N 1
ATOM 2913 C CA . ALA A 1 386 ? -18.639 -56.957 47.012 1.00 31.81 386 ALA A CA 1
ATOM 2914 C C . ALA A 1 386 ? -17.101 -57.021 47.223 1.00 31.81 386 ALA A C 1
ATOM 2916 O O . ALA A 1 386 ? -16.419 -57.907 46.731 1.00 31.81 386 ALA A O 1
ATOM 2917 N N . GLN A 1 387 ? -16.652 -56.143 48.133 1.00 33.66 387 GLN A N 1
ATOM 2918 C CA . GLN A 1 387 ? -15.726 -56.383 49.258 1.00 33.66 387 GLN A CA 1
ATOM 2919 C C . GLN A 1 387 ? -14.186 -56.441 49.106 1.00 33.66 387 GLN A C 1
ATOM 2921 O O . GLN A 1 387 ? -13.617 -57.328 48.487 1.00 33.66 387 GLN A O 1
ATOM 2926 N N . ARG A 1 388 ? -13.586 -55.596 49.977 1.00 29.92 388 ARG A N 1
ATOM 2927 C CA . ARG A 1 388 ? -12.294 -55.676 50.703 1.00 29.92 388 ARG A CA 1
ATOM 2928 C C . ARG A 1 388 ? -11.014 -55.413 49.902 1.00 29.92 388 ARG A C 1
ATOM 2930 O O . ARG A 1 388 ? -10.918 -55.769 48.746 1.00 29.92 388 ARG A O 1
ATOM 2937 N N . ALA A 1 389 ? -9.915 -54.922 50.469 1.00 31.27 389 ALA A N 1
ATOM 2938 C CA . ALA A 1 389 ? -9.555 -54.057 51.601 1.00 31.27 389 ALA A CA 1
ATOM 2939 C C . ALA A 1 389 ? -8.009 -54.095 51.644 1.00 31.27 389 ALA A C 1
ATOM 2941 O O . ALA A 1 389 ? -7.435 -55.158 51.437 1.00 31.27 389 ALA A O 1
ATOM 2942 N N . SER A 1 390 ? -7.381 -52.975 52.012 1.00 31.98 390 SER A N 1
ATOM 2943 C CA . SER A 1 390 ? -6.048 -52.873 52.639 1.00 31.98 390 SER A CA 1
ATOM 2944 C C . SER A 1 390 ? -4.783 -53.258 51.854 1.00 31.98 390 SER A C 1
ATOM 2946 O O . SER A 1 390 ? -4.507 -54.428 51.635 1.00 31.98 390 SER A O 1
ATOM 2948 N N . ALA A 1 391 ? -3.883 -52.280 51.685 1.00 31.45 391 ALA A N 1
ATOM 2949 C CA . ALA A 1 391 ? -2.531 -52.378 52.252 1.00 31.45 391 ALA A CA 1
ATOM 2950 C C . ALA A 1 391 ? -1.876 -50.992 52.393 1.00 31.45 391 ALA A C 1
ATOM 2952 O O . ALA A 1 391 ? -1.924 -50.151 51.499 1.00 31.45 391 ALA A O 1
ATOM 2953 N N . LEU A 1 392 ? -1.308 -50.783 53.579 1.00 32.47 392 LEU A N 1
ATOM 2954 C CA . LEU A 1 392 ? -0.656 -49.588 54.102 1.00 32.47 392 LEU A CA 1
ATOM 2955 C C . LEU A 1 392 ? 0.797 -49.400 53.620 1.00 32.47 392 LEU A C 1
ATOM 2957 O O . LEU A 1 392 ? 1.454 -50.348 53.207 1.00 32.47 392 LEU A O 1
ATOM 2961 N N . ALA A 1 393 ? 1.295 -48.192 53.935 1.00 30.31 393 ALA A N 1
ATOM 2962 C CA . ALA A 1 393 ? 2.688 -47.785 54.179 1.00 30.31 393 ALA A CA 1
ATOM 2963 C C . ALA A 1 393 ? 3.534 -47.491 52.924 1.00 30.31 393 ALA A C 1
ATOM 2965 O O . ALA A 1 393 ? 3.621 -48.288 52.010 1.00 30.31 393 ALA A O 1
ATOM 2966 N N . GLY A 1 394 ? 4.219 -46.357 52.773 1.00 28.55 394 GLY A N 1
ATOM 2967 C CA . GLY A 1 394 ? 4.655 -45.341 53.725 1.00 28.55 394 GLY A CA 1
ATOM 2968 C C . GLY A 1 394 ? 6.175 -45.204 53.630 1.00 28.55 394 GLY A C 1
ATOM 2969 O O . GLY A 1 394 ? 6.868 -46.138 54.007 1.00 28.55 394 GLY A O 1
ATOM 2970 N N . ARG A 1 395 ? 6.690 -44.054 53.163 1.00 31.83 395 ARG A N 1
ATOM 2971 C CA . ARG A 1 395 ? 7.821 -43.295 53.751 1.00 31.83 395 ARG A CA 1
ATOM 2972 C C . ARG A 1 395 ? 8.338 -42.179 52.823 1.00 31.83 395 ARG A C 1
ATOM 2974 O O . ARG A 1 395 ? 8.636 -42.372 51.654 1.00 31.83 395 ARG A O 1
ATOM 2981 N N . ARG A 1 396 ? 8.447 -41.003 53.451 1.00 31.55 396 ARG A N 1
ATOM 2982 C CA . ARG A 1 396 ? 9.270 -39.805 53.166 1.00 31.55 396 ARG A CA 1
ATOM 2983 C C . ARG A 1 396 ? 10.753 -40.205 52.914 1.00 31.55 396 ARG A C 1
ATOM 2985 O O . ARG A 1 396 ? 11.145 -41.246 53.418 1.00 31.55 396 ARG A O 1
ATOM 2992 N N . ARG A 1 397 ? 11.689 -39.462 52.297 1.00 34.72 397 ARG A N 1
ATOM 2993 C CA . ARG A 1 397 ? 11.887 -38.046 51.890 1.00 34.72 397 ARG A CA 1
ATOM 2994 C C . ARG A 1 397 ? 13.181 -37.981 50.995 1.00 34.72 397 ARG A C 1
ATOM 2996 O O . ARG A 1 397 ? 13.647 -39.047 50.615 1.00 34.72 397 ARG A O 1
ATOM 3003 N N . PRO A 1 398 ? 13.766 -36.817 50.608 1.00 46.72 398 PRO A N 1
ATOM 3004 C CA . PRO A 1 398 ? 14.114 -36.506 49.216 1.00 46.72 398 PRO A CA 1
ATOM 3005 C C . PRO A 1 398 ? 15.628 -36.354 48.940 1.00 46.72 398 PRO A C 1
ATOM 3007 O O . PRO A 1 398 ? 16.444 -36.340 49.858 1.00 46.72 398 PRO A O 1
ATOM 3010 N N . GLY A 1 399 ? 16.009 -36.108 47.680 1.00 28.52 399 GLY A N 1
ATOM 3011 C CA . GLY A 1 399 ? 17.372 -35.677 47.371 1.00 28.52 399 GLY A CA 1
ATOM 3012 C C . GLY A 1 399 ? 17.640 -35.291 45.916 1.00 28.52 399 GLY A C 1
ATOM 3013 O O . GLY A 1 399 ? 17.669 -36.147 45.048 1.00 28.52 399 GLY A O 1
ATOM 3014 N N . ARG A 1 400 ? 17.984 -34.006 45.745 1.00 30.89 400 ARG A N 1
ATOM 3015 C CA . ARG A 1 400 ? 18.959 -33.433 44.790 1.00 30.89 400 ARG A CA 1
ATOM 3016 C C . ARG A 1 400 ? 18.547 -33.190 43.326 1.00 30.89 400 ARG A C 1
ATOM 3018 O O . ARG A 1 400 ? 18.546 -34.073 42.483 1.00 30.89 400 ARG A O 1
ATOM 3025 N N . ARG A 1 401 ? 18.380 -31.892 43.026 1.00 34.19 401 ARG A N 1
ATOM 3026 C CA . ARG A 1 401 ? 18.744 -31.263 41.740 1.00 34.19 401 ARG A CA 1
ATOM 3027 C C . ARG A 1 401 ? 20.274 -31.210 41.594 1.00 34.19 401 ARG A C 1
ATOM 3029 O O . ARG A 1 401 ? 20.971 -31.164 42.612 1.00 34.19 401 ARG A O 1
ATOM 3036 N N . PRO A 1 402 ? 20.775 -31.022 40.366 1.00 37.88 402 PRO A N 1
ATOM 3037 C CA . PRO A 1 402 ? 21.660 -29.880 40.161 1.00 37.88 402 PRO A CA 1
ATOM 3038 C C . PRO A 1 402 ? 21.302 -29.035 38.933 1.00 37.88 402 PRO A C 1
ATOM 3040 O O . PRO A 1 402 ? 20.718 -29.491 37.955 1.00 37.88 402 PRO A O 1
ATOM 3043 N N . ALA A 1 403 ? 21.667 -27.763 39.057 1.00 31.41 403 ALA A N 1
ATOM 3044 C CA . ALA A 1 403 ? 21.582 -26.706 38.066 1.00 31.41 403 ALA A CA 1
ATOM 3045 C C . ALA A 1 403 ? 22.604 -26.886 36.930 1.00 31.41 403 ALA A C 1
ATOM 3047 O O . ALA A 1 403 ? 23.713 -27.361 37.171 1.00 31.41 403 ALA A O 1
ATOM 3048 N N . TYR A 1 404 ? 22.270 -26.406 35.730 1.00 31.55 404 TYR A N 1
ATOM 3049 C CA . TYR A 1 404 ? 23.226 -26.205 34.639 1.00 31.55 404 TYR A CA 1
ATOM 3050 C C . TYR A 1 404 ? 23.458 -24.706 34.416 1.00 31.55 404 TYR A C 1
ATOM 3052 O O . TYR A 1 404 ? 22.520 -23.936 34.214 1.00 31.55 404 TYR A O 1
ATOM 3060 N N . ARG A 1 405 ? 24.731 -24.303 34.501 1.00 31.91 405 ARG A N 1
ATOM 3061 C CA . ARG A 1 405 ? 25.257 -22.947 34.290 1.00 31.91 405 ARG A CA 1
ATOM 3062 C C . ARG A 1 405 ? 25.802 -22.806 32.860 1.00 31.91 405 ARG A C 1
ATOM 3064 O O . ARG A 1 405 ? 26.455 -23.713 32.361 1.00 31.91 405 ARG A O 1
ATOM 3071 N N . HIS A 1 406 ? 25.554 -21.627 32.291 1.00 30.77 406 HIS A N 1
ATOM 3072 C CA . HIS A 1 406 ? 26.295 -20.848 31.285 1.00 30.77 406 HIS A CA 1
ATOM 3073 C C . HIS A 1 406 ? 27.478 -21.454 30.502 1.00 30.77 406 HIS A C 1
ATOM 3075 O O . HIS A 1 406 ? 28.458 -21.930 31.072 1.00 30.77 406 HIS A O 1
ATOM 3081 N N . ARG A 1 407 ? 27.499 -21.135 29.196 1.00 29.03 407 ARG A N 1
ATOM 3082 C CA . ARG A 1 407 ? 28.734 -20.834 28.451 1.00 29.03 407 ARG A CA 1
ATOM 3083 C C . ARG A 1 407 ? 28.539 -19.602 27.555 1.00 29.03 407 ARG A C 1
ATOM 3085 O O . ARG A 1 407 ? 27.904 -19.686 26.510 1.00 29.03 407 ARG A O 1
ATOM 3092 N N . CYS A 1 408 ? 29.093 -18.468 27.986 1.00 30.64 408 CYS A N 1
ATOM 3093 C CA . CYS A 1 408 ? 29.447 -17.344 27.116 1.00 30.64 408 CYS A CA 1
ATOM 3094 C C . CYS A 1 408 ? 30.761 -17.664 26.391 1.00 30.64 408 CYS A C 1
ATOM 3096 O O . CYS A 1 408 ? 31.615 -18.365 26.939 1.00 30.64 408 CYS A O 1
ATOM 3098 N N . ARG A 1 409 ? 30.929 -17.125 25.182 1.00 33.03 409 ARG A N 1
ATOM 3099 C CA . ARG A 1 409 ? 32.198 -17.112 24.451 1.00 33.03 409 ARG A CA 1
ATOM 3100 C C . ARG A 1 409 ? 32.548 -15.662 24.129 1.00 33.03 409 ARG A C 1
ATOM 3102 O O . ARG A 1 409 ? 31.750 -14.957 23.520 1.00 33.03 409 ARG A O 1
ATOM 3109 N N . ASP A 1 410 ? 33.729 -15.263 24.583 1.00 30.59 410 ASP A N 1
ATOM 3110 C CA . ASP A 1 410 ? 34.368 -13.966 24.388 1.00 30.59 410 ASP A CA 1
ATOM 3111 C C . ASP A 1 410 ? 34.572 -13.602 22.915 1.00 30.59 410 ASP A C 1
ATOM 3113 O O . ASP A 1 410 ? 35.031 -14.434 22.130 1.00 30.59 410 ASP A O 1
ATOM 3117 N N . ARG A 1 411 ? 34.388 -12.315 22.597 1.00 33.25 411 ARG A N 1
ATOM 3118 C CA . ARG A 1 411 ? 35.394 -11.497 21.896 1.00 33.25 411 ARG A CA 1
ATOM 3119 C C . ARG A 1 411 ? 35.279 -10.054 22.381 1.00 33.25 411 ARG A C 1
ATOM 3121 O O . ARG A 1 411 ? 34.263 -9.402 22.168 1.00 33.25 411 ARG A O 1
ATOM 3128 N N . GLY A 1 412 ? 36.328 -9.586 23.051 1.00 28.81 412 GLY A N 1
ATOM 3129 C CA . GLY A 1 412 ? 36.466 -8.205 23.487 1.00 28.81 412 GLY A CA 1
ATOM 3130 C C . GLY A 1 412 ? 36.966 -7.282 22.380 1.00 28.81 412 GLY A C 1
ATOM 3131 O O . GLY A 1 412 ? 37.698 -7.708 21.491 1.00 28.81 412 GLY A O 1
ATOM 3132 N N . VAL A 1 413 ? 36.625 -6.002 22.511 1.00 33.19 413 VAL A N 1
ATOM 3133 C CA . VAL A 1 413 ? 37.484 -4.876 22.134 1.00 33.19 413 VAL A CA 1
ATOM 3134 C C . VAL A 1 413 ? 37.336 -3.824 23.234 1.00 33.19 413 VAL A C 1
ATOM 3136 O O . VAL A 1 413 ? 36.231 -3.431 23.600 1.00 33.19 413 VAL A O 1
ATOM 3139 N N . ALA A 1 414 ? 38.476 -3.445 23.803 1.00 32.41 414 ALA A N 1
ATOM 3140 C CA . ALA A 1 414 ? 38.639 -2.456 24.856 1.00 32.41 414 ALA A CA 1
ATOM 3141 C C . ALA A 1 414 ? 38.581 -1.021 24.305 1.00 32.41 414 ALA A C 1
ATOM 3143 O O . ALA A 1 414 ? 39.005 -0.777 23.178 1.00 32.41 414 ALA A O 1
ATOM 3144 N N . GLY A 1 415 ? 38.146 -0.058 25.128 1.00 30.17 415 GLY A N 1
ATOM 3145 C CA . GLY A 1 415 ? 38.164 1.358 24.741 1.00 30.17 415 GLY A CA 1
ATOM 3146 C C . GLY A 1 415 ? 37.652 2.360 25.780 1.00 30.17 415 GLY A C 1
ATOM 3147 O O . GLY A 1 415 ? 36.741 3.110 25.480 1.00 30.17 415 GLY A O 1
ATOM 3148 N N . ARG A 1 416 ? 38.238 2.331 26.985 1.00 31.64 416 ARG A N 1
ATOM 3149 C CA . ARG A 1 416 ? 38.386 3.392 28.015 1.00 31.64 416 ARG A CA 1
ATOM 3150 C C . ARG A 1 416 ? 37.267 4.426 28.269 1.00 31.64 416 ARG A C 1
ATOM 3152 O O . ARG A 1 416 ? 37.004 5.334 27.493 1.00 31.64 416 ARG A O 1
ATOM 3159 N N . VAL A 1 417 ? 36.809 4.369 29.519 1.00 31.45 417 VAL A N 1
ATOM 3160 C CA . VAL A 1 417 ? 36.182 5.419 30.336 1.00 31.45 417 VAL A CA 1
ATOM 3161 C C . VAL A 1 417 ? 37.230 6.441 30.807 1.00 31.45 417 VAL A C 1
ATOM 3163 O O . VAL A 1 417 ? 38.331 6.041 31.183 1.00 31.45 417 VAL A O 1
ATOM 3166 N N . ALA A 1 418 ? 36.856 7.719 30.916 1.00 31.56 418 ALA A N 1
ATOM 3167 C CA . ALA A 1 418 ? 37.315 8.590 32.003 1.00 31.56 418 ALA A CA 1
ATOM 3168 C C . ALA A 1 418 ? 36.248 9.654 32.312 1.00 31.56 418 ALA A C 1
ATOM 3170 O O . ALA A 1 418 ? 35.797 10.381 31.431 1.00 31.56 418 ALA A O 1
ATOM 3171 N N . ALA A 1 419 ? 35.833 9.680 33.575 1.00 31.97 419 ALA A N 1
ATOM 3172 C CA . ALA A 1 419 ? 34.852 10.572 34.176 1.00 31.97 419 ALA A CA 1
ATOM 3173 C C . ALA A 1 419 ? 35.541 11.601 35.098 1.00 31.97 419 ALA A C 1
ATOM 3175 O O . ALA A 1 419 ? 36.747 11.516 35.318 1.00 31.97 419 ALA A O 1
ATOM 3176 N N . ALA A 1 420 ? 34.710 12.455 35.713 1.00 31.78 420 ALA A N 1
ATOM 3177 C CA . ALA A 1 420 ? 34.971 13.482 36.740 1.00 31.78 420 ALA A CA 1
ATOM 3178 C C . ALA A 1 420 ? 35.265 14.890 36.178 1.00 31.78 420 ALA A C 1
ATOM 3180 O O . ALA A 1 420 ? 36.057 15.048 35.266 1.00 31.78 420 ALA A O 1
ATOM 3181 N N . GLY A 1 421 ? 34.658 15.987 36.637 1.00 29.48 421 GLY A N 1
ATOM 3182 C CA . GLY A 1 421 ? 33.819 16.202 37.812 1.00 29.48 421 GLY A CA 1
ATOM 3183 C C . GLY A 1 421 ? 34.399 17.304 38.707 1.00 29.48 421 GLY A C 1
ATOM 3184 O O . GLY A 1 421 ? 35.251 17.003 39.531 1.00 29.48 421 GLY A O 1
ATOM 3185 N N . ARG A 1 422 ? 33.808 18.510 38.606 1.00 32.94 422 ARG A N 1
ATOM 3186 C CA . ARG A 1 422 ? 33.729 19.616 39.599 1.00 32.94 422 ARG A CA 1
ATOM 3187 C C . ARG A 1 422 ? 34.804 20.739 39.634 1.00 32.94 422 ARG A C 1
ATOM 3189 O O . ARG A 1 422 ? 35.886 20.557 39.096 1.00 32.94 422 ARG A O 1
ATOM 3196 N N . PRO A 1 423 ? 34.430 21.941 40.158 1.00 47.84 423 PRO A N 1
ATOM 3197 C CA . PRO A 1 423 ? 34.711 23.246 39.533 1.00 47.84 423 PRO A CA 1
ATOM 3198 C C . PRO A 1 423 ? 35.572 24.209 40.382 1.00 47.84 423 PRO A C 1
ATOM 3200 O O . PRO A 1 423 ? 35.755 23.982 41.575 1.00 47.84 423 PRO A O 1
ATOM 3203 N N . ALA A 1 424 ? 35.987 25.341 39.794 1.00 30.64 424 ALA A N 1
ATOM 3204 C CA . ALA A 1 424 ? 36.406 26.556 40.509 1.00 30.64 424 ALA A CA 1
ATOM 3205 C C . ALA A 1 424 ? 36.253 27.825 39.626 1.00 30.64 424 ALA A C 1
ATOM 3207 O O . ALA A 1 424 ? 36.680 27.841 38.476 1.00 30.64 424 ALA A O 1
ATOM 3208 N N . GLN A 1 425 ? 35.622 28.869 40.175 1.00 35.34 425 GLN A N 1
ATOM 3209 C CA . GLN A 1 425 ? 35.687 30.299 39.782 1.00 35.34 425 GLN A CA 1
ATOM 3210 C C . GLN A 1 425 ? 36.749 31.015 40.671 1.00 35.34 425 GLN A C 1
ATOM 3212 O O . GLN A 1 425 ? 37.271 30.320 41.549 1.00 35.34 425 GLN A O 1
ATOM 3217 N N . PRO A 1 426 ? 37.009 32.356 40.629 1.00 47.59 426 PRO A N 1
ATOM 3218 C CA . PRO A 1 426 ? 36.597 33.463 39.723 1.00 47.59 426 PRO A CA 1
ATOM 3219 C C . PRO A 1 426 ? 37.753 34.445 39.327 1.00 47.59 426 PRO A C 1
ATOM 3221 O O . PRO A 1 426 ? 38.882 34.306 39.784 1.00 47.59 426 PRO A O 1
ATOM 3224 N N . GLY A 1 427 ? 37.420 35.512 38.573 1.00 29.56 427 GLY A N 1
ATOM 3225 C CA . GLY A 1 427 ? 38.205 36.762 38.410 1.00 29.56 427 GLY A CA 1
ATOM 3226 C C . GLY A 1 427 ? 38.848 36.894 37.022 1.00 29.56 427 GLY A C 1
ATOM 3227 O O . GLY A 1 427 ? 39.379 35.916 36.520 1.00 29.56 427 GLY A O 1
ATOM 3228 N N . THR A 1 428 ? 38.828 38.006 36.285 1.00 33.31 428 THR A N 1
ATOM 3229 C CA . THR A 1 428 ? 38.606 39.434 36.571 1.00 33.31 428 THR A CA 1
ATOM 3230 C C . THR A 1 428 ? 38.380 40.172 35.239 1.00 33.31 428 THR A C 1
ATOM 3232 O O . THR A 1 428 ? 38.928 39.765 34.219 1.00 33.31 428 THR A O 1
ATOM 3235 N N . ASP A 1 429 ? 37.581 41.241 35.295 1.00 30.84 429 ASP A N 1
ATOM 3236 C CA . ASP A 1 429 ? 37.608 42.500 34.529 1.00 30.84 429 ASP A CA 1
ATOM 3237 C C . ASP A 1 429 ? 38.305 42.592 33.158 1.00 30.84 429 ASP A C 1
ATOM 3239 O O . ASP A 1 429 ? 39.509 42.397 33.035 1.00 30.84 429 ASP A O 1
ATOM 3243 N N . LEU A 1 430 ? 37.573 43.142 32.177 1.00 33.56 430 LEU A N 1
ATOM 3244 C CA . LEU A 1 430 ? 37.905 44.457 31.605 1.00 33.56 430 LEU A CA 1
ATOM 3245 C C . LEU A 1 430 ? 36.746 45.044 30.776 1.00 33.56 430 LEU A C 1
ATOM 3247 O O . LEU A 1 430 ? 36.259 44.467 29.806 1.00 33.56 430 LEU A O 1
ATOM 3251 N N . ARG A 1 431 ? 36.335 46.240 31.211 1.00 30.36 431 ARG A N 1
ATOM 3252 C CA . ARG A 1 431 ? 35.509 47.248 30.530 1.00 30.36 431 ARG A CA 1
ATOM 3253 C C . ARG A 1 431 ? 36.040 47.590 29.132 1.00 30.36 431 ARG A C 1
ATOM 3255 O O . ARG A 1 431 ? 37.248 47.670 28.974 1.00 30.36 431 ARG A O 1
ATOM 3262 N N . TRP A 1 432 ? 35.152 48.012 28.225 1.00 29.92 432 TRP A N 1
ATOM 3263 C CA . TRP A 1 432 ? 35.185 49.366 27.636 1.00 29.92 432 TRP A CA 1
ATOM 3264 C C . TRP A 1 432 ? 33.813 49.733 27.027 1.00 29.92 432 TRP A C 1
ATOM 3266 O O . TRP A 1 432 ? 33.293 49.060 26.143 1.00 29.92 432 TRP A O 1
ATOM 3276 N N . SER A 1 433 ? 33.227 50.804 27.569 1.00 31.80 433 SER A N 1
ATOM 3277 C CA . SER A 1 433 ? 32.170 51.671 27.015 1.00 31.80 433 SER A CA 1
ATOM 3278 C C . SER A 1 433 ? 32.671 52.362 25.738 1.00 31.80 433 SER A C 1
ATOM 3280 O O . SER A 1 433 ? 33.843 52.687 25.689 1.00 31.80 433 SER A O 1
ATOM 3282 N N . GLY A 1 434 ? 31.911 52.673 24.692 1.00 29.53 434 GLY A N 1
ATOM 3283 C CA . GLY A 1 434 ? 30.667 53.438 24.661 1.00 29.53 434 GLY A CA 1
ATOM 3284 C C . GLY A 1 434 ? 30.725 54.452 23.499 1.00 29.53 434 GLY A C 1
ATOM 3285 O O . GLY A 1 434 ? 31.795 54.691 22.946 1.00 29.53 434 GLY A O 1
ATOM 3286 N N . GLY A 1 435 ? 29.577 55.062 23.182 1.00 29.81 435 GLY A N 1
ATOM 3287 C CA . GLY A 1 435 ? 29.442 56.249 22.314 1.00 29.81 435 GLY A CA 1
ATOM 3288 C C . GLY A 1 435 ? 29.069 55.922 20.865 1.00 29.81 435 GLY A C 1
ATOM 3289 O O . GLY A 1 435 ? 29.875 55.362 20.140 1.00 29.81 435 GLY A O 1
ATOM 3290 N N . ALA A 1 436 ? 27.800 56.091 20.467 1.00 33.59 436 ALA A N 1
ATOM 3291 C CA . ALA A 1 436 ? 27.239 57.333 19.894 1.00 33.59 436 ALA A CA 1
ATOM 3292 C C . ALA A 1 436 ? 27.849 57.635 18.511 1.00 33.59 436 ALA A C 1
ATOM 3294 O O . ALA A 1 436 ? 29.056 57.724 18.381 1.00 33.59 436 ALA A O 1
ATOM 3295 N N . GLY A 1 437 ? 27.130 57.821 17.412 1.00 30.73 437 GLY A N 1
ATOM 3296 C CA . GLY A 1 437 ? 25.742 58.175 17.152 1.00 30.73 437 GLY A CA 1
ATOM 3297 C C . GLY A 1 437 ? 25.766 59.021 15.870 1.00 30.73 437 GLY A C 1
ATOM 3298 O O . GLY A 1 437 ? 26.715 59.772 15.695 1.00 30.73 437 GLY A O 1
ATOM 3299 N N . GLN A 1 438 ? 24.780 58.874 14.981 1.00 36.50 438 GLN A N 1
ATOM 3300 C CA . GLN A 1 438 ? 24.243 59.885 14.045 1.00 36.50 438 GLN A CA 1
ATOM 3301 C C . GLN A 1 438 ? 23.488 59.180 12.914 1.00 36.50 438 GLN A C 1
ATOM 3303 O O . GLN A 1 438 ? 23.948 58.183 12.367 1.00 36.50 438 GLN A O 1
ATOM 3308 N N . GLY A 1 439 ? 22.286 59.681 12.625 1.00 32.25 439 GLY A N 1
ATOM 3309 C CA . GLY A 1 439 ? 21.410 59.169 11.578 1.00 32.25 439 GLY A CA 1
ATOM 3310 C C . GLY A 1 439 ? 21.381 60.049 10.333 1.00 32.25 439 GLY A C 1
ATOM 3311 O O . GLY A 1 439 ? 22.371 60.697 10.009 1.00 32.25 439 GLY A O 1
ATOM 3312 N N . VAL A 1 440 ? 20.177 60.119 9.740 1.00 35.59 440 VAL A N 1
ATOM 3313 C CA . VAL A 1 440 ? 19.774 60.867 8.526 1.00 35.59 440 VAL A CA 1
ATOM 3314 C C . VAL A 1 440 ? 20.068 60.031 7.254 1.00 35.59 440 VAL A C 1
ATOM 3316 O O . VAL A 1 440 ? 21.165 59.527 7.100 1.00 35.59 440 VAL A O 1
ATOM 3319 N N . GLN A 1 441 ? 19.140 59.727 6.332 1.00 37.56 441 GLN A N 1
ATOM 3320 C CA . GLN A 1 441 ? 18.058 60.542 5.772 1.00 37.56 441 GLN A CA 1
ATOM 3321 C C . GLN A 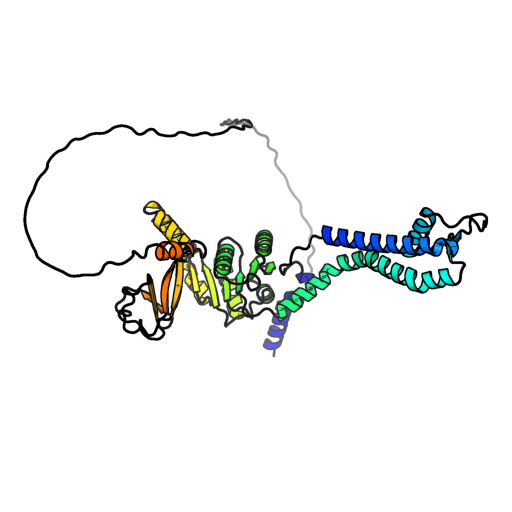1 441 ? 16.948 59.703 5.092 1.00 37.56 441 GLN A C 1
ATOM 3323 O O . GLN A 1 441 ? 17.140 58.554 4.706 1.00 37.56 441 GLN A O 1
ATOM 3328 N N . LEU A 1 442 ? 15.785 60.342 4.948 1.00 38.09 442 LEU A N 1
ATOM 3329 C CA . LEU A 1 442 ? 14.513 59.875 4.393 1.00 38.09 442 LEU A CA 1
ATOM 3330 C C . LEU A 1 442 ? 14.510 59.548 2.885 1.00 38.09 442 LEU A C 1
ATOM 3332 O O . LEU A 1 442 ? 15.205 60.183 2.100 1.00 38.09 442 LEU A O 1
ATOM 3336 N N . GLY A 1 443 ? 13.530 58.726 2.483 1.00 35.12 443 GLY A N 1
ATOM 3337 C CA . GLY A 1 443 ? 12.976 58.680 1.123 1.00 35.12 443 GLY A CA 1
ATOM 3338 C C . GLY A 1 443 ? 11.578 58.042 1.070 1.00 35.12 443 GLY A C 1
ATOM 3339 O O . GLY A 1 443 ? 11.444 56.852 0.813 1.00 35.12 443 GLY A O 1
ATOM 3340 N N . ARG A 1 444 ? 10.528 58.834 1.335 1.00 45.41 444 ARG A N 1
ATOM 3341 C CA . ARG A 1 444 ? 9.091 58.516 1.156 1.00 45.41 444 ARG A CA 1
ATOM 3342 C C . ARG A 1 444 ? 8.617 59.028 -0.217 1.00 45.41 444 ARG A C 1
ATOM 3344 O O . ARG A 1 444 ? 8.930 60.170 -0.533 1.00 45.41 444 ARG A O 1
ATOM 3351 N N . ARG A 1 445 ? 7.768 58.273 -0.933 1.00 43.75 445 ARG A N 1
ATOM 3352 C CA . ARG A 1 445 ? 6.627 58.727 -1.787 1.00 43.75 445 ARG A CA 1
ATOM 3353 C C . ARG A 1 445 ? 5.889 57.474 -2.306 1.00 43.75 445 ARG A C 1
ATOM 3355 O O . ARG A 1 445 ? 6.520 56.640 -2.933 1.00 43.75 445 ARG A O 1
ATOM 3362 N N . GLN A 1 446 ? 4.716 57.101 -1.786 1.00 46.44 446 GLN A N 1
ATOM 3363 C CA . GLN A 1 446 ? 3.337 57.548 -2.090 1.00 46.44 446 GLN A CA 1
ATOM 3364 C C . GLN A 1 446 ? 2.826 57.281 -3.524 1.00 46.44 446 GLN A C 1
ATOM 3366 O O . GLN A 1 446 ? 3.253 57.940 -4.461 1.00 46.44 446 GLN A O 1
ATOM 3371 N N . ALA A 1 447 ? 1.864 56.347 -3.583 1.00 46.03 447 ALA A N 1
ATOM 3372 C CA . ALA A 1 447 ? 0.542 56.370 -4.231 1.00 46.03 447 ALA A CA 1
ATOM 3373 C C . ALA A 1 447 ? 0.372 56.799 -5.704 1.00 46.03 447 ALA A C 1
ATOM 3375 O O . ALA A 1 447 ? 0.551 57.966 -6.046 1.00 46.03 447 ALA A O 1
ATOM 3376 N N . ALA A 1 448 ? -0.180 55.867 -6.492 1.00 48.88 448 ALA A N 1
ATOM 3377 C CA . ALA A 1 448 ? -1.352 56.043 -7.356 1.00 48.88 448 ALA A CA 1
ATOM 3378 C C . ALA A 1 448 ? -2.084 54.696 -7.469 1.00 48.88 448 ALA A C 1
ATOM 3380 O O . ALA A 1 448 ? -1.371 53.664 -7.515 1.00 48.88 448 ALA A O 1
#

pLDDT: mean 73.68, std 23.37, range [28.52, 98.12]

InterPro domains:
  IPR003148 Regulator of K+ conductance, N-terminal lobe [PF02254] (157-272)
  IPR003148 Regulator of K+ conductance, N-terminal lobe [PS51201] (153-273)
  IPR013099 Potassium channel domain [PF07885] (63-136)
  IPR036291 NAD(P)-binding domain superfamily [SSF51735] (152-296)
  IPR050721 Trk/Ktr/HKT Potassium Transport [PTHR43833] (55-359)

Sequence (448 aa):
MAKGRLRRRLAAIDSNLTSRPDAALVDVLRIPEPFVSPARKIFMRVLYAMGALFAAVLIVYADRYGYRDNDSVPDANNPLSFLDCLYYATVSLSTTGYGDITPYTDSARLVNVIIITPLRVAFLIVLIGTTVETLTTQSRQALKIQRWRNKVRNHTVVVGYGTKGRTAVAAMVGDEVSPADIVVVDENAAALERAKGAGLVTVHGDATNSSVLRLAGAQHAKSIIVAADNDASAVLVTLTARELAPKAKIIAAVRESDNLHLLKQSGADSTVVSSETAGRLLGIATQTPSVVEMMEDLLTPDAGFAIAEREVTPKEEGGSPRHLHDIVLGVVREGRLVRVDAPEVDALEAGDRLLYIRSRRTPSDDSRRAGAQRPGDDATPHLRPAQRASALAGRRRPGRRPAYRHRCRDRGVAGRVAAAGRPAQPGTDLRWSGGAGQGVQLGRRQAA

Foldseek 3Di:
DVVVVVVVVVVVVLCPLVVPQLLVCLVFWDAFDDDDDPVVVVVVLVVVLVVLLVVQLVLCVVVQLQKDFPVDDDDNPDTDDSVRSSVCSVCVLVVVCPPRMDGPDPVSVVCCVPPSVVSSVVSCCSVVVVVVVVVCPSVVSSVVLVVCLVPQAQAEEEEDQPPQRVLVVQLCVLVVNDLASYEYEDQDPVSQVVSSVVRHIYGHDQLLRLSSCVSSVLLRYQAYEAPDPALVSQLSSLLSSCVSHVNHAYEYEHADPVSVVSSVVSPHPYYHHPNVVVVVLVVCCVPPVVVSVVVVLQSHSPSFKHWDKDFDDPVQFQAQPVPDPFAFQFKQDPNDTDGSPDPVRRGDHHPIMTTTIDGPDDPVVVVVVVVPPDDDDDDDDDDDDDDDDDDDDDDDDDDDDDDDDDDDDDDDDDDDDDDDDDDDDDDDDDDDDDDDDDDDDDDDDDDD